Protein AF-0000000083131989 (afdb_homodimer)

Structure (mmCIF, N/CA/C/O backbone):
data_AF-0000000083131989-model_v1
#
loop_
_entity.id
_entity.type
_entity.pdbx_description
1 polymer 'Stage 0 sporulation protein KD'
#
loop_
_atom_site.group_PDB
_atom_site.id
_atom_site.type_symbol
_atom_site.label_atom_id
_atom_site.label_alt_id
_atom_site.label_comp_id
_atom_site.label_asym_id
_atom_site.label_entity_id
_atom_site.label_seq_id
_atom_site.pdbx_PDB_ins_code
_atom_site.Cartn_x
_atom_site.Cartn_y
_atom_site.Cartn_z
_atom_site.occupancy
_atom_site.B_iso_or_equiv
_atom_site.auth_seq_id
_atom_site.auth_comp_id
_atom_site.auth_asym_id
_atom_site.auth_atom_id
_atom_site.pdbx_PDB_model_num
ATOM 1 N N . MET A 1 1 ? 6.172 -24.266 -23.125 1 82.69 1 MET A N 1
ATOM 2 C CA . MET A 1 1 ? 5.613 -25.375 -22.344 1 82.69 1 MET A CA 1
ATOM 3 C C . MET A 1 1 ? 5.168 -24.875 -20.969 1 82.69 1 MET A C 1
ATOM 5 O O . MET A 1 1 ? 5.871 -24.094 -20.328 1 82.69 1 MET A O 1
ATOM 9 N N . ASN A 1 2 ? 4.016 -25.344 -20.469 1 92.31 2 ASN A N 1
ATOM 10 C CA . ASN A 1 2 ? 3.455 -24.859 -19.219 1 92.31 2 ASN A CA 1
ATOM 11 C C . ASN A 1 2 ? 4.137 -25.5 -18.016 1 92.31 2 ASN A C 1
ATOM 13 O O . ASN A 1 2 ? 4.336 -26.719 -17.984 1 92.31 2 ASN A O 1
ATOM 17 N N . LEU A 1 3 ? 4.617 -24.703 -17.203 1 96.62 3 LEU A N 1
ATOM 18 C CA . LEU A 1 3 ? 5.18 -25.156 -15.938 1 96.62 3 LEU A CA 1
ATOM 19 C C . LEU A 1 3 ? 4.078 -25.578 -14.961 1 96.62 3 LEU A C 1
ATOM 21 O O . LEU A 1 3 ? 4.203 -26.578 -14.266 1 96.62 3 LEU A O 1
ATOM 25 N N . LEU A 1 4 ? 3.029 -24.828 -14.938 1 97.25 4 LEU A N 1
ATOM 26 C CA . LEU A 1 4 ? 1.885 -25.016 -14.047 1 97.25 4 LEU A CA 1
ATOM 27 C C . LEU A 1 4 ? 0.576 -24.922 -14.828 1 97.25 4 LEU A C 1
ATOM 29 O O . LEU A 1 4 ? 0.425 -24.047 -15.695 1 97.25 4 LEU A O 1
ATOM 33 N N . THR A 1 5 ? -0.272 -25.875 -14.562 1 97.19 5 THR A N 1
ATOM 34 C CA . THR A 1 5 ? -1.612 -25.859 -15.141 1 97.19 5 THR A CA 1
ATOM 35 C C . THR A 1 5 ? -2.668 -26.062 -14.055 1 97.19 5 THR A C 1
ATOM 37 O O . THR A 1 5 ? -2.596 -27.016 -13.281 1 97.19 5 THR A O 1
ATOM 40 N N . VAL A 1 6 ? -3.574 -25.188 -13.961 1 97.06 6 VAL A N 1
ATOM 41 C CA . VAL A 1 6 ? -4.672 -25.234 -13 1 97.06 6 VAL A CA 1
ATOM 42 C C . VAL A 1 6 ? -6.004 -25.344 -13.734 1 97.06 6 VAL A C 1
ATOM 44 O O . VAL A 1 6 ? -6.316 -24.531 -14.594 1 97.06 6 VAL A O 1
ATOM 47 N N . ASN A 1 7 ? -6.73 -26.391 -13.422 1 96.44 7 ASN A N 1
ATOM 48 C CA . ASN A 1 7 ? -7.996 -26.641 -14.094 1 96.44 7 ASN A CA 1
ATOM 49 C C . ASN A 1 7 ? -9.148 -26.75 -13.102 1 96.44 7 ASN A C 1
ATOM 51 O O . ASN A 1 7 ? -9.117 -27.594 -12.195 1 96.44 7 ASN A O 1
ATOM 55 N N . ASN A 1 8 ? -10.156 -25.906 -13.312 1 95.94 8 ASN A N 1
ATOM 56 C CA . ASN A 1 8 ? -11.391 -25.922 -12.531 1 95.94 8 ASN A CA 1
ATOM 57 C C . ASN A 1 8 ? -11.109 -25.938 -11.031 1 95.94 8 ASN A C 1
ATOM 59 O O . ASN A 1 8 ? -11.664 -26.75 -10.305 1 95.94 8 ASN A O 1
ATOM 63 N N . LEU A 1 9 ? -10.242 -25.125 -10.633 1 96.69 9 LEU A N 1
ATOM 64 C CA . LEU A 1 9 ? -9.867 -25.062 -9.227 1 96.69 9 LEU A CA 1
ATOM 65 C C . LEU A 1 9 ? -10.992 -24.469 -8.383 1 96.69 9 LEU A C 1
ATOM 67 O O . LEU A 1 9 ? -11.523 -23.406 -8.711 1 96.69 9 LEU A O 1
ATOM 71 N N . GLN A 1 10 ? -11.352 -25.156 -7.391 1 96.06 10 GLN A N 1
ATOM 72 C CA . GLN A 1 10 ? -12.344 -24.719 -6.414 1 96.06 10 GLN A CA 1
ATOM 73 C C . GLN A 1 10 ? -11.781 -24.797 -4.992 1 96.06 10 GLN A C 1
ATOM 75 O O . GLN A 1 10 ? -11.102 -25.766 -4.648 1 96.06 10 GLN A O 1
ATOM 80 N N . VAL A 1 11 ? -11.906 -23.797 -4.266 1 95.44 11 VAL A N 1
ATOM 81 C CA . VAL A 1 11 ? -11.539 -23.766 -2.855 1 95.44 11 VAL A CA 1
ATOM 82 C C . VAL A 1 11 ? -12.758 -23.391 -2.012 1 95.44 11 VAL A C 1
ATOM 84 O O . VAL A 1 11 ? -13.336 -22.312 -2.178 1 95.44 11 VAL A O 1
ATOM 87 N N . ARG A 1 12 ? -13.086 -24.281 -1.136 1 94.31 12 ARG A N 1
ATOM 88 C CA . ARG A 1 12 ? -14.266 -24.094 -0.299 1 94.31 12 ARG A CA 1
ATOM 89 C C . ARG A 1 12 ? -13.906 -24.188 1.181 1 94.31 12 ARG A C 1
ATOM 91 O O . ARG A 1 12 ? -13.008 -24.938 1.565 1 94.31 12 ARG A O 1
ATOM 98 N N . PHE A 1 13 ? -14.555 -23.375 1.933 1 92.44 13 PHE A N 1
ATOM 99 C CA . PHE A 1 13 ? -14.383 -23.422 3.379 1 92.44 13 PHE A CA 1
ATOM 100 C C . PHE A 1 13 ? -15.703 -23.719 4.078 1 92.44 13 PHE A C 1
ATOM 102 O O . PHE A 1 13 ? -16.734 -23.141 3.729 1 92.44 13 PHE A O 1
ATOM 109 N N . LYS A 1 14 ? -15.695 -24.562 4.961 1 91.38 14 LYS A N 1
ATOM 110 C CA . LYS A 1 14 ? -16.859 -24.828 5.797 1 91.38 14 LYS A CA 1
ATOM 111 C C . LYS A 1 14 ? -16.953 -23.828 6.945 1 91.38 14 LYS A C 1
ATOM 113 O O . LYS A 1 14 ? -15.992 -23.641 7.691 1 91.38 14 LYS A O 1
ATOM 118 N N . THR A 1 15 ? -18.047 -23.156 7.008 1 86.31 15 THR A N 1
ATOM 119 C CA . THR A 1 15 ? -18.297 -22.234 8.102 1 86.31 15 THR A CA 1
ATOM 120 C C . THR A 1 15 ? -19.625 -22.562 8.789 1 86.31 15 THR A C 1
ATOM 122 O O . THR A 1 15 ? -20.438 -23.312 8.25 1 86.31 15 THR A O 1
ATOM 125 N N . PRO A 1 16 ? -19.781 -22.031 10.078 1 86.56 16 PRO A N 1
ATOM 126 C CA . PRO A 1 16 ? -21.062 -22.266 10.75 1 86.56 16 PRO A CA 1
ATOM 127 C C . PRO A 1 16 ? -22.25 -21.75 9.945 1 86.56 16 PRO A C 1
ATOM 129 O O . PRO A 1 16 ? -23.359 -22.266 10.07 1 86.56 16 PRO A O 1
ATOM 132 N N . GLU A 1 17 ? -22.047 -20.781 9.117 1 86.38 17 GLU A N 1
ATOM 133 C CA . GLU A 1 17 ? -23.109 -20.141 8.344 1 86.38 17 GLU A CA 1
ATOM 134 C C . GLU A 1 17 ? -23.297 -20.844 7.004 1 86.38 17 GLU A C 1
ATOM 136 O O . GLU A 1 17 ? -24.281 -20.594 6.305 1 86.38 17 GLU A O 1
ATOM 141 N N . GLY A 1 18 ? -22.312 -21.75 6.637 1 88.31 18 GLY A N 1
ATOM 142 C CA . GLY A 1 18 ? -22.406 -22.453 5.371 1 88.31 18 GLY A CA 1
ATOM 143 C C . GLY A 1 18 ? -21.062 -22.578 4.676 1 88.31 18 GLY A C 1
ATOM 144 O O . GLY A 1 18 ? -20.016 -22.453 5.309 1 88.31 18 GLY A O 1
ATOM 145 N N . ILE A 1 19 ? -21.219 -23 3.408 1 89.5 19 ILE A N 1
ATOM 146 C CA . ILE A 1 19 ? -20.016 -23.203 2.615 1 89.5 19 ILE A CA 1
ATOM 147 C C . ILE A 1 19 ? -19.656 -21.922 1.867 1 89.5 19 ILE A C 1
ATOM 149 O O . ILE A 1 19 ? -20.5 -21.344 1.179 1 89.5 19 ILE A O 1
ATOM 153 N N . VAL A 1 20 ? -18.469 -21.453 2.096 1 89.75 20 VAL A N 1
ATOM 154 C CA . VAL A 1 20 ? -17.953 -20.297 1.385 1 89.75 20 VAL A CA 1
ATOM 155 C C . VAL A 1 20 ? -17.094 -20.75 0.211 1 89.75 20 VAL A C 1
ATOM 157 O O . VAL A 1 20 ? -16.109 -21.469 0.398 1 89.75 20 VAL A O 1
ATOM 160 N N . ASN A 1 21 ? -17.469 -20.375 -0.983 1 91.56 21 ASN A N 1
ATOM 161 C CA . ASN A 1 21 ? -16.672 -20.641 -2.168 1 91.56 21 ASN A CA 1
ATOM 162 C C . ASN A 1 21 ? -15.68 -19.516 -2.447 1 91.56 21 ASN A C 1
ATOM 164 O O . ASN A 1 21 ? -16.016 -18.562 -3.158 1 91.56 21 ASN A O 1
ATOM 168 N N . ALA A 1 22 ? -14.508 -19.672 -1.969 1 92.69 22 ALA A N 1
ATOM 169 C CA . ALA A 1 22 ? -13.492 -18.625 -2.096 1 92.69 22 ALA A CA 1
ATOM 170 C C . ALA A 1 22 ? -12.914 -18.594 -3.508 1 92.69 22 ALA A C 1
ATOM 172 O O . ALA A 1 22 ? -12.531 -17.531 -4.004 1 92.69 22 ALA A O 1
ATOM 173 N N . VAL A 1 23 ? -12.773 -19.703 -4.113 1 95.69 23 VAL A N 1
ATOM 174 C CA . VAL A 1 23 ? -12.336 -19.859 -5.496 1 95.69 23 VAL A CA 1
ATOM 175 C C . VAL A 1 23 ? -13.305 -20.766 -6.246 1 95.69 23 VAL A C 1
ATOM 177 O O . VAL A 1 23 ? -13.656 -21.844 -5.762 1 95.69 23 VAL A O 1
ATOM 180 N N . ASN A 1 24 ? -13.758 -20.297 -7.391 1 94.25 24 ASN A N 1
ATOM 181 C CA . ASN A 1 24 ? -14.82 -20.984 -8.102 1 94.25 24 ASN A CA 1
ATOM 182 C C . ASN A 1 24 ? -14.438 -21.266 -9.555 1 94.25 24 ASN A C 1
ATOM 184 O O . ASN A 1 24 ? -14.719 -20.453 -10.438 1 94.25 24 ASN A O 1
ATOM 188 N N . LYS A 1 25 ? -13.898 -22.422 -9.844 1 93.5 25 LYS A N 1
ATOM 189 C CA . LYS A 1 25 ? -13.602 -22.969 -11.164 1 93.5 25 LYS A CA 1
ATOM 190 C C . LYS A 1 25 ? -12.633 -22.078 -11.922 1 93.5 25 LYS A C 1
ATOM 192 O O . LYS A 1 25 ? -12.898 -21.672 -13.055 1 93.5 25 LYS A O 1
ATOM 197 N N . VAL A 1 26 ? -11.57 -21.812 -11.297 1 95.44 26 VAL A N 1
ATOM 198 C CA . VAL A 1 26 ? -10.547 -20.953 -11.875 1 95.44 26 VAL A CA 1
ATOM 199 C C . VAL A 1 26 ? -9.594 -21.797 -12.734 1 95.44 26 VAL A C 1
ATOM 201 O O . VAL A 1 26 ? -9.203 -22.891 -12.336 1 95.44 26 VAL A O 1
ATOM 204 N N . ASN A 1 27 ? -9.344 -21.328 -13.953 1 94.94 27 ASN A N 1
ATOM 205 C CA . ASN A 1 27 ? -8.43 -21.953 -14.898 1 94.94 27 ASN A CA 1
ATOM 206 C C . ASN A 1 27 ? -7.305 -21.016 -15.305 1 94.94 27 ASN A C 1
ATOM 208 O O . ASN A 1 27 ? -7.555 -19.859 -15.648 1 94.94 27 ASN A O 1
ATOM 212 N N . PHE A 1 28 ? -6.066 -21.516 -15.195 1 95.5 28 PHE A N 1
ATOM 213 C CA . PHE A 1 28 ? -4.949 -20.75 -15.727 1 95.5 28 PHE A CA 1
ATOM 214 C C . PHE A 1 28 ? -3.699 -21.609 -15.844 1 95.5 28 PHE A C 1
ATOM 216 O O . PHE A 1 28 ? -3.676 -22.734 -15.359 1 95.5 28 PHE A O 1
ATOM 223 N N . SER A 1 29 ? -2.764 -21.109 -16.547 1 96 29 SER A N 1
ATOM 224 C CA . SER A 1 29 ? -1.461 -21.75 -16.672 1 96 29 SER A CA 1
ATOM 225 C C . SER A 1 29 ? -0.329 -20.734 -16.578 1 96 29 SER A C 1
ATOM 227 O O . SER A 1 29 ? -0.555 -19.531 -16.719 1 96 29 SER A O 1
ATOM 229 N N . VAL A 1 30 ? 0.766 -21.25 -16.203 1 96.69 30 VAL A N 1
ATOM 230 C CA . VAL A 1 30 ? 1.979 -20.438 -16.141 1 96.69 30 VAL A CA 1
ATOM 231 C C . VAL A 1 30 ? 3.064 -21.078 -17.016 1 96.69 30 VAL A C 1
ATOM 233 O O . VAL A 1 30 ? 3.422 -22.234 -16.828 1 96.69 30 VAL A O 1
ATOM 236 N N . GLU A 1 31 ? 3.492 -20.281 -17.969 1 95.56 31 GLU A N 1
ATOM 237 C CA . GLU A 1 31 ? 4.582 -20.766 -18.812 1 95.56 31 GLU A CA 1
ATOM 238 C C . GLU A 1 31 ? 5.93 -20.625 -18.125 1 95.56 31 GLU A C 1
ATOM 240 O O . GLU A 1 31 ? 6.098 -19.75 -17.25 1 95.56 31 GLU A O 1
ATOM 245 N N . LYS A 1 32 ? 6.875 -21.484 -18.578 1 95.5 32 LYS A N 1
ATOM 246 C CA . LYS A 1 32 ? 8.219 -21.406 -18.016 1 95.5 32 LYS A CA 1
ATOM 247 C C . LYS A 1 32 ? 8.859 -20.047 -18.297 1 95.5 32 LYS A C 1
ATOM 249 O O . LYS A 1 32 ? 8.812 -19.562 -19.422 1 95.5 32 LYS A O 1
ATOM 254 N N . GLY A 1 33 ? 9.305 -19.469 -17.25 1 94.5 33 GLY A N 1
ATOM 255 C CA . GLY A 1 33 ? 10.047 -18.219 -17.375 1 94.5 33 GLY A CA 1
ATOM 256 C C . GLY A 1 33 ? 9.156 -17 -17.484 1 94.5 33 GLY A C 1
ATOM 257 O O . GLY A 1 33 ? 9.641 -15.883 -17.656 1 94.5 33 GLY A O 1
ATOM 258 N N . LYS A 1 34 ? 7.84 -17.172 -17.359 1 95.5 34 LYS A N 1
ATOM 259 C CA . LYS A 1 34 ? 6.906 -16.062 -17.5 1 95.5 34 LYS A CA 1
ATOM 260 C C . LYS A 1 34 ? 6.312 -15.672 -16.141 1 95.5 34 LYS A C 1
ATOM 262 O O . LYS A 1 34 ? 6.387 -16.438 -15.18 1 95.5 34 LYS A O 1
ATOM 267 N N . THR A 1 35 ? 5.848 -14.484 -16.125 1 96 35 THR A N 1
ATOM 268 C CA . THR A 1 35 ? 5.227 -13.961 -14.914 1 96 35 THR A CA 1
ATOM 269 C C . THR A 1 35 ? 3.729 -13.766 -15.117 1 96 35 THR A C 1
ATOM 271 O O . THR A 1 35 ? 3.307 -13.07 -16.047 1 96 35 THR A O 1
ATOM 274 N N . LEU A 1 36 ? 2.963 -14.398 -14.281 1 97.19 36 LEU A N 1
ATOM 275 C CA . LEU A 1 36 ? 1.517 -14.211 -14.258 1 97.19 36 LEU A CA 1
ATOM 276 C C . LEU A 1 36 ? 1.109 -13.32 -13.086 1 97.19 36 LEU A C 1
ATOM 278 O O . LEU A 1 36 ? 1.436 -13.617 -11.93 1 97.19 36 LEU A O 1
ATOM 282 N N . GLY A 1 37 ? 0.46 -12.234 -13.414 1 96.94 37 GLY A N 1
ATOM 283 C CA . GLY A 1 37 ? -0.153 -11.414 -12.383 1 96.94 37 GLY A CA 1
ATOM 284 C C . GLY A 1 37 ? -1.592 -11.797 -12.094 1 96.94 37 GLY A C 1
ATOM 285 O O . GLY A 1 37 ? -2.377 -12.023 -13.016 1 96.94 37 GLY A O 1
ATOM 286 N N . ILE A 1 38 ? -1.9 -11.992 -10.867 1 97.19 38 ILE A N 1
ATOM 287 C CA . ILE A 1 38 ? -3.273 -12.188 -10.414 1 97.19 38 ILE A CA 1
ATOM 288 C C . ILE A 1 38 ? -3.742 -10.961 -9.633 1 97.19 38 ILE A C 1
ATOM 290 O O . ILE A 1 38 ? -3.18 -10.633 -8.586 1 97.19 38 ILE A O 1
ATOM 294 N N . VAL A 1 39 ? -4.773 -10.312 -10.164 1 95.88 39 VAL A N 1
ATOM 295 C CA . VAL A 1 39 ? -5.199 -9.047 -9.57 1 95.88 39 VAL A CA 1
ATOM 296 C C . VAL A 1 39 ? -6.691 -9.109 -9.25 1 95.88 39 VAL A C 1
ATOM 298 O O . VAL A 1 39 ? -7.418 -9.945 -9.789 1 95.88 39 VAL A O 1
ATOM 301 N N . GLY A 1 40 ? -7.102 -8.219 -8.367 1 93.44 40 GLY A N 1
ATOM 302 C CA . GLY A 1 40 ? -8.484 -8.102 -7.922 1 93.44 40 GLY A CA 1
ATOM 303 C C . GLY A 1 40 ? -8.617 -7.43 -6.57 1 93.44 40 GLY A C 1
ATOM 304 O O . GLY A 1 40 ? -7.633 -7.25 -5.855 1 93.44 40 GLY A O 1
ATOM 305 N N . GLU A 1 41 ? -9.844 -7.117 -6.246 1 90.94 41 GLU A N 1
ATOM 306 C CA . GLU A 1 41 ? -10.133 -6.508 -4.949 1 90.94 41 GLU A CA 1
ATOM 307 C C . GLU A 1 41 ? -9.859 -7.484 -3.809 1 90.94 41 GLU A C 1
ATOM 309 O O . GLU A 1 41 ? -9.688 -8.688 -4.039 1 90.94 41 GLU A O 1
ATOM 314 N N . SER A 1 42 ? -9.711 -6.91 -2.656 1 87.5 42 SER A N 1
ATOM 315 C CA . SER A 1 42 ? -9.57 -7.773 -1.491 1 87.5 42 SER A CA 1
ATOM 316 C C . SER A 1 42 ? -10.75 -8.742 -1.377 1 87.5 42 SER A C 1
ATOM 318 O O . SER A 1 42 ? -11.898 -8.352 -1.582 1 87.5 42 SER A O 1
ATOM 320 N N . GLY A 1 43 ? -10.477 -9.961 -1.144 1 87.19 43 GLY A N 1
ATOM 321 C CA . GLY A 1 43 ? -11.523 -10.961 -1.012 1 87.19 43 GLY A CA 1
ATOM 322 C C . GLY A 1 43 ? -11.891 -11.617 -2.328 1 87.19 43 GLY A C 1
ATOM 323 O O . GLY A 1 43 ? -12.844 -12.398 -2.395 1 87.19 43 GLY A O 1
ATOM 324 N N . SER A 1 44 ? -11.156 -11.32 -3.338 1 92.81 44 SER A N 1
ATOM 325 C CA . SER A 1 44 ? -11.508 -11.852 -4.648 1 92.81 44 SER A CA 1
ATOM 326 C C . SER A 1 44 ? -11.031 -13.289 -4.809 1 92.81 44 SER A C 1
ATOM 328 O O . SER A 1 44 ? -11.336 -13.945 -5.809 1 92.81 44 SER A O 1
ATOM 330 N N . GLY A 1 45 ? -10.227 -13.797 -3.896 1 92.94 45 GLY A N 1
ATOM 331 C CA . GLY A 1 45 ? -9.82 -15.188 -3.926 1 92.94 45 GLY A CA 1
ATOM 332 C C . GLY A 1 45 ? -8.367 -15.383 -4.328 1 92.94 45 GLY A C 1
ATOM 333 O O . GLY A 1 45 ? -7.891 -16.516 -4.418 1 92.94 45 GLY A O 1
ATOM 334 N N . LYS A 1 46 ? -7.625 -14.352 -4.504 1 94.19 46 LYS A N 1
ATOM 335 C CA . LYS A 1 46 ? -6.258 -14.406 -5.02 1 94.19 46 LYS A CA 1
ATOM 336 C C . LYS A 1 46 ? -5.363 -15.242 -4.105 1 94.19 46 LYS A C 1
ATOM 338 O O . LYS A 1 46 ? -4.723 -16.188 -4.559 1 94.19 46 LYS A O 1
ATOM 343 N N . SER A 1 47 ? -5.355 -14.891 -2.799 1 91.81 47 SER A N 1
ATOM 344 C CA . SER A 1 47 ? -4.484 -15.57 -1.845 1 91.81 47 SER A CA 1
ATOM 345 C C . SER A 1 47 ? -4.898 -17.031 -1.653 1 91.81 47 SER A C 1
ATOM 347 O O . SER A 1 47 ? -4.047 -17.906 -1.551 1 91.81 47 SER A O 1
ATOM 349 N N . GLN A 1 48 ? -6.176 -17.266 -1.634 1 92.62 48 GLN A N 1
ATOM 350 C CA . GLN A 1 48 ? -6.656 -18.625 -1.464 1 92.62 48 GLN A CA 1
ATOM 351 C C . GLN A 1 48 ? -6.277 -19.5 -2.658 1 92.62 48 GLN A C 1
ATOM 353 O O . GLN A 1 48 ? -6.016 -20.688 -2.504 1 92.62 48 GLN A O 1
ATOM 358 N N . THR A 1 49 ? -6.23 -18.859 -3.82 1 94.38 49 THR A N 1
ATOM 359 C CA . THR A 1 49 ? -5.809 -19.562 -5.023 1 94.38 49 THR A CA 1
ATOM 360 C C . THR A 1 49 ? -4.371 -20.062 -4.883 1 94.38 49 THR A C 1
ATOM 362 O O . THR A 1 49 ? -4.09 -21.234 -5.113 1 94.38 49 THR A O 1
ATOM 365 N N . VAL A 1 50 ? -3.514 -19.219 -4.402 1 92.31 50 VAL A N 1
ATOM 366 C CA . VAL A 1 50 ? -2.102 -19.594 -4.375 1 92.31 50 VAL A CA 1
ATOM 367 C C . VAL A 1 50 ? -1.819 -20.469 -3.162 1 92.31 50 VAL A C 1
ATOM 369 O O . VAL A 1 50 ? -0.951 -21.344 -3.213 1 92.31 50 VAL A O 1
ATOM 372 N N . LEU A 1 51 ? -2.545 -20.281 -2.084 1 91.44 51 LEU A N 1
ATOM 373 C CA . LEU A 1 51 ? -2.404 -21.172 -0.944 1 91.44 51 LEU A CA 1
ATOM 374 C C . LEU A 1 51 ? -2.811 -22.594 -1.318 1 91.44 51 LEU A C 1
ATOM 376 O O . LEU A 1 51 ? -2.207 -23.562 -0.848 1 91.44 51 LEU A O 1
ATOM 380 N N . ALA A 1 52 ? -3.82 -22.688 -2.154 1 92.75 52 ALA A N 1
ATOM 381 C CA . ALA A 1 52 ? -4.23 -24 -2.646 1 92.75 52 ALA A CA 1
ATOM 382 C C . ALA A 1 52 ? -3.121 -24.641 -3.467 1 92.75 52 ALA A C 1
ATOM 384 O O . ALA A 1 52 ? -2.879 -25.844 -3.352 1 92.75 52 ALA A O 1
ATOM 385 N N . LEU A 1 53 ? -2.436 -23.844 -4.258 1 92.19 53 LEU A N 1
ATOM 386 C CA . LEU A 1 53 ? -1.316 -24.328 -5.059 1 92.19 53 LEU A CA 1
ATOM 387 C C . LEU A 1 53 ? -0.23 -24.922 -4.168 1 92.19 53 LEU A C 1
ATOM 389 O O . LEU A 1 53 ? 0.358 -25.953 -4.504 1 92.19 53 LEU A O 1
ATOM 393 N N . MET A 1 54 ? -0.042 -24.328 -2.969 1 90.25 54 MET A N 1
ATOM 394 C CA . MET A 1 54 ? 1.053 -24.719 -2.084 1 90.25 54 MET A CA 1
ATOM 395 C C . MET A 1 54 ? 0.592 -25.75 -1.068 1 90.25 54 MET A C 1
ATOM 397 O O . MET A 1 54 ? 1.4 -26.281 -0.298 1 90.25 54 MET A O 1
ATOM 401 N N . GLY A 1 55 ? -0.687 -26.062 -1.129 1 87.38 55 GLY A N 1
ATOM 402 C CA . GLY A 1 55 ? -1.228 -27.016 -0.175 1 87.38 55 GLY A CA 1
ATOM 403 C C . GLY A 1 55 ? -1.226 -26.5 1.252 1 87.38 55 GLY A C 1
ATOM 404 O O . GLY A 1 55 ? -1.003 -27.266 2.193 1 87.38 55 GLY A O 1
ATOM 405 N N . LEU A 1 56 ? -1.415 -25.141 1.406 1 82.56 56 LEU A N 1
ATOM 406 C CA . LEU A 1 56 ? -1.297 -24.516 2.715 1 82.56 56 LEU A CA 1
ATOM 407 C C . LEU A 1 56 ? -2.65 -24 3.193 1 82.56 56 LEU A C 1
ATOM 409 O O . LEU A 1 56 ? -2.713 -23.109 4.043 1 82.56 56 LEU A O 1
ATOM 413 N N . LEU A 1 57 ? -3.711 -24.547 2.688 1 81.75 57 LEU A N 1
ATOM 414 C CA . LEU A 1 57 ? -5.039 -24.109 3.102 1 81.75 57 LEU A CA 1
ATOM 415 C C . LEU A 1 57 ? -5.301 -24.469 4.559 1 81.75 57 LEU A C 1
ATOM 417 O O . LEU A 1 57 ? -4.711 -25.422 5.082 1 81.75 57 LEU A O 1
ATOM 421 N N . ALA A 1 58 ? -6.16 -23.719 5.047 1 77.5 58 ALA A N 1
ATOM 422 C CA . ALA A 1 58 ? -6.605 -24.016 6.406 1 77.5 58 ALA A CA 1
ATOM 423 C C . ALA A 1 58 ? -7.285 -25.375 6.48 1 77.5 58 ALA A C 1
ATOM 425 O O . ALA A 1 58 ? -7.73 -25.906 5.461 1 77.5 58 ALA A O 1
ATOM 426 N N . ASN A 1 59 ? -7.379 -25.859 7.656 1 82.88 59 ASN A N 1
ATOM 427 C CA . ASN A 1 59 ? -7.895 -27.203 7.887 1 82.88 59 ASN A CA 1
ATOM 428 C C . ASN A 1 59 ? -9.344 -27.328 7.434 1 82.88 59 ASN A C 1
ATOM 430 O O . ASN A 1 59 ? -9.781 -28.406 7.031 1 82.88 59 ASN A O 1
ATOM 434 N N . ASN A 1 60 ? -10.086 -26.297 7.508 1 85.69 60 ASN A N 1
ATOM 435 C CA . ASN A 1 60 ? -11.492 -26.359 7.125 1 85.69 60 ASN A CA 1
ATOM 436 C C . ASN A 1 60 ? -11.672 -26.094 5.633 1 85.69 60 ASN A C 1
ATOM 438 O O . ASN A 1 60 ? -12.805 -25.938 5.156 1 85.69 60 ASN A O 1
ATOM 442 N N . GLY A 1 61 ? -10.594 -26.062 5.043 1 90.25 61 GLY A N 1
ATOM 443 C CA . GLY A 1 61 ? -10.641 -25.812 3.609 1 90.25 61 GLY A CA 1
ATOM 444 C C . GLY A 1 61 ? -10.578 -27.078 2.779 1 90.25 61 GLY A C 1
ATOM 445 O O . GLY A 1 61 ? -9.945 -28.062 3.176 1 90.25 61 GLY A O 1
ATOM 446 N N . GLU A 1 62 ? -11.328 -27.031 1.659 1 93.25 62 GLU A N 1
ATOM 447 C CA . GLU A 1 62 ? -11.328 -28.109 0.677 1 93.25 62 GLU A CA 1
ATOM 448 C C . GLU A 1 62 ? -10.945 -27.594 -0.708 1 93.25 62 GLU A C 1
ATOM 450 O O . GLU A 1 62 ? -11.383 -26.516 -1.121 1 93.25 62 GLU A O 1
ATOM 455 N N . VAL A 1 63 ? -10.109 -28.406 -1.328 1 94.75 63 VAL A N 1
ATOM 456 C CA . VAL A 1 63 ? -9.672 -28.047 -2.672 1 94.75 63 VAL A CA 1
ATOM 457 C C . VAL A 1 63 ? -10.188 -29.078 -3.678 1 94.75 63 VAL A C 1
ATOM 459 O O . VAL A 1 63 ? -10.094 -30.281 -3.449 1 94.75 63 VAL A O 1
ATOM 462 N N . LEU A 1 64 ? -10.812 -28.562 -4.684 1 95.06 64 LEU A N 1
ATOM 463 C CA . LEU A 1 64 ? -11.266 -29.391 -5.793 1 95.06 64 LEU A CA 1
ATOM 464 C C . LEU A 1 64 ? -10.656 -28.922 -7.109 1 95.06 64 LEU A C 1
ATOM 466 O O . LEU A 1 64 ? -10.125 -27.812 -7.195 1 95.06 64 LEU A O 1
ATOM 470 N N . GLY A 1 65 ? -10.727 -29.766 -8.133 1 96.44 65 GLY A N 1
ATOM 471 C CA . GLY A 1 65 ? -10.117 -29.469 -9.422 1 96.44 65 GLY A CA 1
ATOM 472 C C . GLY A 1 65 ? -8.766 -30.141 -9.609 1 96.44 65 GLY A C 1
ATOM 473 O O . GLY A 1 65 ? -8.57 -31.281 -9.156 1 96.44 65 GLY A O 1
ATOM 474 N N . SER A 1 66 ? -7.934 -29.422 -10.422 1 97.25 66 SER A N 1
ATOM 475 C CA . SER A 1 66 ? -6.637 -30.016 -10.727 1 97.25 66 SER A CA 1
ATOM 476 C C . SER A 1 66 ? -5.543 -28.953 -10.766 1 97.25 66 SER A C 1
ATOM 478 O O . SER A 1 66 ? -5.754 -27.859 -11.297 1 97.25 66 SER A O 1
ATOM 480 N N . ILE A 1 67 ? -4.473 -29.25 -10.109 1 96.75 67 ILE A N 1
ATOM 481 C CA . ILE A 1 67 ? -3.252 -28.453 -10.164 1 96.75 67 ILE A CA 1
ATOM 482 C C . ILE A 1 67 ? -2.078 -29.328 -10.586 1 96.75 67 ILE A C 1
ATOM 484 O O . ILE A 1 67 ? -1.677 -30.234 -9.852 1 96.75 67 ILE A O 1
ATOM 488 N N . GLN A 1 68 ? -1.582 -29.062 -11.719 1 97.12 68 GLN A N 1
ATOM 489 C CA . GLN A 1 68 ? -0.47 -29.844 -12.234 1 97.12 68 GLN A CA 1
ATOM 490 C C . GLN A 1 68 ? 0.803 -29.016 -12.336 1 97.12 68 GLN A C 1
ATOM 492 O O . GLN A 1 68 ? 0.834 -28 -13.039 1 97.12 68 GLN A O 1
ATOM 497 N N . PHE A 1 69 ? 1.841 -29.438 -11.656 1 96.88 69 PHE A N 1
ATOM 498 C CA . PHE A 1 69 ? 3.166 -28.828 -11.703 1 96.88 69 PHE A CA 1
ATOM 499 C C . PHE A 1 69 ? 4.156 -29.75 -12.414 1 96.88 69 PHE A C 1
ATOM 501 O O . PHE A 1 69 ? 4.422 -30.859 -11.953 1 96.88 69 PHE A O 1
ATOM 508 N N . LYS A 1 70 ? 4.59 -29.312 -13.531 1 95.5 70 LYS A N 1
ATOM 509 C CA . LYS A 1 70 ? 5.441 -30.125 -14.383 1 95.5 70 LYS A CA 1
ATOM 510 C C . LYS A 1 70 ? 4.777 -31.469 -14.703 1 95.5 70 LYS A C 1
ATOM 512 O O . LYS A 1 70 ? 5.43 -32.5 -14.656 1 95.5 70 LYS A O 1
ATOM 517 N N . GLY A 1 71 ? 3.504 -31.359 -14.805 1 93.88 71 GLY A N 1
ATOM 518 C CA . GLY A 1 71 ? 2.758 -32.562 -15.18 1 93.88 71 GLY A CA 1
ATOM 519 C C . GLY A 1 71 ? 2.318 -33.375 -13.992 1 93.88 71 GLY A C 1
ATOM 520 O O . GLY A 1 71 ? 1.509 -34.312 -14.141 1 93.88 71 GLY A O 1
ATOM 521 N N . GLU A 1 72 ? 2.809 -33.125 -12.875 1 95.25 72 GLU A N 1
ATOM 522 C CA . GLU A 1 72 ? 2.455 -33.875 -11.68 1 95.25 72 GLU A CA 1
ATOM 523 C C . GLU A 1 72 ? 1.3 -33.219 -10.93 1 95.25 72 GLU A C 1
ATOM 525 O O . GLU A 1 72 ? 1.359 -32.031 -10.602 1 95.25 72 GLU A O 1
ATOM 530 N N . GLU A 1 73 ? 0.306 -34.031 -10.602 1 96.56 73 GLU A N 1
ATOM 531 C CA . GLU A 1 73 ? -0.853 -33.562 -9.859 1 96.56 73 GLU A CA 1
ATOM 532 C C . GLU A 1 73 ? -0.497 -33.281 -8.398 1 96.56 73 GLU A C 1
ATOM 534 O O . GLU A 1 73 ? 0.08 -34.125 -7.719 1 96.56 73 GLU A O 1
ATOM 539 N N . LEU A 1 74 ? -0.835 -32.094 -7.934 1 95.25 74 LEU A N 1
ATOM 540 C CA . LEU A 1 74 ? -0.458 -31.703 -6.582 1 95.25 74 LEU A CA 1
ATOM 541 C C . LEU A 1 74 ? -1.574 -32 -5.59 1 95.25 74 LEU A C 1
ATOM 543 O O . LEU A 1 74 ? -1.308 -32.312 -4.422 1 95.25 74 LEU A O 1
ATOM 547 N N . ILE A 1 75 ? -2.781 -31.797 -6.027 1 93.69 75 ILE A N 1
ATOM 548 C CA . ILE A 1 75 ? -3.906 -32.031 -5.125 1 93.69 75 ILE A CA 1
ATOM 549 C C . ILE A 1 75 ? -3.928 -33.5 -4.691 1 93.69 75 ILE A C 1
ATOM 551 O O . ILE A 1 75 ? -3.883 -34.406 -5.527 1 93.69 75 ILE A O 1
ATOM 555 N N . GLY A 1 76 ? -3.961 -33.719 -3.43 1 90.25 76 GLY A N 1
ATOM 556 C CA . GLY A 1 76 ? -4.047 -35.062 -2.904 1 90.25 76 GLY A CA 1
ATOM 557 C C . GLY A 1 76 ? -2.691 -35.719 -2.705 1 90.25 76 GLY A C 1
ATOM 558 O O . GLY A 1 76 ? -2.605 -36.844 -2.205 1 90.25 76 GLY A O 1
ATOM 559 N N . LEU A 1 77 ? -1.646 -35.062 -3.098 1 92.25 77 LEU A N 1
ATOM 560 C CA . LEU A 1 77 ? -0.305 -35.594 -2.891 1 92.25 77 LEU A CA 1
ATOM 561 C C . LEU A 1 77 ? -0.005 -35.75 -1.404 1 92.25 77 LEU A C 1
ATOM 563 O O . LEU A 1 77 ? -0.386 -34.906 -0.596 1 92.25 77 LEU A O 1
ATOM 567 N N . PRO A 1 78 ? 0.712 -36.812 -1.075 1 92.19 78 PRO A N 1
ATOM 568 C CA . PRO A 1 78 ? 1.148 -36.938 0.317 1 92.19 78 PRO A CA 1
ATOM 569 C C . PRO A 1 78 ? 2.035 -35.781 0.766 1 92.19 78 PRO A C 1
ATOM 571 O O . PRO A 1 78 ? 2.807 -35.25 -0.033 1 92.19 78 PRO A O 1
ATOM 574 N N . VAL A 1 79 ? 1.946 -35.469 1.979 1 90.12 79 VAL A N 1
ATOM 575 C CA . VAL A 1 79 ? 2.646 -34.344 2.564 1 90.12 79 VAL A CA 1
ATOM 576 C C . VAL A 1 79 ? 4.148 -34.469 2.34 1 90.12 79 VAL A C 1
ATOM 578 O O . VAL A 1 79 ? 4.832 -33.5 2.02 1 90.12 79 VAL A O 1
ATOM 581 N N . ALA A 1 80 ? 4.637 -35.656 2.477 1 90.94 80 ALA A N 1
ATOM 582 C CA . ALA A 1 80 ? 6.066 -35.906 2.309 1 90.94 80 ALA A CA 1
ATOM 583 C C . ALA A 1 80 ? 6.523 -35.531 0.897 1 90.94 80 ALA A C 1
ATOM 585 O O . ALA A 1 80 ? 7.605 -34.969 0.713 1 90.94 80 ALA A O 1
ATOM 586 N N . ARG A 1 81 ? 5.734 -35.906 -0.064 1 91.81 81 ARG A N 1
ATOM 587 C CA . ARG A 1 81 ? 6.055 -35.594 -1.452 1 91.81 81 ARG A CA 1
ATOM 588 C C . ARG A 1 81 ? 5.914 -34.094 -1.722 1 91.81 81 ARG A C 1
ATOM 590 O O . ARG A 1 81 ? 6.738 -33.5 -2.424 1 91.81 81 ARG A O 1
ATOM 597 N N . LEU A 1 82 ? 4.887 -33.531 -1.176 1 91.69 82 LEU A N 1
ATOM 598 C CA . LEU A 1 82 ? 4.664 -32.094 -1.315 1 91.69 82 LEU A CA 1
ATOM 599 C C . LEU A 1 82 ? 5.836 -31.312 -0.739 1 91.69 82 LEU A C 1
ATOM 601 O O . LEU A 1 82 ? 6.238 -30.281 -1.302 1 91.69 82 LEU A O 1
ATOM 605 N N . ASN A 1 83 ? 6.352 -31.781 0.312 1 89.06 83 ASN A N 1
ATOM 606 C CA . ASN A 1 83 ? 7.461 -31.109 0.982 1 89.06 83 ASN A CA 1
ATOM 607 C C . ASN A 1 83 ? 8.727 -31.141 0.132 1 89.06 83 ASN A C 1
ATOM 609 O O . ASN A 1 83 ? 9.594 -30.266 0.271 1 89.06 83 ASN A O 1
ATOM 613 N N . LYS A 1 84 ? 8.789 -32.094 -0.722 1 89.44 84 LYS A N 1
ATOM 614 C CA . LYS A 1 84 ? 9.93 -32.188 -1.625 1 89.44 84 LYS A CA 1
ATOM 615 C C . LYS A 1 84 ? 9.805 -31.172 -2.76 1 89.44 84 LYS A C 1
ATOM 617 O O . LYS A 1 84 ? 10.805 -30.797 -3.379 1 89.44 84 LYS A O 1
ATOM 622 N N . ILE A 1 85 ? 8.594 -30.828 -2.988 1 91.75 85 ILE A N 1
ATOM 623 C CA . ILE A 1 85 ? 8.336 -29.859 -4.047 1 91.75 85 ILE A CA 1
ATOM 624 C C . ILE A 1 85 ? 8.445 -28.438 -3.488 1 91.75 85 ILE A C 1
ATOM 626 O O . ILE A 1 85 ? 9.117 -27.578 -4.074 1 91.75 85 ILE A O 1
ATOM 630 N N . ARG A 1 86 ? 7.926 -28.25 -2.305 1 88.88 86 ARG A N 1
ATOM 631 C CA . ARG A 1 86 ? 7.973 -26.969 -1.628 1 88.88 86 ARG A CA 1
ATOM 632 C C . ARG A 1 86 ? 9.391 -26.641 -1.169 1 88.88 86 ARG A C 1
ATOM 634 O O . ARG A 1 86 ? 10.094 -27.516 -0.656 1 88.88 86 ARG A O 1
ATOM 641 N N . GLY A 1 87 ? 9.719 -25.453 -1.364 1 84.31 87 GLY A N 1
ATOM 642 C CA . GLY A 1 87 ? 11.039 -25.031 -0.915 1 84.31 87 GLY A CA 1
ATOM 643 C C . GLY A 1 87 ? 12.133 -25.312 -1.934 1 84.31 87 GLY A C 1
ATOM 644 O O . GLY A 1 87 ? 13.133 -24.594 -1.984 1 84.31 87 GLY A O 1
ATOM 645 N N . HIS A 1 88 ? 11.891 -26.328 -2.771 1 89.5 88 HIS A N 1
ATOM 646 C CA . HIS A 1 88 ? 12.875 -26.688 -3.781 1 89.5 88 HIS A CA 1
ATOM 647 C C . HIS A 1 88 ? 12.43 -26.25 -5.172 1 89.5 88 HIS A C 1
ATOM 649 O O . HIS A 1 88 ? 13.078 -25.406 -5.797 1 89.5 88 HIS A O 1
ATOM 655 N N . HIS A 1 89 ? 11.32 -26.766 -5.57 1 94.06 89 HIS A N 1
ATOM 656 C CA . HIS A 1 89 ? 10.844 -26.484 -6.918 1 94.06 89 HIS A CA 1
ATOM 657 C C . HIS A 1 89 ? 9.867 -25.297 -6.918 1 94.06 89 HIS A C 1
ATOM 659 O O . HIS A 1 89 ? 9.75 -24.594 -7.918 1 94.06 89 HIS A O 1
ATOM 665 N N . MET A 1 90 ? 9.195 -25.141 -5.789 1 94.94 90 MET A N 1
ATOM 666 C CA . MET A 1 90 ? 8.258 -24.047 -5.598 1 94.94 90 MET A CA 1
ATOM 667 C C . MET A 1 90 ? 8.547 -23.297 -4.305 1 94.94 90 MET A C 1
ATOM 669 O O . MET A 1 90 ? 8.852 -23.906 -3.281 1 94.94 90 MET A O 1
ATOM 673 N N . ALA A 1 91 ? 8.523 -22.016 -4.414 1 93.5 91 ALA A N 1
ATOM 674 C CA . ALA A 1 91 ? 8.711 -21.203 -3.225 1 93.5 91 ALA A CA 1
ATOM 675 C C . ALA A 1 91 ? 7.684 -20.062 -3.176 1 93.5 91 ALA A C 1
ATOM 677 O O . ALA A 1 91 ? 7.008 -19.781 -4.172 1 93.5 91 ALA A O 1
ATOM 678 N N . MET A 1 92 ? 7.531 -19.5 -2 1 91.75 92 MET A N 1
ATOM 679 C CA . MET A 1 92 ? 6.52 -18.469 -1.829 1 91.75 92 MET A CA 1
ATOM 680 C C . MET A 1 92 ? 7.059 -17.312 -0.978 1 91.75 92 MET A C 1
ATOM 682 O O . MET A 1 92 ? 7.773 -17.547 -0.001 1 91.75 92 MET A O 1
ATOM 686 N N . ILE A 1 93 ? 6.844 -16.172 -1.482 1 90.75 93 ILE A N 1
ATOM 687 C CA . ILE A 1 93 ? 7.02 -14.953 -0.688 1 90.75 93 ILE A CA 1
ATOM 688 C C . ILE A 1 93 ? 5.672 -14.516 -0.12 1 90.75 93 ILE A C 1
ATOM 690 O O . ILE A 1 93 ? 4.734 -14.227 -0.871 1 90.75 93 ILE A O 1
ATOM 694 N N . PHE A 1 94 ? 5.621 -14.469 1.218 1 85.69 94 PHE A N 1
ATOM 695 C CA . PHE A 1 94 ? 4.371 -14.109 1.884 1 85.69 94 PHE A CA 1
ATOM 696 C C . PHE A 1 94 ? 4.254 -12.602 2.031 1 85.69 94 PHE A C 1
ATOM 698 O O . PHE A 1 94 ? 5.246 -11.875 1.916 1 85.69 94 PHE A O 1
ATOM 705 N N . GLN A 1 95 ? 3.014 -12.102 2.213 1 75.75 95 GLN A N 1
ATOM 706 C CA . GLN A 1 95 ? 2.68 -10.688 2.32 1 75.75 95 GLN A CA 1
ATOM 707 C C . GLN A 1 95 ? 3.449 -10.023 3.459 1 75.75 95 GLN A C 1
ATOM 709 O O . GLN A 1 95 ? 3.893 -8.883 3.332 1 75.75 95 GLN A O 1
ATOM 714 N N . ASP A 1 96 ? 3.689 -10.664 4.523 1 72.75 96 ASP A N 1
ATOM 715 C CA . ASP A 1 96 ? 4.375 -10.062 5.668 1 72.75 96 ASP A CA 1
ATOM 716 C C . ASP A 1 96 ? 5.762 -10.672 5.852 1 72.75 96 ASP A C 1
ATOM 718 O O . ASP A 1 96 ? 5.895 -11.852 6.188 1 72.75 96 ASP A O 1
ATOM 722 N N . PRO A 1 97 ? 6.809 -9.789 5.59 1 66.12 97 PRO A N 1
ATOM 723 C CA . PRO A 1 97 ? 8.172 -10.305 5.727 1 66.12 97 PRO A CA 1
ATOM 724 C C . PRO A 1 97 ? 8.453 -10.852 7.125 1 66.12 97 PRO A C 1
ATOM 726 O O . PRO A 1 97 ? 9.203 -11.82 7.27 1 66.12 97 PRO A O 1
ATOM 729 N N . MET A 1 98 ? 7.867 -10.195 8.062 1 62.53 98 MET A N 1
ATOM 730 C CA . MET A 1 98 ? 8.172 -10.562 9.438 1 62.53 98 MET A CA 1
ATOM 731 C C . MET A 1 98 ? 7.684 -11.977 9.742 1 62.53 98 MET A C 1
ATOM 733 O O . MET A 1 98 ? 8.172 -12.617 10.68 1 62.53 98 MET A O 1
ATOM 737 N N . THR A 1 99 ? 6.891 -12.414 9.016 1 64.56 99 THR A N 1
ATOM 738 C CA . THR A 1 99 ? 6.359 -13.742 9.281 1 64.56 99 THR A CA 1
ATOM 739 C C . THR A 1 99 ? 7.223 -14.812 8.617 1 64.56 99 THR A C 1
ATOM 741 O O . THR A 1 99 ? 7.145 -15.992 8.977 1 64.56 99 THR A O 1
ATOM 744 N N . SER A 1 100 ? 8.086 -14.344 7.785 1 74.56 100 SER A N 1
ATOM 745 C CA . SER A 1 100 ? 8.828 -15.336 7.012 1 74.56 100 SER A CA 1
ATOM 746 C C . SER A 1 100 ? 10.188 -15.633 7.648 1 74.56 100 SER A C 1
ATOM 748 O O . SER A 1 100 ? 10.742 -16.719 7.457 1 74.56 100 SER A O 1
ATOM 750 N N . LEU A 1 101 ? 10.695 -14.688 8.438 1 83.94 101 LEU A N 1
ATOM 751 C CA . LEU A 1 101 ? 12.008 -14.867 9.047 1 83.94 101 LEU A CA 1
ATOM 752 C C . LEU A 1 101 ? 11.875 -15.141 10.539 1 83.94 101 LEU A C 1
ATOM 754 O O . LEU A 1 101 ? 11.148 -14.438 11.242 1 83.94 101 LEU A O 1
ATOM 758 N N . ASN A 1 102 ? 12.508 -16.188 10.953 1 86.06 102 ASN A N 1
ATOM 759 C CA . ASN A 1 102 ? 12.547 -16.469 12.383 1 86.06 102 ASN A CA 1
ATOM 760 C C . ASN A 1 102 ? 13.422 -15.445 13.117 1 86.06 102 ASN A C 1
ATOM 762 O O . ASN A 1 102 ? 14.633 -15.391 12.906 1 86.06 102 ASN A O 1
ATOM 766 N N . PRO A 1 103 ? 12.82 -14.711 14 1 86.62 103 PRO A N 1
ATOM 767 C CA . PRO A 1 103 ? 13.555 -13.625 14.641 1 86.62 103 PRO A CA 1
ATOM 768 C C . PRO A 1 103 ? 14.617 -14.125 15.617 1 86.62 103 PRO A C 1
ATOM 770 O O . PRO A 1 103 ? 15.5 -13.359 16.031 1 86.62 103 PRO A O 1
ATOM 773 N N . TYR A 1 104 ? 14.57 -15.406 15.977 1 88.69 104 TYR A N 1
ATOM 774 C CA . TYR A 1 104 ? 15.461 -15.93 17.016 1 88.69 104 TYR A CA 1
ATOM 775 C C . TYR A 1 104 ? 16.672 -16.609 16.391 1 88.69 104 TYR A C 1
ATOM 777 O O . TYR A 1 104 ? 17.562 -17.062 17.094 1 88.69 104 TYR A O 1
ATOM 785 N N . LEU A 1 105 ? 16.734 -16.703 15.102 1 92.38 105 LEU A N 1
ATOM 786 C CA . LEU A 1 105 ? 17.859 -17.297 14.398 1 92.38 105 LEU A CA 1
ATOM 787 C C . LEU A 1 105 ? 18.562 -16.281 13.516 1 92.38 105 LEU A C 1
ATOM 789 O O . LEU A 1 105 ? 17.938 -15.328 13.039 1 92.38 105 LEU A O 1
ATOM 793 N N . THR A 1 106 ? 19.797 -16.516 13.422 1 93.62 106 THR A N 1
ATOM 794 C CA . THR A 1 106 ? 20.547 -15.656 12.492 1 93.62 106 THR A CA 1
ATOM 795 C C . THR A 1 106 ? 20.125 -15.938 11.055 1 93.62 106 THR A C 1
ATOM 797 O O . THR A 1 106 ? 19.578 -17 10.758 1 93.62 106 THR A O 1
ATOM 800 N N . VAL A 1 107 ? 20.328 -14.969 10.211 1 93.38 107 VAL A N 1
ATOM 801 C CA . VAL A 1 107 ? 20.016 -15.117 8.789 1 93.38 107 VAL A CA 1
ATOM 802 C C . VAL A 1 107 ? 20.797 -16.297 8.211 1 93.38 107 VAL A C 1
ATOM 804 O O . VAL A 1 107 ? 20.234 -17.125 7.484 1 93.38 107 VAL A O 1
ATOM 807 N N . ALA A 1 108 ? 22.016 -16.438 8.617 1 94 108 ALA A N 1
ATOM 808 C CA . ALA A 1 108 ? 22.859 -17.531 8.141 1 94 108 ALA A CA 1
ATOM 809 C C . ALA A 1 108 ? 22.25 -18.891 8.5 1 94 108 ALA A C 1
ATOM 811 O O . ALA A 1 108 ? 22.125 -19.766 7.645 1 94 108 ALA A O 1
ATOM 812 N N . LYS A 1 109 ? 21.938 -19.047 9.703 1 94.5 109 LYS A N 1
ATOM 813 C CA . LYS A 1 109 ? 21.406 -20.328 10.18 1 94.5 109 LYS A CA 1
ATOM 814 C C . LYS A 1 109 ? 20.156 -20.734 9.398 1 94.5 109 LYS A C 1
ATOM 816 O O . LYS A 1 109 ? 20.016 -21.891 9.016 1 94.5 109 LYS A O 1
ATOM 821 N N . GLN A 1 110 ? 19.328 -19.781 9.188 1 93.62 110 GLN A N 1
ATOM 822 C CA . GLN A 1 110 ? 18.078 -20.062 8.492 1 93.62 110 GLN A CA 1
ATOM 823 C C . GLN A 1 110 ? 18.328 -20.438 7.035 1 93.62 110 GLN A C 1
ATOM 825 O O . GLN A 1 110 ? 17.703 -21.359 6.504 1 93.62 110 GLN A O 1
ATOM 830 N N . MET A 1 111 ? 19.234 -19.781 6.453 1 94.19 111 MET A N 1
ATOM 831 C CA . MET A 1 111 ? 19.531 -20.031 5.047 1 94.19 111 MET A CA 1
ATOM 832 C C . MET A 1 111 ? 20.266 -21.359 4.879 1 94.19 111 MET A C 1
ATOM 834 O O . MET A 1 111 ? 19.938 -22.156 3.988 1 94.19 111 MET A O 1
ATOM 838 N N . ILE A 1 112 ? 21.219 -21.609 5.719 1 94.94 112 ILE A N 1
ATOM 839 C CA . ILE A 1 112 ? 22.031 -22.812 5.641 1 94.94 112 ILE A CA 1
ATOM 840 C C . ILE A 1 112 ? 21.156 -24.047 5.855 1 94.94 112 ILE A C 1
ATOM 842 O O . ILE A 1 112 ? 21.281 -25.047 5.133 1 94.94 112 ILE A O 1
ATOM 846 N N . GLU A 1 113 ? 20.266 -23.906 6.777 1 92.94 113 GLU A N 1
ATOM 847 C CA . GLU A 1 113 ? 19.359 -25.031 7.07 1 92.94 113 GLU A CA 1
ATOM 848 C C . GLU A 1 113 ? 18.547 -25.406 5.836 1 92.94 113 GLU A C 1
ATOM 850 O O . GLU A 1 113 ? 18.391 -26.594 5.539 1 92.94 113 GLU A O 1
ATOM 855 N N . VAL A 1 114 ? 18.094 -24.469 5.184 1 90 114 VAL A N 1
ATOM 856 C CA . VAL A 1 114 ? 17.266 -24.703 3.998 1 90 114 VAL A CA 1
ATOM 857 C C . VAL A 1 114 ? 18.094 -25.422 2.928 1 90 114 VAL A C 1
ATOM 859 O O . VAL A 1 114 ? 17.641 -26.391 2.32 1 90 114 VAL A O 1
ATOM 862 N N . LEU A 1 115 ? 19.297 -25 2.75 1 93.81 115 LEU A N 1
ATOM 863 C CA . LEU A 1 115 ? 20.172 -25.547 1.71 1 93.81 115 LEU A CA 1
ATOM 864 C C . LEU A 1 115 ? 20.625 -26.953 2.068 1 93.81 115 LEU A C 1
ATOM 866 O O . LEU A 1 115 ? 20.672 -27.828 1.202 1 93.81 115 LEU A O 1
ATOM 870 N N . VAL A 1 116 ? 20.875 -27.125 3.301 1 93.56 116 VAL A N 1
ATOM 871 C CA . VAL A 1 116 ? 21.312 -28.453 3.746 1 93.56 116 VAL A CA 1
ATOM 872 C C . VAL A 1 116 ? 20.156 -29.438 3.617 1 93.56 116 VAL A C 1
ATOM 874 O O . VAL A 1 116 ? 20.328 -30.531 3.074 1 93.56 116 VAL A O 1
ATOM 877 N N . LEU A 1 117 ? 19.047 -29.031 3.98 1 88.88 117 LEU A N 1
ATOM 878 C CA . LEU A 1 117 ? 17.891 -29.906 4.031 1 88.88 117 LEU A CA 1
ATOM 879 C C . LEU A 1 117 ? 17.359 -30.203 2.629 1 88.88 117 LEU A C 1
ATOM 881 O O . LEU A 1 117 ? 17.016 -31.344 2.314 1 88.88 117 LEU A O 1
ATOM 885 N N . HIS A 1 118 ? 17.359 -29.25 1.74 1 88.62 118 HIS A N 1
ATOM 886 C CA . HIS A 1 118 ? 16.641 -29.391 0.48 1 88.62 118 HIS A CA 1
ATOM 887 C C . HIS A 1 118 ? 17.594 -29.641 -0.679 1 88.62 118 HIS A C 1
ATOM 889 O O . HIS A 1 118 ? 17.203 -30.188 -1.711 1 88.62 118 HIS A O 1
ATOM 895 N N . LYS A 1 119 ? 18.828 -29.234 -0.529 1 91.38 119 LYS A N 1
ATOM 896 C CA . LYS A 1 119 ? 19.781 -29.422 -1.624 1 91.38 119 LYS A CA 1
ATOM 897 C C . LYS A 1 119 ? 20.875 -30.422 -1.242 1 91.38 119 LYS A C 1
ATOM 899 O O . LYS A 1 119 ? 21.719 -30.766 -2.068 1 91.38 119 LYS A O 1
ATOM 904 N N . GLY A 1 120 ? 20.938 -30.797 0.025 1 91.88 120 GLY A N 1
ATOM 905 C CA . GLY A 1 120 ? 21.938 -31.75 0.48 1 91.88 120 GLY A CA 1
ATOM 906 C C . GLY A 1 120 ? 23.344 -31.188 0.495 1 91.88 120 GLY A C 1
ATOM 907 O O . GLY A 1 120 ? 24.312 -31.938 0.353 1 91.88 120 GLY A O 1
ATOM 908 N N . MET A 1 121 ? 23.422 -29.953 0.681 1 94.31 121 MET A N 1
ATOM 909 C CA . MET A 1 121 ? 24.719 -29.312 0.707 1 94.31 121 MET A CA 1
ATOM 910 C C . MET A 1 121 ? 25.406 -29.5 2.061 1 94.31 121 MET A C 1
ATOM 912 O O . MET A 1 121 ? 24.734 -29.672 3.076 1 94.31 121 MET A O 1
ATOM 916 N N . THR A 1 122 ? 26.719 -29.453 1.992 1 96.56 122 THR A N 1
ATOM 917 C CA . THR A 1 122 ? 27.438 -29.344 3.254 1 96.56 122 THR A CA 1
ATOM 918 C C . THR A 1 122 ? 27.266 -27.953 3.859 1 96.56 122 THR A C 1
ATOM 920 O O . THR A 1 122 ? 26.891 -27.016 3.164 1 96.56 122 THR A O 1
ATOM 923 N N . LYS A 1 123 ? 27.562 -27.875 5.117 1 95.62 123 LYS A N 1
ATOM 924 C CA . LYS A 1 123 ? 27.438 -26.594 5.801 1 95.62 123 LYS A CA 1
ATOM 925 C C . LYS A 1 123 ? 28.312 -25.531 5.141 1 95.62 123 LYS A C 1
ATOM 927 O O . LYS A 1 123 ? 27.891 -24.391 4.988 1 95.62 123 LYS A O 1
ATOM 932 N N . ALA A 1 124 ? 29.453 -25.922 4.781 1 95.75 124 ALA A N 1
ATOM 933 C CA . ALA A 1 124 ? 30.391 -25 4.152 1 95.75 124 ALA A CA 1
ATOM 934 C C . ALA A 1 124 ? 29.875 -24.531 2.793 1 95.75 124 ALA A C 1
ATOM 936 O O . ALA A 1 124 ? 29.922 -23.344 2.475 1 95.75 124 ALA A O 1
ATOM 937 N N . GLN A 1 125 ? 29.406 -25.453 2.01 1 96.19 125 GLN A N 1
ATOM 938 C CA . GLN A 1 125 ? 28.828 -25.125 0.711 1 96.19 125 GLN A CA 1
ATOM 939 C C . GLN A 1 125 ? 27.594 -24.234 0.868 1 96.19 125 GLN A C 1
ATOM 941 O O . GLN A 1 125 ? 27.406 -23.281 0.112 1 96.19 125 GLN A O 1
ATOM 946 N N . ALA A 1 126 ? 26.797 -24.609 1.828 1 96.12 126 ALA A N 1
ATOM 947 C CA . ALA A 1 126 ? 25.562 -23.875 2.092 1 96.12 126 ALA A CA 1
ATOM 948 C C . ALA A 1 126 ? 25.859 -22.422 2.494 1 96.12 126 ALA A C 1
ATOM 950 O O . ALA A 1 126 ? 25.156 -21.5 2.088 1 96.12 126 ALA A O 1
ATOM 951 N N . GLN A 1 127 ? 26.859 -22.266 3.266 1 95.75 127 GLN A N 1
ATOM 952 C CA . GLN A 1 127 ? 27.25 -20.922 3.691 1 95.75 127 GLN A CA 1
ATOM 953 C C . GLN A 1 127 ? 27.688 -20.078 2.502 1 95.75 127 GLN A C 1
ATOM 955 O O . GLN A 1 127 ? 27.312 -18.906 2.406 1 95.75 127 GLN A O 1
ATOM 960 N N . GLN A 1 128 ? 28.422 -20.641 1.684 1 96 128 GLN A N 1
ATOM 961 C CA . GLN A 1 128 ? 28.875 -19.922 0.495 1 96 128 GLN A CA 1
ATOM 962 C C . GLN A 1 128 ? 27.688 -19.578 -0.405 1 96 128 GLN A C 1
ATOM 964 O O . GLN A 1 128 ? 27.625 -18.453 -0.934 1 96 128 GLN A O 1
ATOM 969 N N . GLU A 1 129 ? 26.828 -20.531 -0.529 1 95.12 129 GLU A N 1
ATOM 970 C CA . GLU A 1 129 ? 25.656 -20.281 -1.353 1 95.12 129 GLU A CA 1
ATOM 971 C C . GLU A 1 129 ? 24.766 -19.203 -0.74 1 95.12 129 GLU A C 1
ATOM 973 O O . GLU A 1 129 ? 24.203 -18.375 -1.459 1 95.12 129 GLU A O 1
ATOM 978 N N . ALA A 1 130 ? 24.656 -19.25 0.517 1 95.25 130 ALA A N 1
ATOM 979 C CA . ALA A 1 130 ? 23.891 -18.234 1.224 1 95.25 130 ALA A CA 1
ATOM 980 C C . ALA A 1 130 ? 24.5 -16.844 0.989 1 95.25 130 ALA A C 1
ATOM 982 O O . ALA A 1 130 ? 23.781 -15.883 0.721 1 95.25 130 ALA A O 1
ATOM 983 N N . LEU A 1 131 ? 25.75 -16.781 1.053 1 95.25 131 LEU A N 1
ATOM 984 C CA . LEU A 1 131 ? 26.453 -15.531 0.814 1 95.25 131 LEU A CA 1
ATOM 985 C C . LEU A 1 131 ? 26.219 -15.039 -0.611 1 95.25 131 LEU A C 1
ATOM 987 O O . LEU A 1 131 ? 25.969 -13.852 -0.829 1 95.25 131 LEU A O 1
ATOM 991 N N . ASN A 1 132 ? 26.312 -15.953 -1.53 1 94.75 132 ASN A N 1
ATOM 992 C CA . ASN A 1 132 ? 26.078 -15.609 -2.93 1 94.75 132 ASN A CA 1
ATOM 993 C C . ASN A 1 132 ? 24.672 -15.055 -3.139 1 94.75 132 ASN A C 1
ATOM 995 O O . ASN A 1 132 ? 24.484 -14.086 -3.887 1 94.75 132 ASN A O 1
ATOM 999 N N . MET A 1 133 ? 23.781 -15.68 -2.492 1 93.88 133 MET A N 1
ATOM 1000 C CA . MET A 1 133 ? 22.391 -15.258 -2.639 1 93.88 133 MET A CA 1
ATOM 1001 C C . MET A 1 133 ? 22.172 -13.875 -2.021 1 93.88 133 MET A C 1
ATOM 1003 O O . MET A 1 133 ? 21.453 -13.047 -2.588 1 93.88 133 MET A O 1
ATOM 1007 N N . LEU A 1 134 ? 22.766 -13.617 -0.901 1 94.56 134 LEU A N 1
ATOM 1008 C CA . LEU A 1 134 ? 22.656 -12.305 -0.273 1 94.56 134 LEU A CA 1
ATOM 1009 C C . LEU A 1 134 ? 23.266 -11.227 -1.16 1 94.56 134 LEU A C 1
ATOM 1011 O O . LEU A 1 134 ? 22.75 -10.117 -1.249 1 94.56 134 LEU A O 1
ATOM 1015 N N . ASP A 1 135 ? 24.281 -11.578 -1.807 1 93.5 135 ASP A N 1
ATOM 1016 C CA . ASP A 1 135 ? 24.891 -10.672 -2.764 1 93.5 135 ASP A CA 1
ATOM 1017 C C . ASP A 1 135 ? 23.969 -10.414 -3.955 1 93.5 135 ASP A C 1
ATOM 1019 O O . ASP A 1 135 ? 23.859 -9.281 -4.426 1 93.5 135 ASP A O 1
ATOM 1023 N N . ALA A 1 136 ? 23.422 -11.438 -4.367 1 90.56 136 ALA A N 1
ATOM 1024 C CA . ALA A 1 136 ? 22.516 -11.344 -5.516 1 90.56 136 ALA A CA 1
ATOM 1025 C C . ALA A 1 136 ? 21.344 -10.406 -5.227 1 90.56 136 ALA A C 1
ATOM 1027 O O . ALA A 1 136 ? 20.875 -9.695 -6.121 1 90.56 136 ALA A O 1
ATOM 1028 N N . VAL A 1 137 ? 20.906 -10.398 -3.967 1 90.75 137 VAL A N 1
ATOM 1029 C CA . VAL A 1 137 ? 19.797 -9.523 -3.623 1 90.75 137 VAL A CA 1
ATOM 1030 C C . VAL A 1 137 ? 20.328 -8.18 -3.139 1 90.75 137 VAL A C 1
ATOM 1032 O O . VAL A 1 137 ? 19.578 -7.391 -2.547 1 90.75 137 VAL A O 1
ATOM 1035 N N . LYS A 1 138 ? 21.594 -7.902 -3.271 1 90.38 138 LYS A N 1
ATOM 1036 C CA . LYS A 1 138 ? 22.25 -6.609 -3.094 1 90.38 138 LYS A CA 1
ATOM 1037 C C . LYS A 1 138 ? 22.266 -6.203 -1.622 1 90.38 138 LYS A C 1
ATOM 1039 O O . LYS A 1 138 ? 22.016 -5.039 -1.291 1 90.38 138 LYS A O 1
ATOM 1044 N N . ILE A 1 139 ? 22.453 -7.145 -0.776 1 91.12 139 ILE A N 1
ATOM 1045 C CA . ILE A 1 139 ? 22.719 -6.84 0.626 1 91.12 139 ILE A CA 1
ATOM 1046 C C . ILE A 1 139 ? 24.141 -6.328 0.783 1 91.12 139 ILE A C 1
ATOM 1048 O O . ILE A 1 139 ? 25.109 -7.02 0.43 1 91.12 139 ILE A O 1
ATOM 1052 N N . PRO A 1 140 ? 24.234 -5.129 1.305 1 88.06 140 PRO A N 1
ATOM 1053 C CA . PRO A 1 140 ? 25.594 -4.629 1.496 1 88.06 140 PRO A CA 1
ATOM 1054 C C . PRO A 1 140 ? 26.359 -5.402 2.562 1 88.06 140 PRO A C 1
ATOM 1056 O O . PRO A 1 140 ? 25.781 -5.797 3.58 1 88.06 140 PRO A O 1
ATOM 1059 N N . GLU A 1 141 ? 27.594 -5.641 2.312 1 91 141 GLU A N 1
ATOM 1060 C CA . GLU A 1 141 ? 28.453 -6.34 3.258 1 91 141 GLU A CA 1
ATOM 1061 C C . GLU A 1 141 ? 27.844 -7.668 3.691 1 91 141 GLU A C 1
ATOM 1063 O O . GLU A 1 141 ? 27.75 -7.953 4.887 1 91 141 GLU A O 1
ATOM 1068 N N . ALA A 1 142 ? 27.453 -8.438 2.777 1 91.5 142 ALA A N 1
ATOM 1069 C CA . ALA A 1 142 ? 26.734 -9.68 3.004 1 91.5 142 ALA A CA 1
ATOM 1070 C C . ALA A 1 142 ? 27.5 -10.602 3.947 1 91.5 142 ALA A C 1
ATOM 1072 O O . ALA A 1 142 ? 26.922 -11.234 4.824 1 91.5 142 ALA A O 1
ATOM 1073 N N . SER A 1 143 ? 28.797 -10.672 3.824 1 92.56 143 SER A N 1
ATOM 1074 C CA . SER A 1 143 ? 29.625 -11.555 4.641 1 92.56 143 SER A CA 1
ATOM 1075 C C . SER A 1 143 ? 29.5 -11.211 6.121 1 92.56 143 SER A C 1
ATOM 1077 O O . SER A 1 143 ? 29.422 -12.102 6.969 1 92.56 143 SER A O 1
ATOM 1079 N N . LYS A 1 144 ? 29.438 -9.969 6.367 1 90.81 144 LYS A N 1
ATOM 1080 C CA . LYS A 1 144 ? 29.328 -9.508 7.746 1 90.81 144 LYS A CA 1
ATOM 1081 C C . LYS A 1 144 ? 27.906 -9.695 8.273 1 90.81 144 LYS A C 1
ATOM 1083 O O . LYS A 1 144 ? 27.719 -10.016 9.445 1 90.81 144 LYS A O 1
ATOM 1088 N N . ARG A 1 145 ? 26.953 -9.578 7.453 1 90.75 145 ARG A N 1
ATOM 1089 C CA . ARG A 1 145 ? 25.562 -9.5 7.895 1 90.75 145 ARG A CA 1
ATOM 1090 C C . ARG A 1 145 ? 24.953 -10.891 7.973 1 90.75 145 ARG A C 1
ATOM 1092 O O . ARG A 1 145 ? 23.891 -11.07 8.57 1 90.75 145 ARG A O 1
ATOM 1099 N N . LEU A 1 146 ? 25.641 -11.844 7.465 1 90.94 146 LEU A N 1
ATOM 1100 C CA . LEU A 1 146 ? 25.172 -13.219 7.477 1 90.94 146 LEU A CA 1
ATOM 1101 C C . LEU A 1 146 ? 24.891 -13.695 8.898 1 90.94 146 LEU A C 1
ATOM 1103 O O . LEU A 1 146 ? 23.969 -14.461 9.141 1 90.94 146 LEU A O 1
ATOM 1107 N N . ASN A 1 147 ? 25.672 -13.227 9.797 1 91.44 147 ASN A N 1
ATOM 1108 C CA . ASN A 1 147 ? 25.578 -13.711 11.172 1 91.44 147 ASN A CA 1
ATOM 1109 C C . ASN A 1 147 ? 24.672 -12.812 12.016 1 91.44 147 ASN A C 1
ATOM 1111 O O . ASN A 1 147 ? 24.578 -13 13.234 1 91.44 147 ASN A O 1
ATOM 1115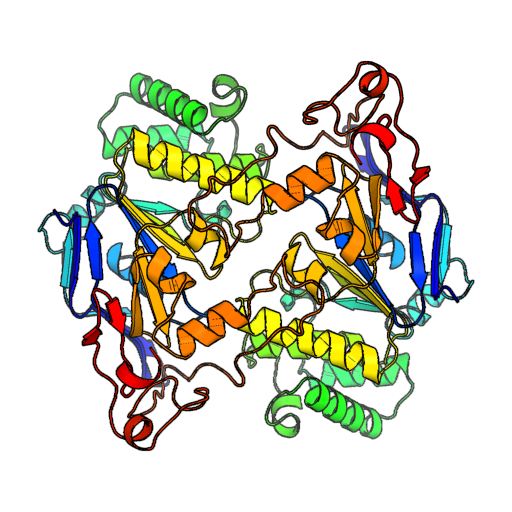 N N . MET A 1 148 ? 24.016 -11.984 11.383 1 93 148 MET A N 1
ATOM 1116 C CA . MET A 1 148 ? 23.125 -11.062 12.078 1 93 148 MET A CA 1
ATOM 1117 C C . MET A 1 148 ? 21.703 -11.617 12.164 1 93 148 MET A C 1
ATOM 1119 O O . MET A 1 148 ? 21.359 -12.547 11.43 1 93 148 MET A O 1
ATOM 1123 N N . TYR A 1 149 ? 21.016 -11.078 13.125 1 92.06 149 TYR A N 1
ATOM 1124 C CA . TYR A 1 149 ? 19.594 -11.43 13.289 1 92.06 149 TYR A CA 1
ATOM 1125 C C . TYR A 1 149 ? 18.719 -10.531 12.438 1 92.06 149 TYR A C 1
ATOM 1127 O O . TYR A 1 149 ? 19.078 -9.391 12.133 1 92.06 149 TYR A O 1
ATOM 1135 N N . PRO A 1 150 ? 17.484 -10.977 12.055 1 88.94 150 PRO A N 1
ATOM 1136 C CA . PRO A 1 150 ? 16.578 -10.211 11.188 1 88.94 150 PRO A CA 1
ATOM 1137 C C . PRO A 1 150 ? 16.312 -8.805 11.711 1 88.94 150 PRO A C 1
ATOM 1139 O O . PRO A 1 150 ? 16.266 -7.852 10.93 1 88.94 150 PRO A O 1
ATOM 1142 N N . HIS A 1 151 ? 16.25 -8.633 12.992 1 84.62 151 HIS A N 1
ATOM 1143 C CA . HIS A 1 151 ? 15.898 -7.336 13.562 1 84.62 151 HIS A CA 1
ATOM 1144 C C . HIS A 1 151 ? 17.016 -6.324 13.383 1 84.62 151 HIS A C 1
ATOM 1146 O O . HIS A 1 151 ? 16.828 -5.125 13.57 1 84.62 151 HIS A O 1
ATOM 1152 N N . GLU A 1 152 ? 18.172 -6.777 13 1 87.69 152 GLU A N 1
ATOM 1153 C CA . GLU A 1 152 ? 19.328 -5.918 12.805 1 87.69 152 GLU A CA 1
ATOM 1154 C C . GLU A 1 152 ? 19.375 -5.355 11.391 1 87.69 152 GLU A C 1
ATOM 1156 O O . GLU A 1 152 ? 20.234 -4.539 11.062 1 87.69 152 GLU A O 1
ATOM 1161 N N . PHE A 1 153 ? 18.484 -5.781 10.562 1 86.75 153 PHE A N 1
ATOM 1162 C CA . PHE A 1 153 ? 18.391 -5.316 9.188 1 86.75 153 PHE A CA 1
ATOM 1163 C C . PHE A 1 153 ? 17.375 -4.188 9.062 1 86.75 153 PHE A C 1
ATOM 1165 O O . PHE A 1 153 ? 16.422 -4.121 9.828 1 86.75 153 PHE A O 1
ATOM 1172 N N . SER A 1 154 ? 17.672 -3.277 8.094 1 79.56 154 SER A N 1
ATOM 1173 C CA . SER A 1 154 ? 16.641 -2.301 7.758 1 79.56 154 SER A CA 1
ATOM 1174 C C . SER A 1 154 ? 15.414 -2.979 7.168 1 79.56 154 SER A C 1
ATOM 1176 O O . SER A 1 154 ? 15.469 -4.148 6.777 1 79.56 154 SER A O 1
ATOM 1178 N N . GLY A 1 155 ? 14.266 -2.291 7.137 1 77.81 155 GLY A N 1
ATOM 1179 C CA . GLY A 1 155 ? 13.055 -2.838 6.543 1 77.81 155 GLY A CA 1
ATOM 1180 C C . GLY A 1 155 ? 13.258 -3.33 5.121 1 77.81 155 GLY A C 1
ATOM 1181 O O . GLY A 1 155 ? 12.875 -4.453 4.789 1 77.81 155 GLY A O 1
ATOM 1182 N N . GLY A 1 156 ? 13.898 -2.492 4.344 1 79.75 156 GLY A N 1
ATOM 1183 C CA . GLY A 1 156 ? 14.18 -2.869 2.969 1 79.75 156 GLY A CA 1
ATOM 1184 C C . GLY A 1 156 ? 15.109 -4.062 2.857 1 79.75 156 GLY A C 1
ATOM 1185 O O . GLY A 1 156 ? 14.922 -4.926 1.997 1 79.75 156 GLY A O 1
ATOM 1186 N N . MET A 1 157 ? 16.094 -4.078 3.719 1 86.06 157 MET A N 1
ATOM 1187 C CA . MET A 1 157 ? 17.031 -5.199 3.715 1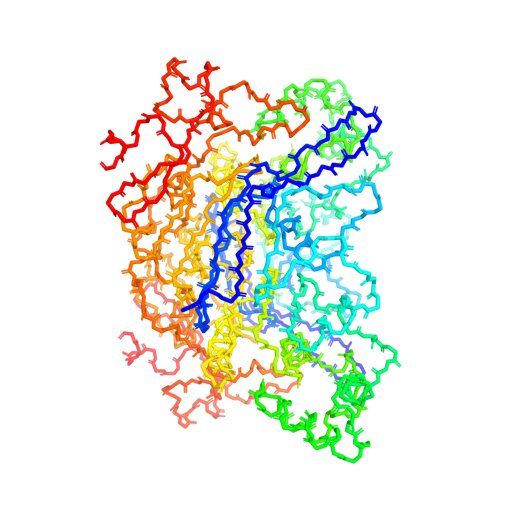 86.06 157 MET A CA 1
ATOM 1188 C C . MET A 1 157 ? 16.328 -6.492 4.125 1 86.06 157 MET A C 1
ATOM 1190 O O . MET A 1 157 ? 16.594 -7.555 3.564 1 86.06 157 MET A O 1
ATOM 1194 N N . ARG A 1 158 ? 15.484 -6.363 5.094 1 88 158 ARG A N 1
ATOM 1195 C CA . ARG A 1 158 ? 14.727 -7.535 5.535 1 88 158 ARG A CA 1
ATOM 1196 C C . ARG A 1 158 ? 13.922 -8.133 4.391 1 88 158 ARG A C 1
ATOM 1198 O O . ARG A 1 158 ? 13.844 -9.352 4.25 1 88 158 ARG A O 1
ATOM 1205 N N . HIS A 1 159 ? 13.344 -7.266 3.621 1 89.12 159 HIS A N 1
ATOM 1206 C CA . HIS A 1 159 ? 12.578 -7.723 2.469 1 89.12 159 HIS A CA 1
ATOM 1207 C C . HIS A 1 159 ? 13.461 -8.453 1.47 1 89.12 159 HIS A C 1
ATOM 1209 O O . HIS A 1 159 ? 13.078 -9.5 0.943 1 89.12 159 HIS A O 1
ATOM 1215 N N . ARG A 1 160 ? 14.609 -7.93 1.257 1 89.62 160 ARG A N 1
ATOM 1216 C CA . ARG A 1 160 ? 15.562 -8.555 0.341 1 89.62 160 ARG A CA 1
ATOM 1217 C C . ARG A 1 160 ? 15.984 -9.93 0.847 1 89.62 160 ARG A C 1
ATOM 1219 O O . ARG A 1 160 ? 16.125 -10.867 0.062 1 89.62 160 ARG A O 1
ATOM 1226 N N . VAL A 1 161 ? 16.219 -10.039 2.148 1 91.5 161 VAL A N 1
ATOM 1227 C CA . VAL A 1 161 ? 16.578 -11.328 2.738 1 91.5 161 VAL A CA 1
ATOM 1228 C C . VAL A 1 161 ? 15.445 -12.328 2.547 1 91.5 161 VAL A C 1
ATOM 1230 O O . VAL A 1 161 ? 15.688 -13.5 2.26 1 91.5 161 VAL A O 1
ATOM 1233 N N . MET A 1 162 ? 14.266 -11.883 2.688 1 91.12 162 MET A N 1
ATOM 1234 C CA . MET A 1 162 ? 13.102 -12.742 2.48 1 91.12 162 MET A CA 1
ATOM 1235 C C . MET A 1 162 ? 13.07 -13.273 1.049 1 91.12 162 MET A C 1
ATOM 1237 O O . MET A 1 162 ? 12.797 -14.453 0.825 1 91.12 162 MET A O 1
ATOM 1241 N N . ILE A 1 163 ? 13.297 -12.383 0.141 1 90.94 163 ILE A N 1
ATOM 1242 C CA . ILE A 1 163 ? 13.352 -12.781 -1.262 1 90.94 163 ILE A CA 1
ATOM 1243 C C . ILE A 1 163 ? 14.477 -13.789 -1.47 1 90.94 163 ILE A C 1
ATOM 1245 O O . ILE A 1 163 ? 14.297 -14.797 -2.152 1 90.94 163 ILE A O 1
ATOM 1249 N N . ALA A 1 164 ? 15.625 -13.508 -0.841 1 92.12 164 ALA A N 1
ATOM 1250 C CA . ALA A 1 164 ? 16.766 -14.422 -0.924 1 92.12 164 ALA A CA 1
ATOM 1251 C C . ALA A 1 164 ? 16.391 -15.805 -0.412 1 92.12 164 ALA A C 1
ATOM 1253 O O . ALA A 1 164 ? 16.703 -16.812 -1.045 1 92.12 164 ALA A O 1
ATOM 1254 N N . MET A 1 165 ? 15.719 -15.828 0.671 1 92 165 MET A N 1
ATOM 1255 C CA . MET A 1 165 ? 15.297 -17.078 1.28 1 92 165 MET A CA 1
ATOM 1256 C C . MET A 1 165 ? 14.398 -17.875 0.334 1 92 165 MET A C 1
ATOM 1258 O O . MET A 1 165 ? 14.539 -19.094 0.204 1 92 165 MET A O 1
ATOM 1262 N N . ALA A 1 166 ? 13.531 -17.172 -0.287 1 90.75 166 ALA A N 1
ATOM 1263 C CA . ALA A 1 166 ? 12.578 -17.812 -1.178 1 90.75 166 ALA A CA 1
ATOM 1264 C C . ALA A 1 166 ? 13.266 -18.375 -2.418 1 90.75 166 ALA A C 1
ATOM 1266 O O . ALA A 1 166 ? 12.844 -19.391 -2.971 1 90.75 166 ALA A O 1
ATOM 1267 N N . LEU A 1 167 ? 14.367 -17.75 -2.814 1 92.38 167 LEU A N 1
ATOM 1268 C CA . LEU A 1 167 ? 15.008 -18.109 -4.074 1 92.38 167 LEU A CA 1
ATOM 1269 C C . LEU A 1 167 ? 16.25 -18.953 -3.822 1 92.38 167 LEU A C 1
ATOM 1271 O O . LEU A 1 167 ? 16.969 -19.297 -4.762 1 92.38 167 LEU A O 1
ATOM 1275 N N . LEU A 1 168 ? 16.453 -19.219 -2.643 1 92.25 168 LEU A N 1
ATOM 1276 C CA . LEU A 1 168 ? 17.688 -19.875 -2.209 1 92.25 168 LEU A CA 1
ATOM 1277 C C . LEU A 1 168 ? 17.922 -21.172 -2.982 1 92.25 168 LEU A C 1
ATOM 1279 O O . LEU A 1 168 ? 19.047 -21.453 -3.391 1 92.25 168 LEU A O 1
ATOM 1283 N N . CYS A 1 169 ? 16.922 -21.922 -3.197 1 92.62 169 CYS A N 1
ATOM 1284 C CA . CYS A 1 169 ? 17.031 -23.219 -3.863 1 92.62 169 CYS A CA 1
ATOM 1285 C C . CYS A 1 169 ? 16.734 -23.094 -5.355 1 92.62 169 CYS A C 1
ATOM 1287 O O . CYS A 1 169 ? 16.609 -24.094 -6.055 1 92.62 169 CYS A O 1
ATOM 1289 N N . ARG A 1 170 ? 16.594 -21.859 -5.781 1 92.5 170 ARG A N 1
ATOM 1290 C CA . ARG A 1 170 ? 16.344 -21.562 -7.191 1 92.5 170 ARG A CA 1
ATOM 1291 C C . ARG A 1 170 ? 15.102 -22.281 -7.695 1 92.5 170 ARG A C 1
ATOM 1293 O O . ARG A 1 170 ? 15.172 -23.062 -8.648 1 92.5 170 ARG A O 1
ATOM 1300 N N . PRO A 1 171 ? 14.016 -22.016 -7.113 1 95.44 171 PRO A N 1
ATOM 1301 C CA . PRO A 1 171 ? 12.773 -22.688 -7.504 1 95.44 171 PRO A CA 1
ATOM 1302 C C . PRO A 1 171 ? 12.375 -22.391 -8.945 1 95.44 171 PRO A C 1
ATOM 1304 O O . PRO A 1 171 ? 12.742 -21.344 -9.492 1 95.44 171 PRO A O 1
ATOM 1307 N N . GLU A 1 172 ? 11.672 -23.328 -9.523 1 96.69 172 GLU A N 1
ATOM 1308 C CA . GLU A 1 172 ? 11.156 -23.125 -10.883 1 96.69 172 GLU A CA 1
ATOM 1309 C C . GLU A 1 172 ? 9.93 -22.219 -10.883 1 96.69 172 GLU A C 1
ATOM 1311 O O . GLU A 1 172 ? 9.633 -21.562 -11.891 1 96.69 172 GLU A O 1
ATOM 1316 N N . LEU A 1 173 ? 9.227 -22.203 -9.742 1 97.38 173 LEU A N 1
ATOM 1317 C CA . LEU A 1 173 ? 8.047 -21.344 -9.594 1 97.38 173 LEU A CA 1
ATOM 1318 C C . LEU A 1 173 ? 8.102 -20.562 -8.281 1 97.38 173 LEU A C 1
ATOM 1320 O O . LEU A 1 173 ? 8.25 -21.156 -7.211 1 97.38 173 LEU A O 1
ATOM 1324 N N . LEU A 1 174 ? 8.039 -19.281 -8.43 1 96.62 174 LEU A N 1
ATOM 1325 C CA . LEU A 1 174 ? 7.973 -18.391 -7.27 1 96.62 174 LEU A CA 1
ATOM 1326 C C . LEU A 1 174 ? 6.605 -17.734 -7.176 1 96.62 174 LEU A C 1
ATOM 1328 O O . LEU A 1 174 ? 6.145 -17.109 -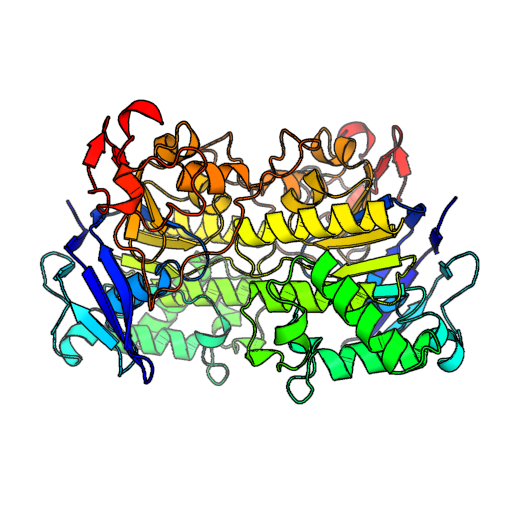8.133 1 96.62 174 LEU A O 1
ATOM 1332 N N . ILE A 1 175 ? 5.945 -17.922 -6.07 1 96.25 175 ILE A N 1
ATOM 1333 C CA . ILE A 1 175 ? 4.68 -17.25 -5.797 1 96.25 175 ILE A CA 1
ATOM 1334 C C . ILE A 1 175 ? 4.922 -16.062 -4.863 1 96.25 175 ILE A C 1
ATOM 1336 O O . ILE A 1 175 ? 5.422 -16.234 -3.748 1 96.25 175 ILE A O 1
ATOM 1340 N N . ALA A 1 176 ? 4.641 -14.938 -5.391 1 94.56 176 ALA A N 1
ATOM 1341 C CA . ALA A 1 176 ? 4.805 -13.727 -4.594 1 94.56 176 ALA A CA 1
ATOM 1342 C C . ALA A 1 176 ? 3.449 -13.117 -4.238 1 94.56 176 ALA A C 1
ATOM 1344 O O . ALA A 1 176 ? 2.775 -12.539 -5.094 1 94.56 176 ALA A O 1
ATOM 1345 N N . ASP A 1 177 ? 3.096 -13.25 -3 1 92.75 177 ASP A N 1
ATOM 1346 C CA . ASP A 1 177 ? 1.816 -12.734 -2.527 1 92.75 177 ASP A CA 1
ATOM 1347 C C . ASP A 1 177 ? 1.982 -11.344 -1.915 1 92.75 177 ASP A C 1
ATOM 1349 O O . ASP A 1 177 ? 2.326 -11.211 -0.738 1 92.75 177 ASP A O 1
ATOM 1353 N N . GLU A 1 178 ? 1.658 -10.328 -2.742 1 90.31 178 GLU A N 1
ATOM 1354 C CA . GLU A 1 178 ? 1.776 -8.922 -2.357 1 90.31 178 GLU A CA 1
ATOM 1355 C C . GLU A 1 178 ? 3.174 -8.617 -1.829 1 90.31 178 GLU A C 1
ATOM 1357 O O . GLU A 1 178 ? 3.324 -8.109 -0.715 1 90.31 178 GLU A O 1
ATOM 1362 N N . PRO A 1 179 ? 4.188 -8.781 -2.648 1 89 179 PRO A N 1
ATOM 1363 C CA . PRO A 1 179 ? 5.574 -8.711 -2.186 1 89 179 PRO A CA 1
ATOM 1364 C C . PRO A 1 179 ? 6.023 -7.285 -1.884 1 89 179 PRO A C 1
ATOM 1366 O O . PRO A 1 179 ? 7.086 -7.078 -1.297 1 89 179 PRO A O 1
ATOM 1369 N N . THR A 1 180 ? 5.227 -6.305 -2.25 1 86.38 180 THR A N 1
ATOM 1370 C CA . THR A 1 180 ? 5.699 -4.938 -2.064 1 86.38 180 THR A CA 1
ATOM 1371 C C . THR A 1 180 ? 4.711 -4.133 -1.22 1 86.38 180 THR A C 1
ATOM 1373 O O . THR A 1 180 ? 4.766 -2.902 -1.196 1 86.38 180 THR A O 1
ATOM 1376 N N . THR A 1 181 ? 3.854 -4.832 -0.603 1 80.19 181 THR A N 1
ATOM 1377 C CA . THR A 1 181 ? 2.893 -4.148 0.255 1 80.19 181 THR A CA 1
ATOM 1378 C C . THR A 1 181 ? 3.605 -3.396 1.375 1 80.19 181 THR A C 1
ATOM 1380 O O . THR A 1 181 ? 4.621 -3.863 1.894 1 80.19 181 THR A O 1
ATOM 1383 N N . ALA A 1 182 ? 3.119 -2.168 1.734 1 76.12 182 ALA A N 1
ATOM 1384 C CA . ALA A 1 182 ? 3.576 -1.347 2.852 1 76.12 182 ALA A CA 1
ATOM 1385 C C . ALA A 1 182 ? 4.953 -0.753 2.568 1 76.12 182 ALA A C 1
ATOM 1387 O O . ALA A 1 182 ? 5.578 -0.168 3.455 1 76.12 182 ALA A O 1
ATOM 1388 N N . LEU A 1 183 ? 5.516 -1.044 1.367 1 82.88 183 LEU A N 1
ATOM 1389 C CA . LEU A 1 183 ? 6.789 -0.441 0.988 1 82.88 183 LEU A CA 1
ATOM 1390 C C . LEU A 1 183 ? 6.57 0.892 0.28 1 82.88 183 LEU A C 1
ATOM 1392 O O . LEU A 1 183 ? 5.551 1.085 -0.387 1 82.88 183 LEU A O 1
ATOM 1396 N N . ASP A 1 184 ? 7.512 1.751 0.514 1 86 184 ASP A N 1
ATOM 1397 C CA . ASP A 1 184 ? 7.43 2.998 -0.242 1 86 184 ASP A CA 1
ATOM 1398 C C . ASP A 1 184 ? 7.762 2.768 -1.716 1 86 184 ASP A C 1
ATOM 1400 O O . ASP A 1 184 ? 8.266 1.706 -2.086 1 86 184 ASP A O 1
ATOM 1404 N N . VAL A 1 185 ? 7.547 3.744 -2.52 1 83.88 185 VAL A N 1
ATOM 1405 C CA . VAL A 1 185 ? 7.574 3.615 -3.973 1 83.88 185 VAL A CA 1
ATOM 1406 C C . VAL A 1 185 ? 8.992 3.295 -4.438 1 83.88 185 VAL A C 1
ATOM 1408 O O . VAL A 1 185 ? 9.18 2.537 -5.391 1 83.88 185 VAL A O 1
ATOM 1411 N N . THR A 1 186 ? 9.984 3.854 -3.816 1 86.44 186 THR A N 1
ATOM 1412 C CA . THR A 1 186 ? 11.359 3.633 -4.258 1 86.44 186 THR A CA 1
ATOM 1413 C C . THR A 1 186 ? 11.797 2.201 -3.961 1 86.44 186 THR A C 1
ATOM 1415 O O . THR A 1 186 ? 12.359 1.527 -4.828 1 86.44 186 THR A O 1
ATOM 1418 N N . VAL A 1 187 ? 11.5 1.788 -2.803 1 86.5 187 VAL A N 1
ATOM 1419 C CA . VAL A 1 187 ? 11.883 0.433 -2.416 1 86.5 187 VAL A CA 1
ATOM 1420 C C . VAL A 1 187 ? 11.078 -0.58 -3.23 1 86.5 187 VAL A C 1
ATOM 1422 O O . VAL A 1 187 ? 11.617 -1.608 -3.654 1 86.5 187 VAL A O 1
ATOM 1425 N N . GLN A 1 188 ? 9.812 -0.25 -3.391 1 87.5 188 GLN A N 1
ATOM 1426 C CA . GLN A 1 188 ? 8.984 -1.113 -4.223 1 87.5 188 GLN A CA 1
ATOM 1427 C C . GLN A 1 188 ? 9.609 -1.315 -5.602 1 87.5 188 GLN A C 1
ATOM 1429 O O . GLN A 1 188 ? 9.734 -2.447 -6.074 1 87.5 188 GLN A O 1
ATOM 1434 N N . ALA A 1 189 ? 10 -0.235 -6.223 1 86.75 189 ALA A N 1
ATOM 1435 C CA . ALA A 1 189 ? 10.609 -0.308 -7.547 1 86.75 189 ALA A CA 1
ATOM 1436 C C . ALA A 1 189 ? 11.883 -1.146 -7.523 1 86.75 189 ALA A C 1
ATOM 1438 O O . ALA A 1 189 ? 12.133 -1.934 -8.438 1 86.75 189 ALA A O 1
ATOM 1439 N N . GLN A 1 190 ? 12.609 -0.985 -6.484 1 87.38 190 GLN A N 1
ATOM 1440 C CA . GLN A 1 190 ? 13.859 -1.737 -6.355 1 87.38 190 GLN A CA 1
ATOM 1441 C C . GLN A 1 190 ? 13.586 -3.234 -6.234 1 87.38 190 GLN A C 1
ATOM 1443 O O . GLN A 1 190 ? 14.266 -4.047 -6.863 1 87.38 190 GLN A O 1
ATOM 1448 N N . ILE A 1 191 ? 12.664 -3.527 -5.441 1 88.25 191 ILE A N 1
ATOM 1449 C CA . ILE A 1 191 ? 12.32 -4.926 -5.203 1 88.25 191 ILE A CA 1
ATOM 1450 C C . ILE A 1 191 ? 11.781 -5.551 -6.488 1 88.25 191 ILE A C 1
ATOM 1452 O O . ILE A 1 191 ? 12.148 -6.676 -6.836 1 88.25 191 ILE A O 1
ATOM 1456 N N . LEU A 1 192 ? 10.914 -4.863 -7.164 1 90.25 192 LEU A N 1
ATOM 1457 C CA . LEU A 1 192 ? 10.359 -5.375 -8.414 1 90.25 192 LEU A CA 1
ATOM 1458 C C . LEU A 1 192 ? 11.453 -5.574 -9.453 1 90.25 192 LEU A C 1
ATOM 1460 O O . LEU A 1 192 ? 11.453 -6.574 -10.172 1 90.25 192 LEU A O 1
ATOM 1464 N N . ALA A 1 193 ? 12.336 -4.625 -9.508 1 88.75 193 ALA A N 1
ATOM 1465 C CA . ALA A 1 193 ? 13.469 -4.754 -10.422 1 88.75 193 ALA A CA 1
ATOM 1466 C C . ALA A 1 193 ? 14.328 -5.969 -10.07 1 88.75 193 ALA A C 1
ATOM 1468 O O . ALA A 1 193 ? 14.758 -6.707 -10.953 1 88.75 193 ALA A O 1
ATOM 1469 N N . LEU A 1 194 ? 14.531 -6.113 -8.828 1 89.06 194 LEU A N 1
ATOM 1470 C CA . LEU A 1 194 ? 15.305 -7.25 -8.336 1 89.06 194 LEU A CA 1
ATOM 1471 C C . LEU A 1 194 ? 14.641 -8.57 -8.719 1 89.06 194 LEU A C 1
ATOM 1473 O O . LEU A 1 194 ? 15.305 -9.477 -9.227 1 89.06 194 LEU A O 1
ATOM 1477 N N . LEU A 1 195 ? 13.391 -8.68 -8.516 1 91.06 195 LEU A N 1
ATOM 1478 C CA . LEU A 1 195 ? 12.656 -9.898 -8.844 1 91.06 195 LEU A CA 1
ATOM 1479 C C . LEU A 1 195 ? 12.75 -10.203 -10.328 1 91.06 195 LEU A C 1
ATOM 1481 O O . LEU A 1 195 ? 12.922 -11.359 -10.719 1 91.06 195 LEU A O 1
ATOM 1485 N N . ARG A 1 196 ? 12.617 -9.227 -11.109 1 90.25 196 ARG A N 1
ATOM 1486 C CA . ARG A 1 196 ? 12.719 -9.398 -12.555 1 90.25 196 ARG A CA 1
ATOM 1487 C C . ARG A 1 196 ? 14.102 -9.906 -12.953 1 90.25 196 ARG A C 1
ATOM 1489 O O . ARG A 1 196 ? 14.227 -10.82 -13.766 1 90.25 196 ARG A O 1
ATOM 1496 N N . GLU A 1 197 ? 15.062 -9.258 -12.383 1 90.19 197 GLU A N 1
ATOM 1497 C CA . GLU A 1 197 ? 16.438 -9.664 -12.648 1 90.19 197 GLU A CA 1
ATOM 1498 C C . GLU A 1 197 ? 16.672 -11.125 -12.258 1 90.19 197 GLU A C 1
ATOM 1500 O O . GLU A 1 197 ? 17.234 -11.898 -13.031 1 90.19 197 GLU A O 1
ATOM 1505 N N . LEU A 1 198 ? 16.234 -11.477 -11.133 1 89.5 198 LEU A N 1
ATOM 1506 C CA . LEU A 1 198 ? 16.438 -12.828 -10.641 1 89.5 198 LEU A CA 1
ATOM 1507 C C . LEU A 1 198 ? 15.617 -13.836 -11.438 1 89.5 198 LEU A C 1
ATOM 1509 O O . LEU A 1 198 ? 16.062 -14.961 -11.664 1 89.5 198 LEU A O 1
ATOM 1513 N N . GLN A 1 199 ? 14.414 -13.438 -11.805 1 90.81 199 GLN A N 1
ATOM 1514 C CA . GLN A 1 199 ? 13.602 -14.273 -12.68 1 90.81 199 GLN A CA 1
ATOM 1515 C C . GLN A 1 199 ? 14.352 -14.617 -13.969 1 90.81 199 GLN A C 1
ATOM 1517 O O . GLN A 1 199 ? 14.344 -15.766 -14.406 1 90.81 199 GLN A O 1
ATOM 1522 N N . GLN A 1 200 ? 14.992 -13.664 -14.547 1 90.81 200 GLN A N 1
ATOM 1523 C CA . GLN A 1 200 ? 15.742 -13.859 -15.789 1 90.81 200 GLN A CA 1
ATOM 1524 C C . GLN A 1 200 ? 16.984 -14.711 -15.555 1 90.81 200 GLN A C 1
ATOM 1526 O O . GLN A 1 200 ? 17.266 -15.633 -16.312 1 90.81 200 GLN A O 1
ATOM 1531 N N . ASP A 1 201 ? 17.656 -14.43 -14.508 1 91.56 201 ASP A N 1
ATOM 1532 C CA . ASP A 1 201 ? 18.922 -15.109 -14.211 1 91.56 201 ASP A CA 1
ATOM 1533 C C . ASP A 1 201 ? 18.688 -16.578 -13.898 1 91.56 201 ASP A C 1
ATOM 1535 O O . ASP A 1 201 ? 19.484 -17.438 -14.273 1 91.56 201 ASP A O 1
ATOM 1539 N N . PHE A 1 202 ? 17.609 -16.859 -13.219 1 91.19 202 PHE A N 1
ATOM 1540 C CA . PHE A 1 202 ? 17.391 -18.219 -12.734 1 91.19 202 PHE A CA 1
ATOM 1541 C C . PHE A 1 202 ? 16.328 -18.922 -13.57 1 91.19 202 PHE A C 1
ATOM 1543 O O . PHE A 1 202 ? 16.047 -20.109 -13.367 1 91.19 202 PHE A O 1
ATOM 1550 N N . ASN A 1 203 ? 15.727 -18.266 -14.547 1 93.31 203 ASN A N 1
ATOM 1551 C CA . ASN A 1 203 ? 14.648 -18.781 -15.375 1 93.31 203 ASN A CA 1
ATOM 1552 C C . ASN A 1 203 ? 13.477 -19.266 -14.516 1 93.31 203 ASN A C 1
ATOM 1554 O O . ASN A 1 203 ? 12.93 -20.344 -14.758 1 93.31 203 ASN A O 1
ATOM 1558 N N . THR A 1 204 ? 13.242 -18.547 -13.477 1 95.25 204 THR A N 1
ATOM 1559 C CA . THR A 1 204 ? 12.148 -18.828 -12.562 1 95.25 204 THR A CA 1
ATOM 1560 C C . THR A 1 204 ? 10.844 -18.219 -13.078 1 95.25 204 THR A C 1
ATOM 1562 O O . THR A 1 204 ? 10.828 -17.109 -13.602 1 95.25 204 THR A O 1
ATOM 1565 N N . SER A 1 205 ? 9.766 -19 -13.047 1 97.44 205 SER A N 1
ATOM 1566 C CA . SER A 1 205 ? 8.438 -18.453 -13.312 1 97.44 205 SER A CA 1
ATOM 1567 C C . SER A 1 205 ? 7.852 -17.812 -12.055 1 97.44 205 SER A C 1
ATOM 1569 O O . SER A 1 205 ? 8.141 -18.234 -10.938 1 97.44 205 SER A O 1
ATOM 1571 N N . ILE A 1 206 ? 7.035 -16.766 -12.32 1 96.81 206 ILE A N 1
ATOM 1572 C CA . ILE A 1 206 ? 6.555 -16.047 -11.148 1 96.81 206 ILE A CA 1
ATOM 1573 C C . ILE A 1 206 ? 5.039 -15.875 -11.227 1 96.81 206 ILE A C 1
ATOM 1575 O O . ILE A 1 206 ? 4.496 -15.57 -12.289 1 96.81 206 ILE A O 1
ATOM 1579 N N . ILE A 1 207 ? 4.352 -16.156 -10.164 1 97.38 207 ILE A N 1
ATOM 1580 C CA . ILE A 1 207 ? 2.979 -15.719 -9.938 1 97.38 207 ILE A CA 1
ATOM 1581 C C . ILE A 1 207 ? 2.969 -14.555 -8.945 1 97.38 207 ILE A C 1
ATOM 1583 O O . ILE A 1 207 ? 3.389 -14.703 -7.801 1 97.38 207 ILE A O 1
ATOM 1587 N N . MET A 1 208 ? 2.537 -13.469 -9.445 1 96.12 208 MET A N 1
ATOM 1588 C CA . MET A 1 208 ? 2.492 -12.273 -8.617 1 96.12 208 MET A CA 1
ATOM 1589 C C . MET A 1 208 ? 1.054 -11.898 -8.273 1 96.12 208 MET A C 1
ATOM 1591 O O . MET A 1 208 ? 0.254 -11.609 -9.172 1 96.12 208 MET A O 1
ATOM 1595 N N . ILE A 1 209 ? 0.769 -11.969 -7.004 1 95.38 209 ILE A N 1
ATOM 1596 C CA . ILE A 1 209 ? -0.533 -11.523 -6.52 1 95.38 209 ILE A CA 1
ATOM 1597 C C . ILE A 1 209 ? -0.419 -10.102 -5.973 1 95.38 209 ILE A C 1
ATOM 1599 O O . ILE A 1 209 ? 0.458 -9.812 -5.156 1 95.38 209 ILE A O 1
ATOM 1603 N N . THR A 1 210 ? -1.244 -9.266 -6.473 1 90.88 210 THR A N 1
ATOM 1604 C CA . THR A 1 210 ? -1.232 -7.891 -5.984 1 90.88 210 THR A CA 1
ATOM 1605 C C . THR A 1 210 ? -2.561 -7.199 -6.281 1 90.88 210 THR A C 1
ATOM 1607 O O . THR A 1 210 ? -3.307 -7.629 -7.164 1 90.88 210 THR A O 1
ATOM 1610 N N . HIS A 1 211 ? -2.824 -6.234 -5.527 1 86.81 211 HIS A N 1
ATOM 1611 C CA . HIS A 1 211 ? -3.963 -5.375 -5.84 1 86.81 211 HIS A CA 1
ATOM 1612 C C . HIS A 1 211 ? -3.516 -4.105 -6.551 1 86.81 211 HIS A C 1
ATOM 1614 O O . HIS A 1 211 ? -4.348 -3.312 -6.996 1 86.81 211 HIS A O 1
ATOM 1620 N N . ASP A 1 212 ? -2.248 -3.955 -6.754 1 83.94 212 ASP A N 1
ATOM 1621 C CA . ASP A 1 212 ? -1.672 -2.779 -7.398 1 83.94 212 ASP A CA 1
ATOM 1622 C C . ASP A 1 212 ? -1.461 -3.021 -8.891 1 83.94 212 ASP A C 1
ATOM 1624 O O . ASP A 1 212 ? -0.497 -3.678 -9.289 1 83.94 212 ASP A O 1
ATOM 1628 N N . LEU A 1 213 ? -2.287 -2.365 -9.648 1 87.12 213 LEU A N 1
ATOM 1629 C CA . LEU A 1 213 ? -2.225 -2.568 -11.094 1 87.12 213 LEU A CA 1
ATOM 1630 C C . LEU A 1 213 ? -0.974 -1.923 -11.68 1 87.12 213 LEU A C 1
ATOM 1632 O O . L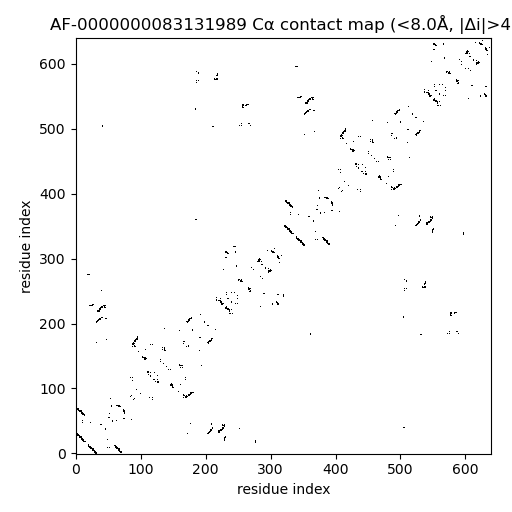EU A 1 213 ? -0.519 -2.309 -12.758 1 87.12 213 LEU A O 1
ATOM 1636 N N . GLY A 1 214 ? -0.465 -0.926 -11.047 1 82.94 214 GLY A N 1
ATOM 1637 C CA . GLY A 1 214 ? 0.785 -0.345 -11.516 1 82.94 214 GLY A CA 1
ATOM 1638 C C . GLY A 1 214 ? 1.946 -1.321 -11.477 1 82.94 214 GLY A C 1
ATOM 1639 O O . GLY A 1 214 ? 2.781 -1.334 -12.383 1 82.94 214 GLY A O 1
ATOM 1640 N N . VAL A 1 215 ? 1.972 -2.086 -10.445 1 85.62 215 VAL A N 1
ATOM 1641 C CA . VAL A 1 215 ? 3.006 -3.102 -10.281 1 85.62 215 VAL A CA 1
ATOM 1642 C C . VAL A 1 215 ? 2.887 -4.137 -11.398 1 85.62 215 VAL A C 1
ATOM 1644 O O . VAL A 1 215 ? 3.895 -4.57 -11.961 1 85.62 215 VAL A O 1
ATOM 1647 N N . VAL A 1 216 ? 1.706 -4.484 -11.789 1 89.69 216 VAL A N 1
ATOM 1648 C CA . VAL A 1 216 ? 1.442 -5.496 -12.805 1 89.69 216 VAL A CA 1
ATOM 1649 C C . VAL A 1 216 ? 1.885 -4.977 -14.172 1 89.69 216 VAL A C 1
ATOM 1651 O O . VAL A 1 216 ? 2.463 -5.723 -14.969 1 89.69 216 VAL A O 1
ATOM 1654 N N . ALA A 1 217 ? 1.599 -3.77 -14.461 1 85.81 217 ALA A N 1
ATOM 1655 C CA . ALA A 1 217 ? 1.884 -3.156 -15.758 1 85.81 217 ALA A CA 1
ATOM 1656 C C . ALA A 1 217 ? 3.369 -3.254 -16.094 1 85.81 217 ALA A C 1
ATOM 1658 O O . ALA A 1 217 ? 3.734 -3.494 -17.25 1 85.81 217 ALA A O 1
ATOM 1659 N N . GLY A 1 218 ? 4.215 -3.24 -15.148 1 80.5 218 GLY A N 1
ATOM 1660 C CA . GLY A 1 218 ? 5.645 -3.199 -15.422 1 80.5 218 GLY A CA 1
ATOM 1661 C C . GLY A 1 218 ? 6.348 -4.504 -15.102 1 80.5 218 GLY A C 1
ATOM 1662 O O . GLY A 1 218 ? 7.543 -4.652 -15.367 1 80.5 218 GLY A O 1
ATOM 1663 N N . SER A 1 219 ? 5.586 -5.52 -14.703 1 89 219 SER A N 1
ATOM 1664 C CA . SER A 1 219 ? 6.32 -6.648 -14.141 1 89 219 SER A CA 1
ATOM 1665 C C . SER A 1 219 ? 5.758 -7.977 -14.641 1 89 219 SER A C 1
ATOM 1667 O O . SER A 1 219 ? 6.355 -9.031 -14.422 1 89 219 SER A O 1
ATOM 1669 N N . CYS A 1 220 ? 4.621 -7.945 -15.266 1 93.19 220 CYS A N 1
ATOM 1670 C CA . CYS A 1 220 ? 3.965 -9.203 -15.594 1 93.19 220 CYS A CA 1
ATOM 1671 C C . CYS A 1 220 ? 3.834 -9.375 -17.109 1 93.19 220 CYS A C 1
ATOM 1673 O O . CYS A 1 220 ? 3.82 -8.391 -17.844 1 93.19 220 CYS A O 1
ATOM 1675 N N . ASP A 1 221 ? 3.773 -10.609 -17.531 1 94 221 ASP A N 1
ATOM 1676 C CA . ASP A 1 221 ? 3.52 -10.945 -18.938 1 94 221 ASP A CA 1
ATOM 1677 C C . ASP A 1 221 ? 2.023 -11.109 -19.203 1 94 221 ASP A C 1
ATOM 1679 O O . ASP A 1 221 ? 1.501 -10.594 -20.188 1 94 221 ASP A O 1
ATOM 1683 N N . ASP A 1 222 ? 1.418 -11.82 -18.312 1 95.56 222 ASP A N 1
ATOM 1684 C CA . ASP A 1 222 ? -0.02 -12.062 -18.359 1 95.56 222 ASP A CA 1
ATOM 1685 C C . ASP A 1 222 ? -0.696 -11.609 -17.078 1 95.56 222 ASP A C 1
ATOM 1687 O O . ASP A 1 222 ? -0.045 -11.492 -16.031 1 95.56 222 ASP A O 1
ATOM 1691 N N . VAL A 1 223 ? -1.978 -11.336 -17.234 1 96.31 223 VAL A N 1
ATOM 1692 C CA . VAL A 1 223 ? -2.738 -10.883 -16.078 1 96.31 223 VAL A CA 1
ATOM 1693 C C . VAL A 1 223 ? -4.07 -11.625 -16.016 1 96.31 223 VAL A C 1
ATOM 1695 O O . VAL A 1 223 ? -4.773 -11.742 -17.016 1 96.31 223 VAL A O 1
ATOM 1698 N N . MET A 1 224 ? -4.34 -12.148 -14.922 1 97.38 224 MET A N 1
ATOM 1699 C CA . MET A 1 224 ? -5.648 -12.711 -14.609 1 97.38 224 MET A CA 1
ATOM 1700 C C . MET A 1 224 ? -6.383 -11.852 -13.586 1 97.38 224 MET A C 1
ATOM 1702 O O . MET A 1 224 ? -5.887 -11.641 -12.484 1 97.38 224 MET A O 1
ATOM 1706 N N . VAL A 1 225 ? -7.527 -11.367 -13.969 1 97.12 225 VAL A N 1
ATOM 1707 C CA . VAL A 1 225 ? -8.352 -10.531 -13.102 1 97.12 225 VAL A CA 1
ATOM 1708 C C . VAL A 1 225 ? -9.422 -11.383 -12.43 1 97.12 225 VAL A C 1
ATOM 1710 O O . VAL A 1 225 ? -10.227 -12.031 -13.102 1 97.12 225 VAL A O 1
ATOM 1713 N N . MET A 1 226 ? -9.383 -11.344 -11.133 1 97.06 226 MET A N 1
ATOM 1714 C CA . MET A 1 226 ? -10.312 -12.172 -10.367 1 97.06 226 MET A CA 1
ATOM 1715 C C . MET A 1 226 ? -11.32 -11.305 -9.625 1 97.06 226 MET A C 1
ATOM 1717 O O . MET A 1 226 ? -10.984 -10.219 -9.148 1 97.06 226 MET A O 1
ATOM 1721 N N . TYR A 1 227 ? -12.539 -11.805 -9.555 1 95.5 227 TYR A N 1
ATOM 1722 C CA . TYR A 1 227 ? -13.633 -11.195 -8.805 1 95.5 227 TYR A CA 1
ATOM 1723 C C . TYR A 1 227 ? -14.555 -12.258 -8.219 1 95.5 227 TYR A C 1
ATOM 1725 O O . TYR A 1 227 ? -14.992 -13.164 -8.922 1 95.5 227 TYR A O 1
ATOM 1733 N N . ALA A 1 228 ? -14.781 -12.141 -6.949 1 94.38 228 ALA A N 1
ATOM 1734 C CA . ALA A 1 228 ? -15.688 -13.039 -6.238 1 94.38 228 ALA A CA 1
ATOM 1735 C C . ALA A 1 228 ? -15.32 -14.5 -6.492 1 94.38 228 ALA A C 1
ATOM 1737 O O . ALA A 1 228 ? -16.188 -15.32 -6.805 1 94.38 228 ALA A O 1
ATOM 1738 N N . GLY A 1 229 ? -14.055 -14.75 -6.52 1 94.62 229 GLY A N 1
ATOM 1739 C CA . GLY A 1 229 ? -13.57 -16.109 -6.617 1 94.62 229 GLY A CA 1
ATOM 1740 C C . GLY A 1 229 ? -13.5 -16.625 -8.047 1 94.62 229 GLY A C 1
ATOM 1741 O O . GLY A 1 229 ? -13.203 -17.797 -8.273 1 94.62 229 GLY A O 1
ATOM 1742 N N . GLN A 1 230 ? -13.766 -15.773 -9.008 1 95.31 230 GLN A N 1
ATOM 1743 C CA . GLN A 1 230 ? -13.82 -16.188 -10.398 1 95.31 230 GLN A CA 1
ATOM 1744 C C . GLN A 1 230 ? -12.914 -15.32 -11.266 1 95.31 230 GLN A C 1
ATOM 1746 O O . GLN A 1 230 ? -12.578 -14.195 -10.898 1 95.31 230 GLN A O 1
ATOM 1751 N N . THR A 1 231 ? -12.555 -15.906 -12.398 1 96.31 231 THR A N 1
ATOM 1752 C CA . THR A 1 231 ? -11.812 -15.133 -13.383 1 96.31 231 THR A CA 1
ATOM 1753 C C . THR A 1 231 ? -12.75 -14.258 -14.211 1 96.31 231 THR A C 1
ATOM 1755 O O . THR A 1 231 ? -13.711 -14.758 -14.812 1 96.31 231 THR A O 1
ATOM 1758 N N . MET A 1 232 ? -12.453 -12.984 -14.227 1 96.31 232 MET A N 1
ATOM 1759 C CA . MET A 1 232 ? -13.258 -12.055 -15.023 1 96.31 232 MET A CA 1
ATOM 1760 C C . MET A 1 232 ? -12.617 -11.805 -16.375 1 96.31 232 MET A C 1
ATOM 1762 O O . MET A 1 232 ? -13.312 -11.625 -17.375 1 96.31 232 MET A O 1
ATOM 1766 N N . GLU A 1 233 ? -11.336 -11.797 -16.344 1 96.31 233 GLU A N 1
ATOM 1767 C CA . GLU A 1 233 ? -10.57 -11.5 -17.547 1 96.31 233 GLU A CA 1
ATOM 1768 C C . GLU A 1 233 ? -9.148 -12.031 -17.438 1 96.31 233 GLU A C 1
ATOM 1770 O O . GLU A 1 233 ? -8.57 -12.07 -16.344 1 96.31 233 GLU A O 1
ATOM 1775 N N . HIS A 1 234 ? -8.656 -12.555 -18.484 1 96.44 234 HIS A N 1
ATOM 1776 C CA . HIS A 1 234 ? -7.289 -13.047 -18.594 1 96.44 234 HIS A CA 1
ATOM 1777 C C . HIS A 1 234 ? -6.688 -12.719 -19.953 1 96.44 234 HIS A C 1
ATOM 1779 O O . HIS A 1 234 ? -7.242 -13.094 -20.984 1 96.44 234 HIS A O 1
ATOM 1785 N N . ALA A 1 235 ? -5.586 -12.031 -19.984 1 95.81 235 ALA A N 1
ATOM 1786 C CA . ALA A 1 235 ? -4.934 -11.625 -21.219 1 95.81 235 ALA A CA 1
ATOM 1787 C C . ALA A 1 235 ? -3.504 -11.156 -20.969 1 95.81 235 ALA A C 1
ATOM 1789 O O . ALA A 1 235 ? -3.043 -11.148 -19.828 1 95.81 235 ALA A O 1
ATOM 1790 N N . GLY A 1 236 ? -2.811 -10.938 -22.062 1 94.5 236 GLY A N 1
ATOM 1791 C CA . GLY A 1 236 ? -1.523 -10.273 -21.922 1 94.5 236 GLY A CA 1
ATOM 1792 C C . GLY A 1 236 ? -1.622 -8.914 -21.266 1 94.5 236 GLY A C 1
ATOM 1793 O O . GLY A 1 236 ? -2.645 -8.234 -21.391 1 94.5 236 GLY A O 1
ATOM 1794 N N . VAL A 1 237 ? -0.567 -8.539 -20.578 1 93.69 237 VAL A N 1
ATOM 1795 C CA . VAL A 1 237 ? -0.564 -7.312 -19.797 1 93.69 237 VAL A CA 1
ATOM 1796 C C . VAL A 1 237 ? -0.896 -6.121 -20.688 1 93.69 237 VAL A C 1
ATOM 1798 O O . VAL A 1 237 ? -1.696 -5.262 -20.312 1 93.69 237 VAL A O 1
ATOM 1801 N N . ASN A 1 238 ? -0.387 -6.062 -21.844 1 91.19 238 ASN A N 1
ATOM 1802 C CA . ASN A 1 238 ? -0.639 -4.949 -22.75 1 91.19 238 ASN A CA 1
ATOM 1803 C C . ASN A 1 238 ? -2.113 -4.863 -23.141 1 91.19 238 ASN A C 1
ATOM 1805 O O . ASN A 1 238 ? -2.684 -3.773 -23.188 1 91.19 238 ASN A O 1
ATOM 1809 N N . ALA A 1 239 ? -2.646 -5.973 -23.406 1 91.94 239 ALA A N 1
ATOM 1810 C CA . ALA A 1 239 ? -4.051 -6.02 -23.812 1 91.94 239 ALA A CA 1
ATOM 1811 C C . ALA A 1 239 ? -4.957 -5.551 -22.672 1 91.94 239 ALA A C 1
ATOM 1813 O O . ALA A 1 239 ? -5.914 -4.805 -22.891 1 91.94 239 ALA A O 1
ATOM 1814 N N . ILE A 1 240 ? -4.648 -5.961 -21.453 1 92.69 240 ILE A N 1
ATOM 1815 C CA . ILE A 1 240 ? -5.441 -5.621 -20.281 1 92.69 240 ILE A CA 1
ATOM 1816 C C . ILE A 1 240 ? -5.434 -4.105 -20.078 1 92.69 240 ILE A C 1
ATOM 1818 O O . ILE A 1 240 ? -6.477 -3.502 -19.812 1 92.69 240 ILE A O 1
ATOM 1822 N N . PHE A 1 241 ? -4.305 -3.471 -20.234 1 89.69 241 PHE A N 1
ATOM 1823 C CA . PHE A 1 241 ? -4.156 -2.059 -19.891 1 89.69 241 PHE A CA 1
ATOM 1824 C C . PHE A 1 241 ? -4.57 -1.176 -21.062 1 89.69 241 PHE A C 1
ATOM 1826 O O . PHE A 1 241 ? -4.988 -0.033 -20.875 1 89.69 241 PHE A O 1
ATOM 1833 N N . ALA A 1 242 ? -4.492 -1.685 -22.25 1 88.5 242 ALA A N 1
ATOM 1834 C CA . ALA A 1 242 ? -4.863 -0.9 -23.422 1 88.5 242 ALA A CA 1
ATOM 1835 C C . ALA A 1 242 ? -6.371 -0.921 -23.641 1 88.5 242 ALA A C 1
ATOM 1837 O O . ALA A 1 242 ? -6.992 0.128 -23.828 1 88.5 242 ALA A O 1
ATOM 1838 N N . LYS A 1 243 ? -6.887 -2.135 -23.625 1 89.38 243 LYS A N 1
ATOM 1839 C CA . LYS A 1 243 ? -8.305 -2.297 -23.922 1 89.38 243 LYS A CA 1
ATOM 1840 C C . LYS A 1 243 ? -8.93 -3.395 -23.062 1 89.38 243 LYS A C 1
ATOM 1842 O O . LYS A 1 243 ? -9.297 -4.457 -23.562 1 89.38 243 LYS A O 1
ATOM 1847 N N . PRO A 1 244 ? -9.172 -3.059 -21.797 1 91.69 244 PRO A N 1
ATOM 1848 C CA . PRO A 1 244 ? -9.805 -4.074 -20.953 1 91.69 244 PRO A CA 1
ATOM 1849 C C . PRO A 1 244 ? -11.164 -4.52 -21.484 1 91.69 244 PRO A C 1
ATOM 1851 O O . PRO A 1 244 ? -11.922 -3.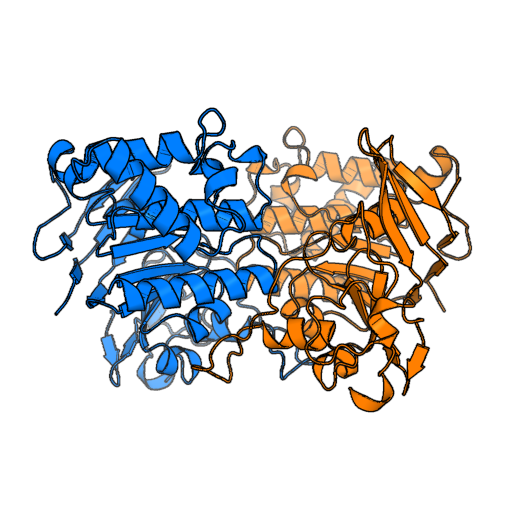703 -22 1 91.69 244 PRO A O 1
ATOM 1854 N N . LEU A 1 245 ? -11.43 -5.77 -21.344 1 91.94 245 LEU A N 1
ATOM 1855 C CA . LEU A 1 245 ? -12.633 -6.371 -21.906 1 91.94 245 LEU A CA 1
ATOM 1856 C C . LEU A 1 245 ? -13.781 -6.32 -20.906 1 91.94 245 LEU A C 1
ATOM 1858 O O . LEU A 1 245 ? -14.906 -5.949 -21.25 1 91.94 245 LEU A O 1
ATOM 1862 N N . HIS A 1 246 ? -13.523 -6.668 -19.688 1 94.75 246 HIS A N 1
ATOM 1863 C CA . HIS A 1 246 ? -14.586 -6.773 -18.703 1 94.75 246 HIS A CA 1
ATOM 1864 C C . HIS A 1 246 ? -14.812 -5.441 -17.984 1 94.75 246 HIS A C 1
ATOM 1866 O O . HIS A 1 246 ? -13.852 -4.754 -17.625 1 94.75 246 HIS A O 1
ATOM 1872 N N . PRO A 1 247 ? -16.062 -5.082 -17.703 1 94.75 247 PRO A N 1
ATOM 1873 C CA . PRO A 1 247 ? -16.375 -3.832 -17.016 1 94.75 247 PRO A CA 1
ATOM 1874 C C . PRO A 1 247 ? -15.68 -3.727 -15.656 1 94.75 247 PRO A C 1
ATOM 1876 O O . PRO A 1 247 ? -15.289 -2.633 -15.242 1 94.75 247 PRO A O 1
ATOM 1879 N N . TYR A 1 248 ? -15.594 -4.848 -15.055 1 94.88 248 TYR A N 1
ATOM 1880 C CA . TYR A 1 248 ? -14.883 -4.844 -13.789 1 94.88 248 TYR A CA 1
ATOM 1881 C C . TYR A 1 248 ? -13.438 -4.406 -13.969 1 94.88 248 TYR A C 1
ATOM 1883 O O . TYR A 1 248 ? -12.93 -3.578 -13.211 1 94.88 248 TYR A O 1
ATOM 1891 N N . THR A 1 249 ? -12.781 -4.973 -14.914 1 95.19 249 THR A N 1
ATOM 1892 C CA . THR A 1 249 ? -11.398 -4.613 -15.219 1 95.19 249 THR A CA 1
ATOM 1893 C C . THR A 1 249 ? -11.289 -3.131 -15.57 1 95.19 249 THR A C 1
ATOM 1895 O O . THR A 1 249 ? -10.383 -2.441 -15.102 1 95.19 249 THR A O 1
ATOM 1898 N N . GLN A 1 250 ? -12.203 -2.68 -16.312 1 92.62 250 GLN A N 1
ATOM 1899 C CA . GLN A 1 250 ? -12.258 -1.26 -16.641 1 92.62 250 GLN A CA 1
ATOM 1900 C C . GLN A 1 250 ? -12.383 -0.404 -15.383 1 92.62 250 GLN A C 1
ATOM 1902 O O . GLN A 1 250 ? -11.695 0.611 -15.25 1 92.62 250 GLN A O 1
ATOM 1907 N N . GLY A 1 251 ? -13.289 -0.812 -14.578 1 91.94 251 GLY A N 1
ATOM 1908 C CA . GLY A 1 251 ? -13.477 -0.098 -13.328 1 91.94 251 GLY A CA 1
ATOM 1909 C C . GLY A 1 251 ? -12.219 -0.041 -12.484 1 91.94 251 GLY A C 1
ATOM 1910 O O . GLY A 1 251 ? -11.898 0.999 -11.898 1 91.94 251 GLY A O 1
ATOM 1911 N N . LEU A 1 252 ? -11.469 -1.183 -12.383 1 92.06 252 LEU A N 1
ATOM 1912 C CA . LEU A 1 252 ? -10.227 -1.235 -11.625 1 92.06 252 LEU A CA 1
ATOM 1913 C C . LEU A 1 252 ? -9.219 -0.225 -12.172 1 92.06 252 LEU A C 1
ATOM 1915 O O . LEU A 1 252 ? -8.602 0.518 -11.398 1 92.06 252 LEU A O 1
ATOM 1919 N N . LEU A 1 253 ? -9.078 -0.162 -13.477 1 90 253 LEU A N 1
ATOM 1920 C CA . LEU A 1 253 ? -8.117 0.711 -14.125 1 90 253 LEU A CA 1
ATOM 1921 C C . LEU A 1 253 ? -8.508 2.176 -13.969 1 90 253 LEU A C 1
ATOM 1923 O O . LEU A 1 253 ? -7.648 3.033 -13.75 1 90 253 LEU A O 1
ATOM 1927 N N . ASN A 1 254 ? -9.773 2.414 -13.984 1 88 254 ASN A N 1
ATOM 1928 C CA . ASN A 1 254 ? -10.266 3.781 -13.867 1 88 254 ASN A CA 1
ATOM 1929 C C . ASN A 1 254 ? -10.148 4.297 -12.438 1 88 254 ASN A C 1
ATOM 1931 O O . ASN A 1 254 ? -10.203 5.504 -12.195 1 88 254 ASN A O 1
ATOM 1935 N N . ALA A 1 255 ? -10.031 3.398 -11.57 1 86 255 ALA A N 1
ATOM 1936 C CA . ALA A 1 255 ? -9.93 3.771 -10.164 1 86 255 ALA A CA 1
ATOM 1937 C C . ALA A 1 255 ? -8.508 4.191 -9.812 1 86 255 ALA A C 1
ATOM 1939 O O . ALA A 1 255 ? -8.258 4.738 -8.734 1 86 255 ALA A O 1
ATOM 1940 N N . LEU A 1 256 ? -7.582 4 -10.664 1 82.12 256 LEU A N 1
ATOM 1941 C CA . LEU A 1 256 ? -6.191 4.367 -10.43 1 82.12 256 LEU A CA 1
ATOM 1942 C C . LEU A 1 256 ? -5.969 5.855 -10.68 1 82.12 256 LEU A C 1
ATOM 1944 O O . LEU A 1 256 ? -6.402 6.387 -11.703 1 82.12 256 LEU A O 1
ATOM 1948 N N . PRO A 1 257 ? -5.363 6.48 -9.719 1 75.19 257 PRO A N 1
ATOM 1949 C CA . PRO A 1 257 ? -4.961 7.855 -10.031 1 75.19 257 PRO A CA 1
ATOM 1950 C C . PRO A 1 257 ? -3.967 7.93 -11.188 1 75.19 257 PRO A C 1
ATOM 1952 O O . PRO A 1 257 ? -3.092 7.07 -11.312 1 75.19 257 PRO A O 1
ATOM 1955 N N . ARG A 1 258 ? -4.273 8.758 -12.172 1 74.31 258 ARG A N 1
ATOM 1956 C CA . ARG A 1 258 ? -3.389 8.891 -13.32 1 74.31 258 ARG A CA 1
ATOM 1957 C C . ARG A 1 258 ? -2.488 10.117 -13.18 1 74.31 258 ARG A C 1
ATOM 1959 O O . ARG A 1 258 ? -2.963 11.211 -12.859 1 74.31 258 ARG A O 1
ATOM 1966 N N . LEU A 1 259 ? -1.186 9.797 -13.289 1 71.38 259 LEU A N 1
ATOM 1967 C CA . LEU A 1 259 ? -0.198 10.867 -13.156 1 71.38 259 LEU A CA 1
ATOM 1968 C C . LEU A 1 259 ? -0.348 11.883 -14.281 1 71.38 259 LEU A C 1
ATOM 1970 O O . LEU A 1 259 ? 0.041 13.047 -14.133 1 71.38 259 LEU A O 1
ATOM 1974 N N . ASP A 1 260 ? -0.893 11.422 -15.383 1 71.12 260 ASP A N 1
ATOM 1975 C CA . ASP A 1 260 ? -1.012 12.289 -16.547 1 71.12 260 ASP A CA 1
ATOM 1976 C C . ASP A 1 260 ? -2.318 13.086 -16.516 1 71.12 260 ASP A C 1
ATOM 1978 O O . ASP A 1 260 ? -2.547 13.953 -17.359 1 71.12 260 ASP A O 1
ATOM 1982 N N . GLN A 1 261 ? -3.164 12.836 -15.531 1 69.88 261 GLN A N 1
ATOM 1983 C CA . GLN A 1 261 ? -4.445 13.523 -15.391 1 69.88 261 GLN A CA 1
ATOM 1984 C C . GLN A 1 261 ? -4.645 14.023 -13.961 1 69.88 261 GLN A C 1
ATOM 1986 O O . GLN A 1 261 ? -5.598 13.625 -13.289 1 69.88 261 GLN A O 1
ATOM 1991 N N . VAL A 1 262 ? -3.852 14.969 -13.383 1 66 262 VAL A N 1
ATOM 1992 C CA . VAL A 1 262 ? -3.752 15.43 -12 1 66 262 VAL A CA 1
ATOM 1993 C C . VAL A 1 262 ? -5.051 16.125 -11.594 1 66 262 VAL A C 1
ATOM 1995 O O . VAL A 1 262 ? -5.449 16.078 -10.43 1 66 262 VAL A O 1
ATOM 1998 N N . ASP A 1 263 ? -6.012 16.297 -12.508 1 66.44 263 ASP A N 1
ATOM 1999 C CA . ASP A 1 263 ? -7.207 17.078 -12.18 1 66.44 263 ASP A CA 1
ATOM 2000 C C . ASP A 1 263 ? -8.477 16.281 -12.5 1 66.44 263 ASP A C 1
ATOM 2002 O O . ASP A 1 263 ? -9.578 16.828 -12.492 1 66.44 263 ASP A O 1
ATOM 2006 N N . GLU A 1 264 ? -8.203 15.125 -12.695 1 70.19 264 GLU A N 1
ATOM 2007 C CA . GLU A 1 264 ? -9.398 14.352 -12.992 1 70.19 264 GLU A CA 1
ATOM 2008 C C . GLU A 1 264 ? -9.914 13.625 -11.758 1 70.19 264 GLU A C 1
ATOM 2010 O O . GLU A 1 264 ? -9.125 13.156 -10.938 1 70.19 264 GLU A O 1
ATOM 2015 N N . GLU A 1 265 ? -11.156 13.766 -11.672 1 70.69 265 GLU A N 1
ATOM 2016 C CA . GLU A 1 265 ? -11.789 13.086 -10.547 1 70.69 265 GLU A CA 1
ATOM 2017 C C . GLU A 1 265 ? -11.578 11.57 -10.625 1 70.69 265 GLU A C 1
ATOM 2019 O O . GLU A 1 265 ? -11.625 10.992 -11.711 1 70.69 265 GLU A O 1
ATOM 2024 N N . LEU A 1 266 ? -11.234 11.07 -9.461 1 73.94 266 LEU A N 1
ATOM 2025 C CA . LEU A 1 266 ? -11.102 9.617 -9.398 1 73.94 266 LEU A CA 1
ATOM 2026 C C . LEU A 1 266 ? -12.445 8.938 -9.617 1 73.94 266 LEU A C 1
ATOM 2028 O O . LEU A 1 266 ? -13.469 9.383 -9.094 1 73.94 266 LEU A O 1
ATOM 2032 N N . VAL A 1 267 ? -12.438 7.945 -10.516 1 79.19 267 VAL A N 1
ATOM 2033 C CA . VAL A 1 267 ? -13.648 7.16 -10.75 1 79.19 267 VAL A CA 1
ATOM 2034 C C . VAL A 1 267 ? -13.664 5.949 -9.82 1 79.19 267 VAL A C 1
ATOM 2036 O O . VAL A 1 267 ? -12.648 5.262 -9.672 1 79.19 267 VAL A O 1
ATOM 2039 N N . THR A 1 268 ? -14.758 5.754 -9.148 1 82.38 268 THR A N 1
ATOM 2040 C CA . THR A 1 268 ? -14.875 4.648 -8.211 1 82.38 268 THR A CA 1
ATOM 2041 C C . THR A 1 268 ? -15.844 3.59 -8.734 1 82.38 268 THR A C 1
ATOM 2043 O O . THR A 1 268 ? -16.688 3.885 -9.578 1 82.38 268 THR A O 1
ATOM 2046 N N . ILE A 1 269 ? -15.578 2.379 -8.469 1 86.62 269 ILE A N 1
ATOM 2047 C CA . ILE A 1 269 ? -16.594 1.336 -8.633 1 86.62 269 ILE A CA 1
ATOM 2048 C C . ILE A 1 269 ? -17.578 1.388 -7.473 1 86.62 269 ILE A C 1
ATOM 2050 O O . ILE A 1 269 ? -17.203 1.146 -6.32 1 86.62 269 ILE A O 1
ATOM 2054 N N . PRO A 1 270 ? -18.75 1.723 -7.816 1 83.25 270 PRO A N 1
ATOM 2055 C CA . PRO A 1 270 ? -19.719 1.878 -6.719 1 83.25 270 PRO A CA 1
ATOM 2056 C C . PRO A 1 270 ? -20.047 0.554 -6.035 1 83.25 270 PRO A C 1
ATOM 2058 O O . PRO A 1 270 ? -19.859 -0.514 -6.629 1 83.25 270 PRO A O 1
ATOM 2061 N N . GLY A 1 271 ? -20.5 0.682 -4.797 1 80.69 271 GLY A N 1
ATOM 2062 C CA . GLY A 1 271 ? -20.984 -0.48 -4.07 1 80.69 271 GLY A CA 1
ATOM 2063 C C . GLY A 1 271 ? -19.875 -1.303 -3.447 1 80.69 271 GLY A C 1
ATOM 2064 O O . GLY A 1 271 ? -18.75 -0.821 -3.293 1 80.69 271 GLY A O 1
ATOM 2065 N N . ASN A 1 272 ? -20.266 -2.529 -2.969 1 79.5 272 ASN A N 1
ATOM 2066 C CA . ASN A 1 272 ? -19.344 -3.459 -2.314 1 79.5 272 ASN A CA 1
ATOM 2067 C C . ASN A 1 272 ? -19.312 -4.812 -3.021 1 79.5 272 ASN A C 1
ATOM 2069 O O . ASN A 1 272 ? -20.281 -5.184 -3.695 1 79.5 272 ASN A O 1
ATOM 2073 N N . PRO A 1 273 ? -18.125 -5.43 -2.875 1 81.25 273 PRO A N 1
ATOM 2074 C CA . PRO A 1 273 ? -18.094 -6.793 -3.414 1 81.25 273 PRO A CA 1
ATOM 2075 C C . PRO A 1 273 ? -19.172 -7.691 -2.799 1 81.25 273 PRO A C 1
ATOM 2077 O O . PRO A 1 273 ? -19.625 -7.434 -1.686 1 81.25 273 PRO A O 1
ATOM 2080 N N . PRO A 1 274 ? -19.547 -8.695 -3.561 1 80.75 274 PRO A N 1
ATOM 2081 C CA . PRO A 1 274 ? -20.609 -9.578 -3.053 1 80.75 274 PRO A CA 1
ATOM 2082 C C . PRO A 1 274 ? -20.125 -10.469 -1.909 1 80.75 274 PRO A C 1
ATOM 2084 O O . PRO A 1 274 ? -18.922 -10.695 -1.756 1 80.75 274 PRO A O 1
ATOM 2087 N N . ASN A 1 275 ? -21.109 -10.891 -1.166 1 78.19 275 ASN A N 1
ATOM 2088 C CA . ASN A 1 275 ? -20.859 -11.898 -0.139 1 78.19 275 ASN A CA 1
ATOM 2089 C C . ASN A 1 275 ? -20.594 -13.273 -0.749 1 78.19 275 ASN A C 1
ATOM 2091 O O . ASN A 1 275 ? -21.438 -13.82 -1.448 1 78.19 275 ASN A O 1
ATOM 2095 N N . LEU A 1 276 ? -19.531 -13.828 -0.425 1 84.19 276 LEU A N 1
ATOM 2096 C CA . LEU A 1 276 ? -19.109 -15.086 -1.039 1 84.19 276 LEU A CA 1
ATOM 2097 C C . LEU A 1 276 ? -19.969 -16.25 -0.537 1 84.19 276 LEU A C 1
ATOM 2099 O O . LEU A 1 276 ? -19.969 -17.328 -1.137 1 84.19 276 LEU A O 1
ATOM 2103 N N . LEU A 1 277 ? -20.656 -16.031 0.555 1 80.88 277 LEU A N 1
ATOM 2104 C CA . LEU A 1 277 ? -21.594 -17.016 1.071 1 80.88 277 LEU A CA 1
ATOM 2105 C C . LEU A 1 277 ? -22.859 -17.062 0.22 1 80.88 277 LEU A C 1
ATOM 2107 O O . LEU A 1 277 ? -23.531 -18.094 0.146 1 80.88 277 LEU A O 1
ATOM 2111 N N . HIS A 1 278 ? -23.141 -15.914 -0.355 1 82.38 278 HIS A N 1
ATOM 2112 C CA . HIS A 1 278 ? -24.375 -15.781 -1.12 1 82.38 278 HIS A CA 1
ATOM 2113 C C . HIS A 1 278 ? -24.125 -15.102 -2.461 1 82.38 278 HIS A C 1
ATOM 2115 O O . HIS A 1 278 ? -24.641 -14.008 -2.711 1 82.38 278 HIS A O 1
ATOM 2121 N N . LEU A 1 279 ? -23.5 -15.852 -3.27 1 86.31 279 LEU A N 1
ATOM 2122 C CA . LEU A 1 279 ? -23.25 -15.312 -4.602 1 86.31 279 LEU A CA 1
ATOM 2123 C C . LEU A 1 279 ? -24.531 -15.25 -5.414 1 86.31 279 LEU A C 1
ATOM 2125 O O . LEU A 1 279 ? -25.406 -16.109 -5.273 1 86.31 279 LEU A O 1
ATOM 2129 N N . PRO A 1 280 ? -24.594 -14.266 -6.199 1 88.56 280 PRO A N 1
ATOM 2130 C CA . PRO A 1 280 ? -25.766 -14.219 -7.074 1 88.56 280 PRO A CA 1
ATOM 2131 C C . PRO A 1 280 ? -25.797 -15.352 -8.094 1 88.56 280 PRO A C 1
ATOM 2133 O O . PRO A 1 280 ? -24.766 -15.961 -8.367 1 88.56 280 PRO A O 1
ATOM 2136 N N . ALA A 1 281 ? -26.953 -15.602 -8.648 1 89.31 281 ALA A N 1
ATOM 2137 C CA . ALA A 1 281 ? -27.125 -16.672 -9.617 1 89.31 281 ALA A CA 1
ATOM 2138 C C . ALA A 1 281 ? -26.391 -16.359 -10.922 1 89.31 281 ALA A C 1
ATOM 2140 O O . ALA A 1 281 ? -25.906 -17.266 -11.594 1 89.31 281 ALA A O 1
ATOM 2141 N N . GLY A 1 282 ? -26.328 -15.102 -11.219 1 93.62 282 GLY A N 1
ATOM 2142 C CA . GLY A 1 282 ? -25.688 -14.688 -12.469 1 93.62 282 GLY A CA 1
ATOM 2143 C C . GLY A 1 282 ? -24.281 -14.156 -12.281 1 93.62 282 GLY A C 1
ATOM 2144 O O . GLY A 1 282 ? -23.5 -14.727 -11.516 1 93.62 282 GLY A O 1
ATOM 2145 N N . CYS A 1 283 ? -24.031 -13.195 -13.047 1 94.88 283 CYS A N 1
ATOM 2146 C CA . CYS A 1 283 ? -22.719 -12.555 -12.969 1 94.88 283 CYS A CA 1
ATOM 2147 C C . CYS A 1 283 ? -22.484 -11.977 -11.578 1 94.88 283 CYS A C 1
ATOM 2149 O O . CYS A 1 283 ? -23.297 -11.203 -11.07 1 94.88 283 CYS A O 1
ATOM 2151 N N . PRO A 1 284 ? -21.375 -12.336 -11 1 94.5 284 PRO A N 1
ATOM 2152 C CA . PRO A 1 284 ? -21.125 -11.812 -9.648 1 94.5 284 PRO A CA 1
ATOM 2153 C C . PRO A 1 284 ? -20.984 -10.297 -9.617 1 94.5 284 PRO A C 1
ATOM 2155 O O . PRO A 1 284 ? -21.172 -9.672 -8.57 1 94.5 284 PRO A O 1
ATOM 2158 N N . PHE A 1 285 ? -20.656 -9.703 -10.742 1 95.5 285 PHE A N 1
ATOM 2159 C CA . PHE A 1 285 ? -20.406 -8.266 -10.789 1 95.5 285 PHE A CA 1
ATOM 2160 C C . PHE A 1 285 ? -21.656 -7.5 -11.188 1 95.5 285 PHE A C 1
ATOM 2162 O O . PHE A 1 285 ? -21.625 -6.277 -11.32 1 95.5 285 PHE A O 1
ATOM 2169 N N . GLN A 1 286 ? -22.781 -8.094 -11.281 1 95.19 286 GLN A N 1
ATOM 2170 C CA . GLN A 1 286 ? -24 -7.543 -11.867 1 95.19 286 GLN A CA 1
ATOM 2171 C C . GLN A 1 286 ? -24.469 -6.32 -11.086 1 95.19 286 GLN A C 1
ATOM 2173 O O . GLN A 1 286 ? -25 -5.367 -11.672 1 95.19 286 GLN A O 1
ATOM 2178 N N . GLN A 1 287 ? -24.297 -6.277 -9.852 1 93.06 287 GLN A N 1
ATOM 2179 C CA . GLN A 1 287 ? -24.859 -5.211 -9.023 1 93.06 287 GLN A CA 1
ATOM 2180 C C . GLN A 1 287 ? -24.031 -3.93 -9.148 1 93.06 287 GLN A C 1
ATOM 2182 O O . GLN A 1 287 ? -24.516 -2.846 -8.805 1 93.06 287 GLN A O 1
ATOM 2187 N N . ARG A 1 288 ? -22.875 -4.09 -9.633 1 93.75 288 ARG A N 1
ATOM 2188 C CA . ARG A 1 288 ? -21.953 -2.953 -9.688 1 93.75 288 ARG A CA 1
ATOM 2189 C C . ARG A 1 288 ? -21.625 -2.588 -11.125 1 93.75 288 ARG A C 1
ATOM 2191 O O . ARG A 1 288 ? -20.922 -1.598 -11.375 1 93.75 288 ARG A O 1
ATOM 2198 N N . CYS A 1 289 ? -22.109 -3.322 -12.078 1 95.12 289 CYS A N 1
ATOM 2199 C CA . CYS A 1 289 ? -21.75 -3.188 -13.484 1 95.12 289 CYS A CA 1
ATOM 2200 C C . CYS A 1 289 ? -22.531 -2.061 -14.141 1 95.12 289 CYS A C 1
ATOM 2202 O O . CYS A 1 289 ? -23.75 -2.053 -14.109 1 95.12 289 CYS A O 1
ATOM 2204 N N . PRO A 1 290 ? -21.812 -1.161 -14.789 1 93.25 290 PRO A N 1
ATOM 2205 C CA . PRO A 1 290 ? -22.5 -0.043 -15.445 1 93.25 290 PRO A CA 1
ATOM 2206 C C . PRO A 1 290 ? -23.25 -0.469 -16.703 1 93.25 290 PRO A C 1
ATOM 2208 O O . PRO A 1 290 ? -24.109 0.27 -17.188 1 93.25 290 PRO A O 1
ATOM 2211 N N . VAL A 1 291 ? -22.969 -1.627 -17.219 1 93.88 291 VAL A N 1
ATOM 2212 C CA . VAL A 1 291 ? -23.609 -2.055 -18.469 1 93.88 291 VAL A CA 1
ATOM 2213 C C . VAL A 1 291 ? -24.359 -3.359 -18.234 1 93.88 291 VAL A C 1
ATOM 2215 O O . VAL A 1 291 ? -24.422 -4.215 -19.125 1 93.88 291 VAL A O 1
ATOM 2218 N N . VAL A 1 292 ? -24.812 -3.543 -17.031 1 95.06 292 VAL A N 1
ATOM 2219 C CA . VAL A 1 292 ? -25.516 -4.754 -16.641 1 95.06 292 VAL A CA 1
ATOM 2220 C C . VAL A 1 292 ? -26.719 -4.969 -17.547 1 95.06 292 VAL A C 1
ATOM 2222 O O . VAL A 1 292 ? -27.344 -4.008 -18 1 95.06 292 VAL A O 1
ATOM 2225 N N . SER A 1 293 ? -27.047 -6.156 -17.906 1 94.12 293 SER A N 1
ATOM 2226 C CA . SER A 1 293 ? -28.203 -6.559 -18.703 1 94.12 293 SER A CA 1
ATOM 2227 C C . SER A 1 293 ? -29 -7.672 -18.016 1 94.12 293 SER A C 1
ATOM 2229 O O . SER A 1 293 ? -28.5 -8.289 -17.062 1 94.12 293 SER A O 1
ATOM 2231 N N . PRO A 1 294 ? -30.172 -7.945 -18.359 1 94.81 294 PRO A N 1
ATOM 2232 C CA . PRO A 1 294 ? -31 -8.961 -17.703 1 94.81 294 PRO A CA 1
ATOM 2233 C C . PRO A 1 294 ? -30.359 -10.336 -17.688 1 94.81 294 PRO A C 1
ATOM 2235 O O . PRO A 1 294 ? -30.484 -11.078 -16.703 1 94.81 294 PRO A O 1
ATOM 2238 N N . VAL A 1 295 ? -29.641 -10.633 -18.672 1 94.94 295 VAL A N 1
ATOM 2239 C CA . VAL A 1 295 ? -29.016 -11.945 -18.766 1 94.94 295 VAL A CA 1
ATOM 2240 C C . VAL A 1 295 ? -27.984 -12.102 -17.641 1 94.94 295 VAL A C 1
ATOM 2242 O O . VAL A 1 295 ? -27.75 -13.219 -17.172 1 94.94 295 VAL A O 1
ATOM 2245 N N . CYS A 1 296 ? -27.422 -11.062 -17.188 1 95.5 296 CYS A N 1
ATOM 2246 C CA . CYS A 1 296 ? -26.406 -11.078 -16.141 1 95.5 296 CYS A CA 1
ATOM 2247 C C . CYS A 1 296 ? -26.984 -11.562 -14.812 1 95.5 296 CYS A C 1
ATOM 2249 O O . CYS A 1 296 ? -26.25 -12.055 -13.961 1 95.5 296 CYS A O 1
ATOM 2251 N N . ALA A 1 297 ? -28.266 -11.383 -14.656 1 93.88 297 ALA A N 1
ATOM 2252 C CA . ALA A 1 297 ? -28.922 -11.812 -13.43 1 93.88 297 ALA A CA 1
ATOM 2253 C C . ALA A 1 297 ? -29.297 -13.289 -13.492 1 93.88 297 ALA A C 1
ATOM 2255 O O . ALA A 1 297 ? -29.422 -13.953 -12.461 1 93.88 297 ALA A O 1
ATOM 2256 N N . GLU A 1 298 ? -29.406 -13.836 -14.641 1 93.19 298 GLU A N 1
ATOM 2257 C CA . GLU A 1 298 ? -29.984 -15.156 -14.844 1 93.19 298 GLU A CA 1
ATOM 2258 C C . GLU A 1 298 ? -28.906 -16.234 -14.828 1 93.19 298 GLU A C 1
ATOM 2260 O O . GLU A 1 298 ? -29.078 -17.297 -14.219 1 93.19 298 GLU A O 1
ATOM 2265 N N . LYS A 1 299 ? -27.844 -16 -15.562 1 92.94 299 LYS A N 1
ATOM 2266 C CA . LYS A 1 299 ? -26.812 -17.031 -15.695 1 92.94 299 LYS A CA 1
ATOM 2267 C C . LYS A 1 299 ? -25.422 -16.422 -15.562 1 92.94 299 LYS A C 1
ATOM 2269 O O . LYS A 1 299 ? -25.172 -15.305 -16.031 1 92.94 299 LYS A O 1
ATOM 2274 N N . PRO A 1 300 ? -24.578 -17.203 -14.984 1 91.88 300 PRO A N 1
ATOM 2275 C CA . PRO A 1 300 ? -23.188 -16.734 -14.93 1 91.88 300 PRO A CA 1
ATOM 2276 C C . PRO A 1 300 ? -22.531 -16.703 -16.312 1 91.88 300 PRO A C 1
ATOM 2278 O O . PRO A 1 300 ? -22.766 -17.594 -17.125 1 91.88 300 PRO A O 1
ATOM 2281 N N . PRO A 1 301 ? -21.844 -15.633 -16.578 1 92.75 301 PRO A N 1
ATOM 2282 C CA . PRO A 1 301 ? -21.125 -15.625 -17.844 1 92.75 301 PRO A CA 1
ATOM 2283 C C . PRO A 1 301 ? -20.016 -16.672 -17.906 1 92.75 301 PRO A C 1
ATOM 2285 O O . PRO A 1 301 ? -19.344 -16.922 -16.891 1 92.75 301 PRO A O 1
ATOM 2288 N N . LEU A 1 302 ? -19.781 -17.266 -19.016 1 89.44 302 LEU A N 1
ATOM 2289 C CA . LEU A 1 302 ? -18.703 -18.219 -19.219 1 89.44 302 LEU A CA 1
ATOM 2290 C C . LEU A 1 302 ? -17.438 -17.516 -19.688 1 89.44 302 LEU A C 1
ATOM 2292 O O . LEU A 1 302 ? -17.5 -16.453 -20.312 1 89.44 302 LEU A O 1
ATOM 2296 N N . LEU A 1 303 ? -16.406 -18.109 -19.234 1 90.75 303 LEU A N 1
ATOM 2297 C CA . LEU A 1 303 ? -15.117 -17.625 -19.734 1 90.75 303 LEU A CA 1
ATOM 2298 C C . LEU A 1 303 ? -14.961 -17.938 -21.219 1 90.75 303 LEU A C 1
ATOM 2300 O O . LEU A 1 303 ? -14.977 -19.109 -21.609 1 90.75 303 LEU A O 1
ATOM 2304 N N . ARG A 1 304 ? -14.891 -16.891 -22.031 1 90.25 304 ARG A N 1
ATOM 2305 C CA . ARG A 1 304 ? -14.812 -17.078 -23.484 1 90.25 304 ARG A CA 1
ATOM 2306 C C . ARG A 1 304 ? -13.57 -16.391 -24.047 1 90.25 304 ARG A C 1
ATOM 2308 O O . ARG A 1 304 ? -13.109 -15.383 -23.5 1 90.25 304 ARG A O 1
ATOM 2315 N N . GLN A 1 305 ? -13.125 -17.016 -25.016 1 89.62 305 GLN A N 1
ATOM 2316 C CA . GLN A 1 305 ? -12.008 -16.406 -25.75 1 89.62 305 GLN A CA 1
ATOM 2317 C C . GLN A 1 305 ? -12.5 -15.328 -26.703 1 89.62 305 GLN A C 1
ATOM 2319 O O . GLN A 1 305 ? -13.531 -15.492 -27.359 1 89.62 305 GLN A O 1
ATOM 2324 N N . PHE A 1 306 ? -11.836 -14.234 -26.75 1 86.12 306 PHE A N 1
ATOM 2325 C CA . PHE A 1 306 ? -12.125 -13.125 -27.641 1 86.12 306 PHE A CA 1
ATOM 2326 C C . PHE A 1 306 ? -10.844 -12.383 -28.031 1 86.12 306 PHE A C 1
ATOM 2328 O O . PHE A 1 306 ? -10.273 -11.664 -27.203 1 86.12 306 PHE A O 1
ATOM 2335 N N . ASN A 1 307 ? -10.383 -12.406 -29.281 1 82.06 307 ASN A N 1
ATOM 2336 C CA . ASN A 1 307 ? -9.203 -11.711 -29.797 1 82.06 307 ASN A CA 1
ATOM 2337 C C . ASN A 1 307 ? -7.973 -11.984 -28.938 1 82.06 307 ASN A C 1
ATOM 2339 O O . ASN A 1 307 ? -7.305 -11.055 -28.484 1 82.06 307 ASN A O 1
ATOM 2343 N N . GLN A 1 308 ? -7.652 -13.188 -28.641 1 83.56 308 GLN A N 1
ATOM 2344 C CA . GLN A 1 308 ? -6.484 -13.648 -27.891 1 83.56 308 GLN A CA 1
ATOM 2345 C C . GLN A 1 308 ? -6.582 -13.266 -26.422 1 83.56 308 GLN A C 1
ATOM 2347 O O . GLN A 1 308 ? -5.562 -13.078 -25.75 1 83.56 308 GLN A O 1
ATOM 2352 N N . ARG A 1 309 ? -7.77 -12.914 -26.047 1 90.31 309 ARG A N 1
ATOM 2353 C CA . ARG A 1 309 ? -8.078 -12.625 -24.641 1 90.31 309 ARG A CA 1
ATOM 2354 C C . ARG A 1 309 ? -9.227 -13.5 -24.141 1 90.31 309 ARG A C 1
ATOM 2356 O O . ARG A 1 309 ? -9.938 -14.109 -24.938 1 90.31 309 ARG A O 1
ATOM 2363 N N . THR A 1 310 ? -9.266 -13.648 -22.906 1 93 310 THR A N 1
ATOM 2364 C CA . THR A 1 310 ? -10.352 -14.406 -22.281 1 93 310 THR A CA 1
ATOM 2365 C C . THR A 1 310 ? -11.148 -13.531 -21.328 1 93 310 THR A C 1
ATOM 2367 O O . THR A 1 310 ? -10.57 -12.734 -20.578 1 93 310 THR A O 1
ATOM 2370 N N . GLY A 1 311 ? -12.477 -13.539 -21.406 1 93.25 311 GLY A N 1
ATOM 2371 C CA . GLY A 1 311 ? -13.344 -12.758 -20.547 1 93.25 311 GLY A CA 1
ATOM 2372 C C . GLY A 1 311 ? -14.641 -13.453 -20.203 1 93.25 311 GLY A C 1
ATOM 2373 O O . GLY A 1 311 ? -15.18 -14.211 -21.016 1 93.25 311 GLY A O 1
ATOM 2374 N N . ALA A 1 312 ? -15.055 -13.242 -19.016 1 94.25 312 ALA A N 1
ATOM 2375 C CA . ALA A 1 312 ? -16.328 -13.773 -18.547 1 94.25 312 ALA A CA 1
ATOM 2376 C C . ALA A 1 312 ? -17.406 -12.688 -18.516 1 94.25 312 ALA A C 1
ATOM 2378 O O . ALA A 1 312 ? -17.797 -12.227 -17.438 1 94.25 312 ALA A O 1
ATOM 2379 N N . CYS A 1 313 ? -17.859 -12.359 -19.641 1 94.94 313 CYS A N 1
ATOM 2380 C CA . CYS A 1 313 ? -18.891 -11.336 -19.781 1 94.94 313 CYS A CA 1
ATOM 2381 C C . CYS A 1 313 ? -19.875 -11.703 -20.875 1 94.94 313 CYS A C 1
ATOM 2383 O O . CYS A 1 313 ? -19.484 -12.141 -21.969 1 94.94 313 CYS A O 1
ATOM 2385 N N . HIS A 1 314 ? -21.109 -11.5 -20.594 1 93.12 314 HIS A N 1
ATOM 2386 C CA . HIS A 1 314 ? -22.141 -11.773 -21.578 1 93.12 314 HIS A CA 1
ATOM 2387 C C . HIS A 1 314 ? -22.031 -10.805 -22.75 1 93.12 314 HIS A C 1
ATOM 2389 O O . HIS A 1 314 ? -22.438 -11.141 -23.875 1 93.12 314 HIS A O 1
ATOM 2395 N N . ARG A 1 315 ? -21.469 -9.656 -22.516 1 89.62 315 ARG A N 1
ATOM 2396 C CA . ARG A 1 315 ? -21.422 -8.602 -23.516 1 89.62 315 ARG A CA 1
ATOM 2397 C C . ARG A 1 315 ? -19.984 -8.352 -23.969 1 89.62 315 ARG A C 1
ATOM 2399 O O . ARG A 1 315 ? -19.594 -7.203 -24.188 1 89.62 315 ARG A O 1
ATOM 2406 N N . ILE A 1 316 ? -19.312 -9.344 -24.031 1 85.44 316 ILE A N 1
ATOM 2407 C CA . ILE A 1 316 ? -17.875 -9.25 -24.297 1 85.44 316 ILE A CA 1
ATOM 2408 C C . ILE A 1 316 ? -17.641 -8.539 -25.625 1 85.44 316 ILE A C 1
ATOM 2410 O O . ILE A 1 316 ? -16.703 -7.766 -25.766 1 85.44 316 ILE A O 1
ATOM 2414 N N . GLU A 1 317 ? -18.5 -8.742 -26.656 1 81.94 317 GLU A N 1
ATOM 2415 C CA . GLU A 1 317 ? -18.344 -8.141 -27.969 1 81.94 317 GLU A CA 1
ATOM 2416 C C . GLU A 1 317 ? -18.703 -6.656 -27.938 1 81.94 317 GLU A C 1
ATOM 2418 O O . GLU A 1 317 ? -18.156 -5.867 -28.719 1 81.94 317 GLU A O 1
ATOM 2423 N N . GLU A 1 318 ? -19.562 -6.27 -27.016 1 80.94 318 GLU A N 1
ATOM 2424 C CA . GLU A 1 318 ? -20.031 -4.891 -26.922 1 80.94 318 GLU A CA 1
ATOM 2425 C C . GLU A 1 318 ? -19.078 -4.039 -26.078 1 80.94 318 GLU A C 1
ATOM 2427 O O . GLU A 1 318 ? -18.938 -2.842 -26.328 1 80.94 318 GLU A O 1
ATOM 2432 N N . VAL A 1 319 ? -18.547 -4.641 -25.141 1 71.94 319 VAL A N 1
ATOM 2433 C CA . VAL A 1 319 ? -17.766 -3.885 -24.172 1 71.94 319 VAL A CA 1
ATOM 2434 C C . VAL A 1 319 ? -16.328 -3.756 -24.672 1 71.94 319 VAL A C 1
ATOM 2436 O O . VAL A 1 319 ? -15.562 -2.928 -24.156 1 71.94 319 VAL A O 1
ATOM 2439 N N . ALA A 1 320 ? -15.992 -4.52 -25.656 1 69.81 320 ALA A N 1
ATOM 2440 C CA . ALA A 1 320 ? -14.633 -4.508 -26.203 1 69.81 320 ALA A CA 1
ATOM 2441 C C . ALA A 1 320 ? -14.375 -3.24 -27.016 1 69.81 320 ALA A C 1
ATOM 2443 O O . ALA A 1 320 ? -15.289 -2.717 -27.656 1 69.81 320 ALA A O 1
ATOM 2444 N N . MET B 1 1 ? -6.203 32.938 3.762 1 82.69 1 MET B N 1
ATOM 2445 C CA . MET B 1 1 ? -5.633 33.062 5.102 1 82.69 1 MET B CA 1
ATOM 2446 C C . MET B 1 1 ? -5.168 31.688 5.602 1 82.69 1 MET B C 1
ATOM 2448 O O . MET B 1 1 ? -5.859 30.688 5.414 1 82.69 1 MET B O 1
ATOM 2452 N N . ASN B 1 2 ? -4.008 31.609 6.254 1 92.38 2 ASN B N 1
ATOM 2453 C CA . ASN B 1 2 ? -3.428 30.344 6.676 1 92.38 2 ASN B CA 1
ATOM 2454 C C . ASN B 1 2 ? -4.082 29.828 7.953 1 92.38 2 ASN B C 1
ATOM 2456 O O . ASN B 1 2 ? -4.258 30.578 8.914 1 92.38 2 ASN B O 1
ATOM 2460 N N . LEU B 1 3 ? -4.547 28.688 7.883 1 96.62 3 LEU B N 1
ATOM 2461 C CA . LEU B 1 3 ? -5.086 28 9.055 1 96.62 3 LEU B CA 1
ATOM 2462 C C . LEU B 1 3 ? -3.965 27.531 9.977 1 96.62 3 LEU B C 1
ATOM 2464 O O . LEU B 1 3 ? -4.07 27.641 11.195 1 96.62 3 LEU B O 1
ATOM 2468 N N . LEU B 1 4 ? -2.92 27.047 9.398 1 97.31 4 LEU B N 1
ATOM 2469 C CA . LEU B 1 4 ? -1.759 26.484 10.086 1 97.31 4 LEU B CA 1
ATOM 2470 C C . LEU B 1 4 ? -0.464 27.031 9.492 1 97.31 4 LEU B C 1
ATOM 2472 O O . LEU B 1 4 ? -0.334 27.141 8.273 1 97.31 4 LEU B O 1
ATOM 2476 N N . THR B 1 5 ? 0.397 27.453 10.383 1 97.25 5 THR B N 1
ATOM 2477 C CA . THR B 1 5 ? 1.727 27.906 9.977 1 97.25 5 THR B CA 1
ATOM 2478 C C . THR B 1 5 ? 2.805 27.219 10.805 1 97.25 5 THR B C 1
ATOM 2480 O O . THR B 1 5 ? 2.756 27.234 12.039 1 97.25 5 THR B O 1
ATOM 2483 N N . VAL B 1 6 ? 3.707 26.578 10.172 1 97.12 6 VAL B N 1
ATOM 2484 C CA . VAL B 1 6 ? 4.82 25.875 10.805 1 97.12 6 VAL B CA 1
ATOM 2485 C C . VAL B 1 6 ? 6.141 26.531 10.398 1 97.12 6 VAL B C 1
ATOM 2487 O O . VAL B 1 6 ? 6.43 26.672 9.211 1 97.12 6 VAL B O 1
ATOM 2490 N N . ASN B 1 7 ? 6.875 26.953 11.391 1 96.5 7 ASN B N 1
ATOM 2491 C CA . ASN B 1 7 ? 8.133 27.656 11.133 1 96.5 7 ASN B CA 1
ATOM 2492 C C . ASN B 1 7 ? 9.305 26.969 11.828 1 96.5 7 ASN B C 1
ATOM 2494 O O . ASN B 1 7 ? 9.297 26.812 13.055 1 96.5 7 ASN B O 1
ATOM 2498 N N . ASN B 1 8 ? 10.305 26.594 11.023 1 96 8 ASN B N 1
ATOM 2499 C CA . ASN B 1 8 ? 11.555 26.016 11.508 1 96 8 ASN B CA 1
ATOM 2500 C C . ASN B 1 8 ? 11.297 24.875 12.484 1 96 8 ASN B C 1
ATOM 2502 O O . ASN B 1 8 ? 11.875 24.844 13.578 1 96 8 ASN B O 1
ATOM 2506 N N . LEU B 1 9 ? 10.43 24.031 12.133 1 96.75 9 LEU B N 1
ATOM 2507 C CA . LEU B 1 9 ? 10.078 22.906 12.992 1 96.75 9 LEU B CA 1
ATOM 2508 C C . LEU B 1 9 ? 11.219 21.906 13.062 1 96.75 9 LEU B C 1
ATOM 2510 O O . LEU B 1 9 ? 11.734 21.469 12.023 1 96.75 9 LEU B O 1
ATOM 2514 N N . GLN B 1 10 ? 11.602 21.578 14.219 1 96.12 10 GLN B N 1
ATOM 2515 C CA . GLN B 1 10 ? 12.602 20.547 14.484 1 96.12 10 GLN B CA 1
ATOM 2516 C C . GLN B 1 10 ? 12.078 19.516 15.469 1 96.12 10 GLN B C 1
ATOM 2518 O O . GLN B 1 10 ? 11.398 19.859 16.438 1 96.12 10 GLN B O 1
ATOM 2523 N N . VAL B 1 11 ? 12.203 18.312 15.156 1 95.56 11 VAL B N 1
ATOM 2524 C CA . VAL B 1 11 ? 11.867 17.203 16.047 1 95.56 11 VAL B CA 1
ATOM 2525 C C . VAL B 1 11 ? 13.102 16.328 16.281 1 95.56 11 VAL B C 1
ATOM 2527 O O . VAL B 1 11 ? 13.664 15.773 15.328 1 95.56 11 VAL B O 1
ATOM 2530 N N . ARG B 1 12 ? 13.453 16.234 17.5 1 94.31 12 ARG B N 1
ATOM 2531 C CA . ARG B 1 12 ? 14.648 15.484 17.875 1 94.31 12 ARG B CA 1
ATOM 2532 C C . ARG B 1 12 ? 14.32 14.398 18.906 1 94.31 12 ARG B C 1
ATOM 2534 O O . ARG B 1 12 ? 13.438 14.578 19.75 1 94.31 12 ARG B O 1
ATOM 2541 N N . PHE B 1 13 ? 14.977 13.312 18.75 1 92.44 13 PHE B N 1
ATOM 2542 C CA . PHE B 1 13 ? 14.828 12.227 19.719 1 92.44 13 PHE B CA 1
ATOM 2543 C C . PHE B 1 13 ? 16.172 11.891 20.359 1 92.44 13 PHE B C 1
ATOM 2545 O O . PHE B 1 13 ? 17.188 11.812 19.688 1 92.44 13 PHE B O 1
ATOM 2552 N N . LYS B 1 14 ? 16.172 11.758 21.578 1 91.19 14 LYS B N 1
ATOM 2553 C CA . LYS B 1 14 ? 17.359 11.297 22.297 1 91.19 14 LYS B CA 1
ATOM 2554 C C . LYS B 1 14 ? 17.469 9.781 22.266 1 91.19 14 LYS B C 1
ATOM 2556 O O . LYS B 1 14 ? 16.516 9.07 22.594 1 91.19 14 LYS B O 1
ATOM 2561 N N . THR B 1 15 ? 18.562 9.297 21.781 1 86.25 15 THR B N 1
ATOM 2562 C CA . THR B 1 15 ? 18.844 7.867 21.766 1 86.25 15 THR B CA 1
ATOM 2563 C C . THR B 1 15 ? 20.172 7.566 22.438 1 86.25 15 THR B C 1
ATOM 2565 O O . THR B 1 15 ? 20.984 8.477 22.656 1 86.25 15 THR B O 1
ATOM 2568 N N . PRO B 1 16 ? 20.344 6.242 22.844 1 86.62 16 PRO B N 1
ATOM 2569 C CA . PRO B 1 16 ? 21.641 5.891 23.422 1 86.62 16 PRO B CA 1
ATOM 2570 C C . PRO B 1 16 ? 22.812 6.195 22.5 1 86.62 16 PRO B C 1
ATOM 2572 O O . PRO B 1 16 ? 23.922 6.449 22.969 1 86.62 16 PRO B O 1
ATOM 2575 N N . GLU B 1 17 ? 22.578 6.199 21.234 1 86.31 17 GLU B N 1
ATOM 2576 C CA . GLU B 1 17 ? 23.625 6.398 20.234 1 86.31 17 GLU B CA 1
ATOM 2577 C C . GLU B 1 17 ? 23.797 7.879 19.906 1 86.31 17 GLU B C 1
ATOM 2579 O O . GLU B 1 17 ? 24.781 8.266 19.266 1 86.31 17 GLU B O 1
ATOM 2584 N N . GLY B 1 18 ? 22.812 8.719 20.375 1 88.12 18 GLY B N 1
ATOM 2585 C CA . GLY B 1 18 ? 22.875 10.148 20.109 1 88.12 18 GLY B CA 1
ATOM 2586 C C . GLY B 1 18 ? 21.516 10.75 19.781 1 88.12 18 GLY B C 1
ATOM 2587 O O . GLY B 1 18 ? 20.484 10.164 20.094 1 88.12 18 GLY B O 1
ATOM 2588 N N . ILE B 1 19 ? 21.656 11.984 19.281 1 89.31 19 ILE B N 1
ATOM 2589 C CA . ILE B 1 19 ? 20.438 12.719 18.969 1 89.31 19 ILE B CA 1
ATOM 2590 C C . ILE B 1 19 ? 20.047 12.477 17.5 1 89.31 19 ILE B C 1
ATOM 2592 O O . ILE B 1 19 ? 20.875 12.641 16.609 1 89.31 19 ILE B O 1
ATOM 2596 N N . VAL B 1 20 ? 18.875 11.977 17.312 1 89.69 20 VAL B N 1
ATOM 2597 C CA . VAL B 1 20 ? 18.328 11.773 15.977 1 89.69 20 VAL B CA 1
ATOM 2598 C C . VAL B 1 20 ? 17.438 12.961 15.586 1 89.69 20 VAL B C 1
ATOM 2600 O O . VAL B 1 20 ? 16.469 13.266 16.281 1 89.69 20 VAL B O 1
ATOM 2603 N N . ASN B 1 21 ? 17.812 13.648 14.531 1 91.44 21 ASN B N 1
ATOM 2604 C CA . ASN B 1 21 ? 16.984 14.719 14 1 91.44 21 ASN B CA 1
ATOM 2605 C C . ASN B 1 21 ? 15.984 14.203 12.969 1 91.44 21 ASN B C 1
ATOM 2607 O O . ASN B 1 21 ? 16.297 14.133 11.773 1 91.44 21 ASN B O 1
ATOM 2611 N N . ALA B 1 22 ? 14.812 13.93 13.414 1 92.62 22 ALA B N 1
ATOM 2612 C CA . ALA B 1 22 ? 13.789 13.352 12.555 1 92.62 22 ALA B CA 1
ATOM 2613 C C . ALA B 1 22 ? 13.188 14.406 11.633 1 92.62 22 ALA B C 1
ATOM 2615 O O . ALA B 1 22 ? 12.781 14.109 10.508 1 92.62 22 ALA B O 1
ATOM 2616 N N . VAL B 1 23 ? 13.039 15.578 12.094 1 95.69 23 VAL B N 1
ATOM 2617 C CA . VAL B 1 23 ? 12.578 16.734 11.336 1 95.69 23 VAL B CA 1
ATOM 2618 C C . VAL B 1 23 ? 13.539 17.906 11.539 1 95.69 23 VAL B C 1
ATOM 2620 O O . VAL B 1 23 ? 13.914 18.234 12.672 1 95.69 23 VAL B O 1
ATOM 2623 N N . ASN B 1 24 ? 13.961 18.5 10.438 1 94.25 24 ASN B N 1
ATOM 2624 C CA . ASN B 1 24 ? 15.023 19.5 10.492 1 94.25 24 ASN B CA 1
ATOM 2625 C C . ASN B 1 24 ? 14.609 20.781 9.781 1 94.25 24 ASN B C 1
ATOM 2627 O O . ASN B 1 24 ? 14.875 20.953 8.594 1 94.25 24 ASN B O 1
ATOM 2631 N N . LYS B 1 25 ? 14.078 21.734 10.508 1 93.5 25 LYS B N 1
ATOM 2632 C CA . LYS B 1 25 ? 13.758 23.094 10.086 1 93.5 25 LYS B CA 1
ATOM 2633 C C . LYS B 1 25 ? 12.766 23.094 8.922 1 93.5 25 LYS B C 1
ATOM 2635 O O . LYS B 1 25 ? 13.016 23.703 7.887 1 93.5 25 LYS B O 1
ATOM 2640 N N . VAL B 1 26 ? 11.711 22.453 9.148 1 95.5 26 VAL B N 1
ATOM 2641 C CA . VAL B 1 26 ? 10.664 22.344 8.133 1 95.5 26 VAL B CA 1
ATOM 2642 C C . VAL B 1 26 ? 9.711 23.516 8.242 1 95.5 26 VAL B C 1
ATOM 2644 O O . VAL B 1 26 ? 9.336 23.922 9.352 1 95.5 26 VAL B O 1
ATOM 2647 N N . ASN B 1 27 ? 9.43 24.156 7.113 1 94.94 27 ASN B N 1
ATOM 2648 C CA . ASN B 1 27 ? 8.5 25.281 7.012 1 94.94 27 ASN B CA 1
ATOM 2649 C C . ASN B 1 27 ? 7.363 24.984 6.043 1 94.94 27 ASN B C 1
ATOM 2651 O O . ASN B 1 27 ? 7.594 24.516 4.93 1 94.94 27 ASN B O 1
ATOM 2655 N N . PHE B 1 28 ? 6.133 25.203 6.516 1 95.56 28 PHE B N 1
ATOM 2656 C CA . PHE B 1 28 ? 5 25.109 5.602 1 95.56 28 PHE B CA 1
ATOM 2657 C C . PHE B 1 28 ? 3.756 25.734 6.215 1 95.56 28 PHE B C 1
ATOM 2659 O O . PHE B 1 28 ? 3.752 26.094 7.395 1 95.56 28 PHE B O 1
ATOM 2666 N N . SER B 1 29 ? 2.807 25.953 5.406 1 96 29 SER B N 1
ATOM 2667 C CA . SER B 1 29 ? 1.505 26.453 5.84 1 96 29 SER B CA 1
ATOM 2668 C C . SER B 1 29 ? 0.369 25.703 5.148 1 96 29 SER B C 1
ATOM 2670 O O . SER B 1 29 ? 0.583 25.047 4.133 1 96 29 SER B O 1
ATOM 2672 N N . VAL B 1 30 ? -0.714 25.734 5.793 1 96.75 30 VAL B N 1
ATOM 2673 C CA . VAL B 1 30 ? -1.933 25.156 5.23 1 96.75 30 VAL B CA 1
ATOM 2674 C C . VAL B 1 30 ? -3.029 26.219 5.18 1 96.75 30 VAL B C 1
ATOM 2676 O O . VAL B 1 30 ? -3.371 26.828 6.199 1 96.75 30 VAL B O 1
ATOM 2679 N N . GLU B 1 31 ? -3.484 26.453 3.982 1 95.62 31 GLU B N 1
ATOM 2680 C CA . GLU B 1 31 ? -4.586 27.391 3.816 1 95.62 31 GLU B CA 1
ATOM 2681 C C . GLU B 1 31 ? -5.922 26.75 4.184 1 95.62 31 GLU B C 1
ATOM 2683 O O . GLU B 1 31 ? -6.082 25.531 4.078 1 95.62 31 GLU B O 1
ATOM 2688 N N . LYS B 1 32 ? -6.859 27.656 4.57 1 95.56 32 LYS B N 1
ATOM 2689 C CA . LYS B 1 32 ? -8.195 27.172 4.895 1 95.56 32 LYS B CA 1
ATOM 2690 C C . LYS B 1 32 ? -8.852 26.516 3.688 1 95.56 32 LYS B C 1
ATOM 2692 O O . LYS B 1 32 ? -8.828 27.062 2.584 1 95.56 32 LYS B O 1
ATOM 2697 N N . GLY B 1 33 ? -9.281 25.328 3.918 1 94.62 33 GLY B N 1
ATOM 2698 C CA . GLY B 1 33 ? -10.039 24.609 2.896 1 94.62 33 GLY B CA 1
ATOM 2699 C C . GLY B 1 33 ? -9.156 23.938 1.87 1 94.62 33 GLY B C 1
ATOM 2700 O O . GLY B 1 33 ? -9.656 23.328 0.916 1 94.62 33 GLY B O 1
ATOM 2701 N N . LYS B 1 34 ? -7.844 23.953 2.057 1 95.62 34 LYS B N 1
ATOM 2702 C CA . LYS B 1 34 ? -6.926 23.359 1.096 1 95.62 34 LYS B CA 1
ATOM 2703 C C . LYS B 1 34 ? -6.309 22.078 1.651 1 95.62 34 LYS B C 1
ATOM 2705 O O . LYS B 1 34 ? -6.359 21.828 2.857 1 95.62 34 LYS B O 1
ATOM 2710 N N . THR B 1 35 ? -5.852 21.297 0.746 1 96.12 35 THR B N 1
ATOM 2711 C CA . THR B 1 35 ? -5.211 20.031 1.109 1 96.12 35 THR B CA 1
ATOM 2712 C C . THR B 1 35 ? -3.715 20.078 0.803 1 96.12 35 THR B C 1
ATOM 2714 O O . THR B 1 35 ? -3.316 20.359 -0.33 1 96.12 35 THR B O 1
ATOM 2717 N N . LEU B 1 36 ? -2.93 19.859 1.816 1 97.25 36 LEU B N 1
ATOM 2718 C CA . LEU B 1 36 ? -1.485 19.734 1.663 1 97.25 36 LEU B CA 1
ATOM 2719 C C . LEU B 1 36 ? -1.062 18.266 1.722 1 97.25 36 LEU B C 1
ATOM 2721 O O . LEU B 1 36 ? -1.36 17.578 2.693 1 97.25 36 LEU B O 1
ATOM 2725 N N . GLY B 1 37 ? -0.431 17.828 0.657 1 96.94 37 GLY B N 1
ATOM 2726 C CA . GLY B 1 37 ? 0.197 16.516 0.679 1 96.94 37 GLY B CA 1
ATOM 2727 C C . GLY B 1 37 ? 1.644 16.562 1.133 1 96.94 37 GLY B C 1
ATOM 2728 O O . GLY B 1 37 ? 2.412 17.422 0.7 1 96.94 37 GLY B O 1
ATOM 2729 N N . ILE B 1 38 ? 1.972 15.742 2.055 1 97.25 38 ILE B N 1
ATOM 2730 C CA . ILE B 1 38 ? 3.354 15.539 2.471 1 97.25 38 ILE B CA 1
ATOM 2731 C C . ILE B 1 38 ? 3.83 14.156 2.023 1 97.25 38 ILE B C 1
ATOM 2733 O O . ILE B 1 38 ? 3.287 13.133 2.455 1 97.25 38 ILE B O 1
ATOM 2737 N N . VAL B 1 39 ? 4.844 14.156 1.163 1 95.88 39 VAL B N 1
ATOM 2738 C CA . VAL B 1 39 ? 5.273 12.891 0.567 1 95.88 39 VAL B CA 1
ATOM 2739 C C . VAL B 1 39 ? 6.773 12.703 0.79 1 95.88 39 VAL B C 1
ATOM 2741 O O . VAL B 1 39 ? 7.492 13.656 1.071 1 95.88 39 VAL B O 1
ATOM 2744 N N . GLY B 1 40 ? 7.184 11.453 0.665 1 93.38 40 GLY B N 1
ATOM 2745 C CA . GLY B 1 40 ? 8.57 11.055 0.838 1 93.38 40 GLY B CA 1
ATOM 2746 C C . GLY B 1 40 ? 8.734 9.586 1.189 1 93.38 40 GLY B C 1
ATOM 2747 O O . GLY B 1 40 ? 7.754 8.914 1.53 1 93.38 40 GLY B O 1
ATOM 2748 N N . GLU B 1 41 ? 9.953 9.141 1.138 1 90.75 41 GLU B N 1
ATOM 2749 C CA . GLU B 1 41 ? 10.258 7.762 1.496 1 90.75 41 GLU B CA 1
ATOM 2750 C C . GLU B 1 41 ? 10.016 7.508 2.982 1 90.75 41 GLU B C 1
ATOM 2752 O O . GLU B 1 41 ? 9.859 8.453 3.758 1 90.75 41 GLU B O 1
ATOM 2757 N N . SER B 1 42 ? 9.883 6.25 3.273 1 87.31 42 SER B N 1
ATOM 2758 C CA . SER B 1 42 ? 9.773 5.906 4.688 1 87.31 42 SER B CA 1
ATOM 2759 C C . SER B 1 42 ? 10.961 6.445 5.48 1 87.31 42 SER B C 1
ATOM 2761 O O . SER B 1 42 ? 12.102 6.367 5.027 1 87.31 42 SER B O 1
ATOM 2763 N N . GLY B 1 43 ? 10.711 7.043 6.57 1 87.12 43 GLY B N 1
ATOM 2764 C CA . GLY B 1 43 ? 11.766 7.59 7.398 1 87.12 43 GLY B CA 1
ATOM 2765 C C . GLY B 1 43 ? 12.117 9.023 7.055 1 87.12 43 GLY B C 1
ATOM 2766 O O . GLY B 1 43 ? 13.07 9.586 7.598 1 87.12 43 GLY B O 1
ATOM 2767 N N . SER B 1 44 ? 11.367 9.602 6.191 1 92.75 44 SER B N 1
ATOM 2768 C CA . SER B 1 44 ? 11.695 10.961 5.754 1 92.75 44 SER B CA 1
ATOM 2769 C C . SER B 1 44 ? 11.234 12 6.77 1 92.75 44 SER B C 1
ATOM 2771 O O . SER B 1 44 ? 11.531 13.188 6.633 1 92.75 44 SER B O 1
ATOM 2773 N N . GLY B 1 45 ? 10.438 11.609 7.754 1 93 45 GLY B N 1
ATOM 2774 C CA . GLY B 1 45 ? 10.047 12.523 8.82 1 93 45 GLY B CA 1
ATOM 2775 C C . GLY B 1 45 ? 8.594 12.945 8.734 1 93 45 GLY B C 1
ATOM 2776 O O . GLY B 1 45 ? 8.117 13.727 9.562 1 93 45 GLY B O 1
ATOM 2777 N N . LYS B 1 46 ? 7.836 12.406 7.832 1 94.25 46 LYS B N 1
ATOM 2778 C CA . LYS B 1 46 ? 6.465 12.836 7.574 1 94.25 46 LYS B CA 1
ATOM 2779 C C . LYS B 1 46 ? 5.594 12.656 8.812 1 94.25 46 LYS B C 1
ATOM 2781 O O . LYS B 1 46 ? 4.953 13.609 9.266 1 94.25 46 LYS B O 1
ATOM 2786 N N . SER B 1 47 ? 5.609 11.43 9.375 1 92 47 SER B N 1
ATOM 2787 C CA . SER B 1 47 ? 4.758 11.125 10.523 1 92 47 SER B CA 1
ATOM 2788 C C . SER B 1 47 ? 5.191 11.906 11.758 1 92 47 SER B C 1
ATOM 2790 O O . SER B 1 47 ? 4.352 12.391 12.523 1 92 47 SER B O 1
ATOM 2792 N N . GLN B 1 48 ? 6.469 12.055 11.93 1 92.69 48 GLN B N 1
ATOM 2793 C CA . GLN B 1 48 ? 6.969 12.805 13.078 1 92.69 48 GLN B CA 1
ATOM 2794 C C . GLN B 1 48 ? 6.574 14.273 12.992 1 92.69 48 GLN B C 1
ATOM 2796 O O . GLN B 1 48 ? 6.328 14.914 14.016 1 92.69 48 GLN B O 1
ATOM 2801 N N . THR B 1 49 ? 6.5 14.758 11.758 1 94.5 49 THR B N 1
ATOM 2802 C CA . THR B 1 49 ? 6.062 16.125 11.547 1 94.5 49 THR B CA 1
ATOM 2803 C C . THR B 1 49 ? 4.633 16.328 12.039 1 94.5 49 THR B C 1
ATOM 2805 O O . THR B 1 49 ? 4.359 17.25 12.805 1 94.5 49 THR B O 1
ATOM 2808 N N . VAL B 1 50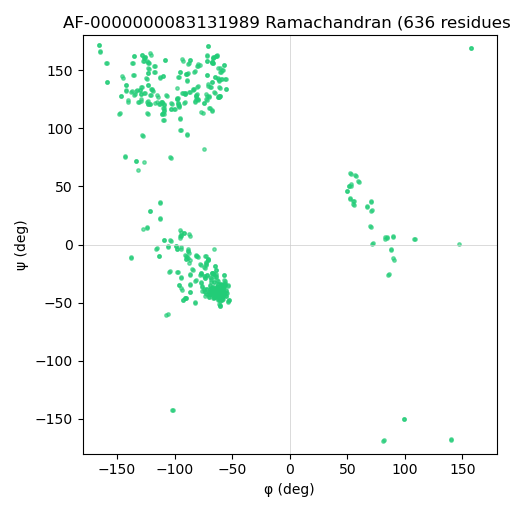 ? 3.781 15.414 11.727 1 92.5 50 VAL B N 1
ATOM 2809 C CA . VAL B 1 50 ? 2.373 15.617 12.047 1 92.5 50 VAL B CA 1
ATOM 2810 C C . VAL B 1 50 ? 2.117 15.25 13.508 1 92.5 50 VAL B C 1
ATOM 2812 O O . VAL B 1 50 ? 1.256 15.844 14.164 1 92.5 50 VAL B O 1
ATOM 2815 N N . LEU B 1 51 ? 2.857 14.312 14.031 1 91.69 51 LEU B N 1
ATOM 2816 C CA . LEU B 1 51 ? 2.746 14.008 15.453 1 91.69 51 LEU B CA 1
ATOM 2817 C C . LEU B 1 51 ? 3.158 15.203 16.297 1 91.69 51 LEU B C 1
ATOM 2819 O O . LEU B 1 51 ? 2.572 15.453 17.359 1 91.69 51 LEU B O 1
ATOM 2823 N N . ALA B 1 52 ? 4.152 15.898 15.805 1 92.88 52 ALA B N 1
ATOM 2824 C CA . ALA B 1 52 ? 4.566 17.125 16.5 1 92.88 52 ALA B CA 1
ATOM 2825 C C . ALA B 1 52 ? 3.447 18.156 16.484 1 92.88 52 ALA B C 1
ATOM 2827 O O . ALA B 1 52 ? 3.217 18.844 17.5 1 92.88 52 ALA B O 1
ATOM 2828 N N . LEU B 1 53 ? 2.744 18.25 15.375 1 92.38 53 LEU B N 1
ATOM 2829 C CA . LEU B 1 53 ? 1.615 19.172 15.258 1 92.38 53 LEU B CA 1
ATOM 2830 C C . LEU B 1 53 ? 0.549 18.859 16.297 1 92.38 53 LEU B C 1
ATOM 2832 O O . LEU B 1 53 ? -0.037 19.766 16.891 1 92.38 53 LEU B O 1
ATOM 2836 N N . MET B 1 54 ? 0.377 17.562 16.609 1 90.5 54 MET B N 1
ATOM 2837 C CA . MET B 1 54 ? -0.701 17.109 17.484 1 90.5 54 MET B CA 1
ATOM 2838 C C . MET B 1 54 ? -0.216 17 18.938 1 90.5 54 MET B C 1
ATOM 2840 O O . MET B 1 54 ? -1.008 16.734 19.844 1 90.5 54 MET B O 1
ATOM 2844 N N . GLY B 1 55 ? 1.066 17.25 19.109 1 87.88 55 GLY B N 1
ATOM 2845 C CA . GLY B 1 55 ? 1.63 17.125 20.438 1 87.88 55 GLY B CA 1
ATOM 2846 C C . GLY B 1 55 ? 1.644 15.695 20.953 1 87.88 55 GLY B C 1
ATOM 2847 O O . GLY B 1 55 ? 1.441 15.461 22.141 1 87.88 55 GLY B O 1
ATOM 2848 N N . LEU B 1 56 ? 1.832 14.719 20.016 1 82.94 56 LEU B N 1
ATOM 2849 C CA . LEU B 1 56 ? 1.731 13.312 20.359 1 82.94 56 LEU B CA 1
ATOM 2850 C C . LEU B 1 56 ? 3.088 12.625 20.25 1 82.94 56 LEU B C 1
ATOM 2852 O O . LEU B 1 56 ? 3.16 11.398 20.109 1 82.94 56 LEU B O 1
ATOM 2856 N N . LEU B 1 57 ? 4.145 13.375 20.312 1 82.06 57 LEU B N 1
ATOM 2857 C CA . LEU B 1 57 ? 5.477 12.789 20.219 1 82.06 57 LEU B CA 1
ATOM 2858 C C . LEU B 1 57 ? 5.77 11.914 21.422 1 82.06 57 LEU B C 1
ATOM 2860 O O . LEU B 1 57 ? 5.191 12.109 22.5 1 82.06 57 LEU B O 1
ATOM 2864 N N . ALA B 1 58 ? 6.641 11.055 21.156 1 77.44 58 ALA B N 1
ATOM 2865 C CA . ALA B 1 58 ? 7.113 10.203 22.25 1 77.44 58 ALA B CA 1
ATOM 2866 C C . ALA B 1 58 ? 7.805 11.031 23.328 1 77.44 58 ALA B C 1
ATOM 2868 O O . ALA B 1 58 ? 8.227 12.164 23.078 1 77.44 58 ALA B O 1
ATOM 2869 N N . ASN B 1 59 ? 7.922 10.422 24.438 1 83.12 59 ASN B N 1
ATOM 2870 C CA . ASN B 1 59 ? 8.453 11.109 25.609 1 83.12 59 ASN B CA 1
ATOM 2871 C C . ASN B 1 59 ? 9.898 11.555 25.406 1 83.12 59 ASN B C 1
ATOM 2873 O O . ASN B 1 59 ? 10.336 12.555 25.969 1 83.12 59 ASN B O 1
ATOM 2877 N N . ASN B 1 60 ? 10.625 10.844 24.641 1 86 60 ASN B N 1
ATOM 2878 C CA . ASN B 1 60 ? 12.023 11.195 24.406 1 86 60 ASN B CA 1
ATOM 2879 C C . ASN B 1 60 ? 12.18 12.18 23.266 1 86 60 ASN B C 1
ATOM 2881 O O . ASN B 1 60 ? 13.297 12.461 22.812 1 86 60 ASN B O 1
ATOM 2885 N N . GLY B 1 61 ? 11.094 12.594 22.875 1 90.12 61 GLY B N 1
ATOM 2886 C CA . GLY B 1 61 ? 11.109 13.539 21.766 1 90.12 61 GLY B CA 1
ATOM 2887 C C . GLY B 1 61 ? 11.047 14.984 22.203 1 90.12 61 GLY B C 1
ATOM 2888 O O . GLY B 1 61 ? 10.43 15.305 23.219 1 90.12 61 GLY B O 1
ATOM 2889 N N . GLU B 1 62 ? 11.766 15.828 21.438 1 93.25 62 GLU B N 1
ATOM 2890 C CA . GLU B 1 62 ? 11.758 17.281 21.641 1 93.25 62 GLU B CA 1
ATOM 2891 C C . GLU B 1 62 ? 11.344 18 20.375 1 93.25 62 GLU B C 1
ATOM 2893 O O . GLU B 1 62 ? 11.766 17.641 19.266 1 93.25 62 GLU B O 1
ATOM 2898 N N . VAL B 1 63 ? 10.508 18.984 20.609 1 94.75 63 VAL B N 1
ATOM 2899 C CA . VAL B 1 63 ? 10.031 19.781 19.484 1 94.75 63 VAL B CA 1
ATOM 2900 C C . VAL B 1 63 ? 10.539 21.219 19.609 1 94.75 63 VAL B C 1
ATOM 2902 O O . VAL B 1 63 ? 10.461 21.812 20.688 1 94.75 63 VAL B O 1
ATOM 2905 N N . LEU B 1 64 ? 11.148 21.672 18.578 1 95.12 64 LEU B N 1
ATOM 2906 C CA . LEU B 1 64 ? 11.594 23.062 18.484 1 95.12 64 LEU B CA 1
ATOM 2907 C C . LEU B 1 64 ? 10.953 23.766 17.297 1 95.12 64 LEU B C 1
ATOM 2909 O O . LEU B 1 64 ? 10.414 23.125 16.406 1 95.12 64 LEU B O 1
ATOM 2913 N N . GLY B 1 65 ? 10.992 25.094 17.281 1 96.44 65 GLY B N 1
ATOM 2914 C CA . GLY B 1 65 ? 10.352 25.891 16.25 1 96.44 65 GLY B CA 1
ATOM 2915 C C . GLY B 1 65 ? 9.008 26.453 16.672 1 96.44 65 GLY B C 1
ATOM 2916 O O . GLY B 1 65 ? 8.828 26.828 17.828 1 96.44 65 GLY B O 1
ATOM 2917 N N . SER B 1 66 ? 8.156 26.609 15.617 1 97.25 66 SER B N 1
ATOM 2918 C CA . SER B 1 66 ? 6.855 27.219 15.906 1 97.25 66 SER B CA 1
ATOM 2919 C C . SER B 1 66 ? 5.754 26.562 15.078 1 97.25 66 SER B C 1
ATOM 2921 O O . SER B 1 66 ? 5.945 26.266 13.898 1 97.25 66 SER B O 1
ATOM 2923 N N . ILE B 1 67 ? 4.703 26.219 15.742 1 96.81 67 ILE B N 1
ATOM 2924 C CA . ILE B 1 67 ? 3.473 25.734 15.117 1 96.81 67 ILE B CA 1
ATOM 2925 C C . ILE B 1 67 ? 2.301 26.625 15.539 1 96.81 67 ILE B C 1
ATOM 2927 O O . ILE B 1 67 ? 1.92 26.641 16.719 1 96.81 67 ILE B O 1
ATOM 2931 N N . GLN B 1 68 ? 1.779 27.328 14.625 1 97.19 68 GLN B N 1
ATOM 2932 C CA . GLN B 1 68 ? 0.665 28.219 14.93 1 97.19 68 GLN B CA 1
ATOM 2933 C C . GLN B 1 68 ? -0.617 27.75 14.25 1 97.19 68 GLN B C 1
ATOM 2935 O O . GLN B 1 68 ? -0.671 27.656 13.016 1 97.19 68 GLN B O 1
ATOM 2940 N N . PHE B 1 69 ? -1.635 27.484 15.016 1 96.94 69 PHE B N 1
ATOM 2941 C CA . PHE B 1 69 ? -2.967 27.125 14.547 1 96.94 69 PHE B CA 1
ATOM 2942 C C . PHE B 1 69 ? -3.961 28.25 14.812 1 96.94 69 PHE B C 1
ATOM 2944 O O . PHE B 1 69 ? -4.211 28.594 15.969 1 96.94 69 PHE B O 1
ATOM 2951 N N . LYS B 1 70 ? -4.418 28.828 13.773 1 95.56 70 LYS B N 1
ATOM 2952 C CA . LYS B 1 70 ? -5.277 30 13.875 1 95.56 70 LYS B CA 1
ATOM 2953 C C . LYS B 1 70 ? -4.609 31.109 14.695 1 95.56 70 LYS B C 1
ATOM 2955 O O . LYS B 1 70 ? -5.246 31.734 15.539 1 95.56 70 LYS B O 1
ATOM 2960 N N . GLY B 1 71 ? -3.332 31.141 14.523 1 94 71 GLY B N 1
ATOM 2961 C CA . GLY B 1 71 ? -2.584 32.188 15.18 1 94 71 GLY B CA 1
ATOM 2962 C C . GLY B 1 71 ? -2.115 31.812 16.578 1 94 71 GLY B C 1
ATOM 2963 O O . GLY B 1 71 ? -1.304 32.531 17.172 1 94 71 GLY B O 1
ATOM 2964 N N . GLU B 1 72 ? -2.58 30.781 17.094 1 95.25 72 GLU B N 1
ATOM 2965 C CA . GLU B 1 72 ? -2.197 30.344 18.438 1 95.25 72 GLU B CA 1
ATOM 2966 C C . GLU B 1 72 ? -1.035 29.359 18.391 1 95.25 72 GLU B C 1
ATOM 2968 O O . GLU B 1 72 ? -1.1 28.344 17.688 1 95.25 72 GLU B O 1
ATOM 2973 N N . GLU B 1 73 ? -0.034 29.641 19.203 1 96.56 73 GLU B N 1
ATOM 2974 C CA . GLU B 1 73 ? 1.134 28.766 19.281 1 96.56 73 GLU B CA 1
ATOM 2975 C C . GLU B 1 73 ? 0.802 27.469 20 1 96.56 73 GLU B C 1
ATOM 2977 O O . GLU B 1 73 ? 0.248 27.484 21.109 1 96.56 73 GLU B O 1
ATOM 2982 N N . LEU B 1 74 ? 1.146 26.359 19.391 1 95.31 74 LEU B N 1
ATOM 2983 C CA . LEU B 1 74 ? 0.79 25.047 19.953 1 95.31 74 LEU B CA 1
ATOM 2984 C C . LEU B 1 74 ? 1.926 24.5 20.812 1 95.31 74 LEU B C 1
ATOM 2986 O O . LEU B 1 74 ? 1.685 23.781 21.781 1 95.31 74 LEU B O 1
ATOM 2990 N N . ILE B 1 75 ? 3.117 24.719 20.344 1 93.75 75 ILE B N 1
ATOM 2991 C CA . ILE B 1 75 ? 4.262 24.172 21.078 1 93.75 75 ILE B CA 1
ATOM 2992 C C . ILE B 1 75 ? 4.305 24.781 22.484 1 93.75 75 ILE B C 1
ATOM 2994 O O . ILE B 1 75 ? 4.246 26 22.641 1 93.75 75 ILE B O 1
ATOM 2998 N N . GLY B 1 76 ? 4.367 23.953 23.453 1 90.31 76 GLY B N 1
ATOM 2999 C CA . GLY B 1 76 ? 4.477 24.422 24.828 1 90.31 76 GLY B CA 1
ATOM 3000 C C . GLY B 1 76 ? 3.131 24.688 25.484 1 90.31 76 GLY B C 1
ATOM 3001 O O . GLY B 1 76 ? 3.061 25.016 26.656 1 90.31 76 GLY B O 1
ATOM 3002 N N . LEU B 1 77 ? 2.062 24.547 24.75 1 92.31 77 LEU B N 1
ATOM 3003 C CA . LEU B 1 77 ? 0.728 24.719 25.312 1 92.31 77 LEU B CA 1
ATOM 3004 C C . LEU B 1 77 ? 0.452 23.688 26.391 1 92.31 77 LEU B C 1
ATOM 3006 O O . LEU B 1 77 ? 0.841 22.516 26.266 1 92.31 77 LEU B O 1
ATOM 3010 N N . PRO B 1 78 ? -0.245 24.109 27.438 1 92.31 78 PRO B N 1
ATOM 3011 C CA . PRO B 1 78 ? -0.656 23.125 28.438 1 92.31 78 PRO B CA 1
ATOM 3012 C C . PRO B 1 78 ? -1.541 22.031 27.844 1 92.31 78 PRO B C 1
ATOM 3014 O O . PRO B 1 78 ? -2.334 22.281 26.938 1 92.31 78 PRO B O 1
ATOM 3017 N N . VAL B 1 79 ? -1.426 20.891 28.391 1 90.12 79 VAL B N 1
ATOM 3018 C CA . VAL B 1 79 ? -2.119 19.703 27.906 1 90.12 79 VAL B CA 1
ATOM 3019 C C . VAL B 1 79 ? -3.627 19.953 27.891 1 90.12 79 VAL B C 1
ATOM 3021 O O . VAL B 1 79 ? -4.32 19.562 26.953 1 90.12 79 VAL B O 1
ATOM 3024 N N . ALA B 1 80 ? -4.105 20.594 28.891 1 91 80 ALA B N 1
ATOM 3025 C CA . ALA B 1 80 ? -5.535 20.875 29 1 91 80 ALA B CA 1
ATOM 3026 C C . ALA B 1 80 ? -6.023 21.719 27.828 1 91 80 ALA B C 1
ATOM 3028 O O . ALA B 1 80 ? -7.113 21.484 27.297 1 91 80 ALA B O 1
ATOM 3029 N N . ARG B 1 81 ? -5.254 22.688 27.484 1 91.81 81 ARG B N 1
ATOM 3030 C CA . ARG B 1 81 ? -5.605 23.547 26.359 1 91.81 81 ARG B CA 1
ATOM 3031 C C . ARG B 1 81 ? -5.48 22.812 25.047 1 91.81 81 ARG B C 1
ATOM 3033 O O . ARG B 1 81 ? -6.32 22.953 24.156 1 91.81 81 ARG B O 1
ATOM 3040 N N . LEU B 1 82 ? -4.445 22.031 24.938 1 91.88 82 LEU B N 1
ATOM 3041 C CA . LEU B 1 82 ? -4.23 21.234 23.734 1 91.88 82 LEU B CA 1
ATOM 3042 C C . LEU B 1 82 ? -5.395 20.266 23.516 1 91.88 82 LEU B C 1
ATOM 3044 O O . LEU B 1 82 ? -5.809 20.031 22.391 1 91.88 82 LEU B O 1
ATOM 3048 N N . ASN B 1 83 ? -5.883 19.766 24.562 1 89.12 83 ASN B N 1
ATOM 3049 C CA . ASN B 1 83 ? -6.98 18.797 24.5 1 89.12 83 ASN B CA 1
ATOM 3050 C C . ASN B 1 83 ? -8.266 19.453 24 1 89.12 83 ASN B C 1
ATOM 3052 O O . ASN B 1 83 ? -9.125 18.781 23.438 1 89.12 83 ASN B O 1
ATOM 3056 N N . LYS B 1 84 ? -8.344 20.719 24.188 1 89.62 84 LYS B N 1
ATOM 3057 C CA . LYS B 1 84 ? -9.508 21.453 23.703 1 89.62 84 LYS B CA 1
ATOM 3058 C C . LYS B 1 84 ? -9.414 21.672 22.188 1 89.62 84 LYS B C 1
ATOM 3060 O O . LYS B 1 84 ? -10.422 21.891 21.531 1 89.62 84 LYS B O 1
ATOM 3065 N N . ILE B 1 85 ? -8.203 21.641 21.766 1 92 85 ILE B N 1
ATOM 3066 C CA . ILE B 1 85 ? -7.969 21.844 20.344 1 92 85 ILE B CA 1
ATOM 3067 C C . ILE B 1 85 ? -8.078 20.5 19.609 1 92 85 ILE B C 1
ATOM 3069 O O . ILE B 1 85 ? -8.766 20.391 18.594 1 92 85 ILE B O 1
ATOM 3073 N N . ARG B 1 86 ? -7.543 19.484 20.219 1 89.06 86 ARG B N 1
ATOM 3074 C CA . ARG B 1 86 ? -7.586 18.125 19.672 1 89.06 86 ARG B CA 1
ATOM 3075 C C . ARG B 1 86 ? -9 17.547 19.734 1 89.06 86 ARG B C 1
ATOM 3077 O O . ARG B 1 86 ? -9.688 17.703 20.75 1 89.06 86 ARG B O 1
ATOM 3084 N N . GLY B 1 87 ? -9.344 16.953 18.719 1 84.56 87 GLY B N 1
ATOM 3085 C CA . GLY B 1 87 ? -10.656 16.328 18.703 1 84.56 87 GLY B CA 1
ATOM 3086 C C . GLY B 1 87 ? -11.766 17.266 18.281 1 84.56 87 GLY B C 1
ATOM 3087 O O . GLY B 1 87 ? -12.773 16.844 17.734 1 84.56 87 GLY B O 1
ATOM 3088 N N . HIS B 1 88 ? -11.523 18.578 18.5 1 89.75 88 HIS B N 1
ATOM 3089 C CA . HIS B 1 88 ? -12.531 19.578 18.156 1 89.75 88 HIS B CA 1
ATOM 3090 C C . HIS B 1 88 ? -12.117 20.359 16.922 1 89.75 88 HIS B C 1
ATOM 3092 O O . HIS B 1 88 ? -12.789 20.312 15.883 1 89.75 88 HIS B O 1
ATOM 3098 N N . HIS B 1 89 ? -11.008 21 17.047 1 94.19 89 HIS B N 1
ATOM 3099 C CA . HIS B 1 89 ? -10.555 21.859 15.953 1 94.19 89 HIS B CA 1
ATOM 3100 C C . HIS B 1 89 ? -9.594 21.125 15.031 1 94.19 89 HIS B C 1
ATOM 3102 O O . HIS B 1 89 ? -9.5 21.438 13.836 1 94.19 89 HIS B O 1
ATOM 3108 N N . MET B 1 90 ? -8.898 20.172 15.625 1 95.06 90 MET B N 1
ATOM 3109 C CA . MET B 1 90 ? -7.965 19.328 14.875 1 95.06 90 MET B CA 1
ATOM 3110 C C . MET B 1 90 ? -8.242 17.844 15.141 1 95.06 90 MET B C 1
ATOM 3112 O O . MET B 1 90 ? -8.516 17.453 16.266 1 95.06 90 MET B O 1
ATOM 3116 N N . ALA B 1 91 ? -8.227 17.109 14.086 1 93.62 91 ALA B N 1
ATOM 3117 C CA . ALA B 1 91 ? -8.398 15.672 14.219 1 93.62 91 ALA B CA 1
ATOM 3118 C C . ALA B 1 91 ? -7.387 14.914 13.359 1 93.62 91 ALA B C 1
ATOM 3120 O O . ALA B 1 91 ? -6.73 15.508 12.5 1 93.62 91 ALA B O 1
ATOM 3121 N N . MET B 1 92 ? -7.219 13.656 13.688 1 91.88 92 MET B N 1
ATOM 3122 C CA . MET B 1 92 ? -6.219 12.859 12.977 1 91.88 92 MET B CA 1
ATOM 3123 C C . MET B 1 92 ? -6.75 11.469 12.648 1 91.88 92 MET B C 1
ATOM 3125 O O . MET B 1 92 ? -7.445 10.859 13.469 1 91.88 92 MET B O 1
ATOM 3129 N N . ILE B 1 93 ? -6.555 11.125 11.438 1 91 93 ILE B N 1
ATOM 3130 C CA . ILE B 1 93 ? -6.727 9.742 11.016 1 91 93 ILE B CA 1
ATOM 3131 C C . ILE B 1 93 ? -5.375 9.031 11.016 1 91 93 ILE B C 1
ATOM 3133 O O . ILE B 1 93 ? -4.457 9.438 10.305 1 91 93 ILE B O 1
ATOM 3137 N N . PHE B 1 94 ? -5.297 7.977 11.844 1 86 94 PHE B N 1
ATOM 3138 C CA . PHE B 1 94 ? -4.043 7.242 11.961 1 86 94 PHE B CA 1
ATOM 3139 C C . PHE B 1 94 ? -3.941 6.16 10.898 1 86 94 PHE B C 1
ATOM 3141 O O . PHE B 1 94 ? -4.945 5.781 10.289 1 86 94 PHE B O 1
ATOM 3148 N N . GLN B 1 95 ? -2.721 5.703 10.602 1 76.25 95 GLN B N 1
ATOM 3149 C CA . GLN B 1 95 ? -2.404 4.715 9.578 1 76.25 95 GLN B CA 1
ATOM 3150 C C . GLN B 1 95 ? -3.166 3.414 9.812 1 76.25 95 GLN B C 1
ATOM 3152 O O . GLN B 1 95 ? -3.627 2.777 8.867 1 76.25 95 GLN B O 1
ATOM 3157 N N . ASP B 1 96 ? -3.371 3.004 10.984 1 73.31 96 ASP B N 1
ATOM 3158 C CA . ASP B 1 96 ? -4.043 1.74 11.273 1 73.31 96 ASP B CA 1
ATOM 3159 C C . ASP B 1 96 ? -5.414 1.978 11.898 1 73.31 96 ASP B C 1
ATOM 3161 O O . ASP B 1 96 ? -5.512 2.473 13.023 1 73.31 96 ASP B O 1
ATOM 3165 N N . PRO B 1 97 ? -6.484 1.6 11.094 1 66.25 97 PRO B N 1
ATOM 3166 C CA . PRO B 1 97 ? -7.832 1.808 11.625 1 66.25 97 PRO B CA 1
ATOM 3167 C C . PRO B 1 97 ? -8.07 1.077 12.945 1 66.25 97 PRO B C 1
ATOM 3169 O O . PRO B 1 97 ? -8.789 1.575 13.812 1 66.25 97 PRO B O 1
ATOM 3172 N N . MET B 1 98 ? -7.465 -0.059 13.008 1 63.09 98 MET B N 1
ATOM 3173 C CA . MET B 1 98 ? -7.719 -0.889 14.18 1 63.09 98 MET B CA 1
ATOM 3174 C C . MET B 1 98 ? -7.191 -0.22 15.445 1 63.09 98 MET B C 1
ATOM 3176 O O . MET B 1 98 ? -7.637 -0.534 16.547 1 63.09 98 MET B O 1
ATOM 3180 N N . THR B 1 99 ? -6.41 0.626 15.281 1 65.19 99 THR B N 1
ATOM 3181 C CA . THR B 1 99 ? -5.844 1.282 16.453 1 65.19 99 THR B CA 1
ATOM 3182 C C . THR B 1 99 ? -6.699 2.475 16.875 1 65.19 99 THR B C 1
ATOM 3184 O O . THR B 1 99 ? -6.59 2.955 18 1 65.19 99 THR B O 1
ATOM 3187 N N . SER B 1 100 ? -7.598 2.811 16.016 1 75.19 100 SER B N 1
ATOM 3188 C CA . SER B 1 100 ? -8.344 4.035 16.297 1 75.19 100 SER B CA 1
ATOM 3189 C C . SER B 1 100 ? -9.68 3.729 16.953 1 75.19 100 SER B C 1
ATOM 3191 O O . SER B 1 100 ? -10.227 4.562 17.672 1 75.19 100 SER B O 1
ATOM 3193 N N . LEU B 1 101 ? -10.195 2.516 16.734 1 84.31 101 LEU B N 1
ATOM 3194 C CA . LEU B 1 101 ? -11.492 2.148 17.297 1 84.31 101 LEU B CA 1
ATOM 3195 C C . LEU B 1 101 ? -11.328 1.176 18.453 1 84.31 101 LEU B C 1
ATOM 3197 O O . LEU B 1 101 ? -10.602 0.186 18.344 1 84.31 101 LEU B O 1
ATOM 3201 N N . ASN B 1 102 ? -11.93 1.532 19.531 1 86.31 102 ASN B N 1
ATOM 3202 C CA . ASN B 1 102 ? -11.945 0.606 20.656 1 86.31 102 ASN B CA 1
ATOM 3203 C C . ASN B 1 102 ? -12.812 -0.617 20.375 1 86.31 102 ASN B C 1
ATOM 3205 O O . ASN B 1 102 ? -14.023 -0.499 20.219 1 86.31 102 ASN B O 1
ATOM 3209 N N . PRO B 1 103 ? -12.211 -1.761 20.359 1 86.94 103 PRO B N 1
ATOM 3210 C CA . PRO B 1 103 ? -12.945 -2.961 19.953 1 86.94 103 PRO B CA 1
ATOM 3211 C C . PRO B 1 103 ? -13.984 -3.4 20.984 1 86.94 103 PRO B C 1
ATOM 3213 O O . PRO B 1 103 ? -14.859 -4.211 20.672 1 86.94 103 PRO B O 1
ATOM 3216 N N . TYR B 1 104 ? -13.914 -2.85 22.203 1 89.06 104 TYR B N 1
ATOM 3217 C CA . TYR B 1 104 ? -14.773 -3.311 23.297 1 89.06 104 TYR B CA 1
ATOM 3218 C C . TYR B 1 104 ? -15.992 -2.402 23.438 1 89.06 104 TYR B C 1
ATOM 3220 O O . TYR B 1 104 ? -16.875 -2.662 24.266 1 89.06 104 TYR B O 1
ATOM 3228 N N . LEU B 1 105 ? -16.078 -1.359 22.672 1 92.56 105 LEU B N 1
ATOM 3229 C CA . LEU B 1 105 ? -17.219 -0.44 22.703 1 92.56 105 LEU B CA 1
ATOM 3230 C C . LEU B 1 105 ? -17.938 -0.429 21.375 1 92.56 105 LEU B C 1
ATOM 3232 O O . LEU B 1 105 ? -17.328 -0.659 20.328 1 92.56 105 LEU B O 1
ATOM 3236 N N . THR B 1 106 ? -19.188 -0.218 21.516 1 93.81 106 THR B N 1
ATOM 3237 C CA . THR B 1 106 ? -19.953 -0.057 20.281 1 93.81 106 THR B CA 1
ATOM 3238 C C . THR B 1 106 ? -19.547 1.231 19.562 1 93.81 106 THR B C 1
ATOM 3240 O O . THR B 1 106 ? -19 2.145 20.188 1 93.81 106 THR B O 1
ATOM 3243 N N . VAL B 1 107 ? -19.781 1.259 18.281 1 93.5 107 VAL B N 1
ATOM 3244 C CA . VAL B 1 107 ? -19.5 2.443 17.484 1 93.5 107 VAL B CA 1
ATOM 3245 C C . VAL B 1 107 ? -20.281 3.639 18.031 1 93.5 107 VAL B C 1
ATOM 3247 O O . VAL B 1 107 ? -19.719 4.727 18.188 1 93.5 107 VAL B O 1
ATOM 3250 N N . ALA B 1 108 ? -21.5 3.412 18.438 1 94.06 108 ALA B N 1
ATOM 3251 C CA . ALA B 1 108 ? -22.344 4.473 18.984 1 94.06 108 ALA B CA 1
ATOM 3252 C C . ALA B 1 108 ? -21.719 5.07 20.25 1 94.06 108 ALA B C 1
ATOM 3254 O O . ALA B 1 108 ? -21.609 6.289 20.375 1 94.06 108 ALA B O 1
ATOM 3255 N N . LYS B 1 109 ? -21.375 4.238 21.125 1 94.62 109 LYS B N 1
ATOM 3256 C CA . LYS B 1 109 ? -20.828 4.695 22.391 1 94.62 109 LYS B CA 1
ATOM 3257 C C . LYS B 1 109 ? -19.594 5.566 22.188 1 94.62 109 LYS B C 1
ATOM 3259 O O . LYS B 1 109 ? -19.453 6.613 22.828 1 94.62 109 LYS B O 1
ATOM 3264 N N . GLN B 1 110 ? -18.766 5.137 21.312 1 93.81 110 GLN B N 1
ATOM 3265 C CA . GLN B 1 110 ? -17.531 5.863 21.062 1 93.81 110 GLN B CA 1
ATOM 3266 C C . GLN B 1 110 ? -17.812 7.219 20.422 1 93.81 110 GLN B C 1
ATOM 3268 O O . GLN B 1 110 ? -17.172 8.219 20.766 1 93.81 110 GLN B O 1
ATOM 3273 N N . MET B 1 111 ? -18.734 7.23 19.547 1 94.38 111 MET B N 1
ATOM 3274 C CA . MET B 1 111 ? -19.047 8.477 18.859 1 94.38 111 MET B CA 1
ATOM 3275 C C . MET B 1 111 ? -19.781 9.445 19.781 1 94.38 111 MET B C 1
ATOM 3277 O O . MET B 1 111 ? -19.469 10.633 19.797 1 94.38 111 MET B O 1
ATOM 3281 N N . ILE B 1 112 ? -20.703 8.945 20.516 1 95 112 ILE B N 1
ATOM 3282 C CA . ILE B 1 112 ? -21.516 9.773 21.422 1 95 112 ILE B CA 1
ATOM 3283 C C . ILE B 1 112 ? -20.625 10.406 22.484 1 95 112 ILE B C 1
ATOM 3285 O O . ILE B 1 112 ? -20.75 11.594 22.781 1 95 112 ILE B O 1
ATOM 3289 N N . GLU B 1 113 ? -19.719 9.617 22.938 1 93.12 113 GLU B N 1
ATOM 3290 C CA . GLU B 1 113 ? -18.797 10.117 23.969 1 93.12 113 GLU B CA 1
ATOM 3291 C C . GLU B 1 113 ? -18.016 11.32 23.469 1 93.12 113 GLU B C 1
ATOM 3293 O O . GLU B 1 113 ? -17.844 12.305 24.188 1 93.12 113 GLU B O 1
ATOM 3298 N N . VAL B 1 114 ? -17.578 11.227 22.312 1 90.31 114 VAL B N 1
ATOM 3299 C CA . VAL B 1 114 ? -16.781 12.297 21.719 1 90.31 114 VAL B CA 1
ATOM 3300 C C . VAL B 1 114 ? -17.625 13.562 21.609 1 90.31 114 VAL B C 1
ATOM 3302 O O . VAL B 1 114 ? -17.172 14.656 21.953 1 90.31 114 VAL B O 1
ATOM 3305 N N . LEU B 1 115 ? -18.844 13.414 21.203 1 93.88 115 LEU B N 1
ATOM 3306 C CA . LEU B 1 115 ? -19.719 14.555 20.969 1 93.88 115 LEU B CA 1
ATOM 3307 C C . LEU B 1 115 ? -20.156 15.18 22.297 1 93.88 115 LEU B C 1
ATOM 3309 O O . LEU B 1 115 ? -20.219 16.406 22.406 1 93.88 115 LEU B O 1
ATOM 3313 N N . VAL B 1 116 ? -20.391 14.336 23.219 1 93.75 116 VAL B N 1
ATOM 3314 C CA . VAL B 1 116 ? -20.797 14.836 24.531 1 93.75 116 VAL B CA 1
ATOM 3315 C C . VAL B 1 116 ? -19.641 15.578 25.188 1 93.75 116 VAL B C 1
ATOM 3317 O O . VAL B 1 116 ? -19.812 16.703 25.672 1 93.75 116 VAL B O 1
ATOM 3320 N N . LEU B 1 117 ? -18.531 15.055 25.062 1 89 117 LEU B N 1
ATOM 3321 C CA . LEU B 1 117 ? -17.359 15.594 25.75 1 89 117 LEU B CA 1
ATOM 3322 C C . LEU B 1 117 ? -16.859 16.859 25.062 1 89 117 LEU B C 1
ATOM 3324 O O . LEU B 1 117 ? -16.516 17.844 25.734 1 89 117 LEU B O 1
ATOM 3328 N N . HIS B 1 118 ? -16.859 16.922 23.766 1 88.81 118 HIS B N 1
ATOM 3329 C CA . HIS B 1 118 ? -16.172 17.984 23.062 1 88.81 118 HIS B CA 1
ATOM 3330 C C . HIS B 1 118 ? -17.156 19.031 22.516 1 88.81 118 HIS B C 1
ATOM 3332 O O . HIS B 1 118 ? -16.781 20.172 22.281 1 88.81 118 HIS B O 1
ATOM 3338 N N . LYS B 1 119 ? -18.391 18.641 22.328 1 91.44 119 LYS B N 1
ATOM 3339 C CA . LYS B 1 119 ? -19.359 19.594 21.797 1 91.44 119 LYS B CA 1
ATOM 3340 C C . LYS B 1 119 ? -20.438 19.938 22.828 1 91.44 119 LYS B C 1
ATOM 3342 O O . LYS B 1 119 ? -21.297 20.781 22.578 1 91.44 119 LYS B O 1
ATOM 3347 N N . GLY B 1 120 ? -20.469 19.203 23.922 1 91.94 120 GLY B N 1
ATOM 3348 C CA . GLY B 1 120 ? -21.453 19.469 24.969 1 91.94 120 GLY B CA 1
ATOM 3349 C C . GLY B 1 120 ? -22.859 19.078 24.578 1 91.94 120 GLY B C 1
ATOM 3350 O O . GLY B 1 120 ? -23.828 19.656 25.078 1 91.94 120 GLY B O 1
ATOM 3351 N N . MET B 1 121 ? -22.938 18.125 23.766 1 94.38 121 MET B N 1
ATOM 3352 C CA . MET B 1 121 ? -24.25 17.672 23.312 1 94.38 121 MET B CA 1
ATOM 3353 C C . MET B 1 121 ? -24.891 16.75 24.344 1 94.38 121 MET B C 1
ATOM 3355 O O . MET B 1 121 ? -24.203 16.078 25.109 1 94.38 121 MET B O 1
ATOM 3359 N N . THR B 1 122 ? -26.203 16.766 24.281 1 96.62 122 THR B N 1
ATOM 3360 C CA . THR B 1 122 ? -26.906 15.727 25.016 1 96.62 122 THR B CA 1
ATOM 3361 C C . THR B 1 122 ? -26.734 14.367 24.328 1 96.62 122 THR B C 1
ATOM 3363 O O . THR B 1 122 ? -26.391 14.305 23.156 1 96.62 122 THR B O 1
ATOM 3366 N N . LYS B 1 123 ? -27.016 13.344 25.078 1 95.69 123 LYS B N 1
ATOM 3367 C CA . LYS B 1 123 ? -26.891 12 24.531 1 95.69 123 LYS B CA 1
ATOM 3368 C C . LYS B 1 123 ? -27.781 11.82 23.312 1 95.69 123 LYS B C 1
ATOM 3370 O O . LYS B 1 123 ? -27.391 11.211 22.328 1 95.69 123 LYS B O 1
ATOM 3375 N N . ALA B 1 124 ? -28.938 12.344 23.406 1 95.81 124 ALA B N 1
ATOM 3376 C CA . ALA B 1 124 ? -29.891 12.219 22.312 1 95.81 124 ALA B CA 1
ATOM 3377 C C . ALA B 1 124 ? -29.406 12.977 21.078 1 95.81 124 ALA B C 1
ATOM 3379 O O . ALA B 1 124 ? -29.469 12.461 19.969 1 95.81 124 ALA B O 1
ATOM 3380 N N . GLN B 1 125 ? -28.953 14.164 21.281 1 96.25 125 GLN B N 1
ATOM 3381 C CA . GLN B 1 125 ? -28.391 14.961 20.188 1 96.25 125 GLN B CA 1
ATOM 3382 C C . GLN B 1 125 ? -27.172 14.281 19.578 1 96.25 125 GLN B C 1
ATOM 3384 O O . GLN B 1 125 ? -27.016 14.258 18.359 1 96.25 125 GLN B O 1
ATOM 3389 N N . ALA B 1 126 ? -26.344 13.789 20.453 1 96.19 126 ALA B N 1
ATOM 3390 C CA . ALA B 1 126 ? -25.109 13.125 20.031 1 96.19 126 ALA B CA 1
ATOM 3391 C C . ALA B 1 126 ? -25.422 11.891 19.188 1 96.19 126 ALA B C 1
ATOM 3393 O O . ALA B 1 126 ? -24.734 11.617 18.203 1 96.19 126 ALA B O 1
ATOM 3394 N N . GLN B 1 127 ? -26.406 11.188 19.578 1 95.81 127 GLN B N 1
ATOM 3395 C CA . GLN B 1 127 ? -26.797 10 18.844 1 95.81 127 GLN B CA 1
ATOM 3396 C C . GLN B 1 127 ? -27.266 10.359 17.422 1 95.81 127 GLN B C 1
ATOM 3398 O O . GLN B 1 127 ? -26.891 9.688 16.453 1 95.81 127 GLN B O 1
ATOM 3403 N N . GLN B 1 128 ? -28.016 11.344 17.359 1 95.94 128 GLN B N 1
ATOM 3404 C CA . GLN B 1 128 ? -28.484 11.789 16.047 1 95.94 128 GLN B CA 1
ATOM 3405 C C . GLN B 1 128 ? -27.328 12.266 15.18 1 95.94 128 GLN B C 1
ATOM 3407 O O . GLN B 1 128 ? -27.281 11.961 13.984 1 95.94 128 GLN B O 1
ATOM 3412 N N . GLU B 1 129 ? -26.469 12.984 15.812 1 95.19 129 GLU B N 1
ATOM 3413 C CA . GLU B 1 129 ? -25.312 13.477 15.07 1 95.19 129 GLU B CA 1
ATOM 3414 C C . GLU B 1 129 ? -24.422 12.32 14.609 1 95.19 129 GLU B C 1
ATOM 3416 O O . GLU B 1 129 ? -23.875 12.352 13.508 1 95.19 129 GLU B O 1
ATOM 3421 N N . ALA B 1 130 ? -24.281 11.398 15.453 1 95.31 130 ALA B N 1
ATOM 3422 C CA . ALA B 1 130 ? -23.516 10.211 15.102 1 95.31 130 ALA B CA 1
ATOM 3423 C C . ALA B 1 130 ? -24.141 9.5 13.898 1 95.31 130 ALA B C 1
ATOM 3425 O O . ALA B 1 130 ? -23.422 9.094 12.977 1 95.31 130 ALA B O 1
ATOM 3426 N N . LEU B 1 131 ? -25.391 9.398 13.93 1 95.31 131 LEU B N 1
ATOM 3427 C CA . LEU B 1 131 ? -26.109 8.766 12.828 1 95.31 131 LEU B CA 1
ATOM 3428 C C . LEU B 1 131 ? -25.922 9.547 11.531 1 95.31 131 LEU B C 1
ATOM 3430 O O . LEU B 1 131 ? -25.672 8.953 10.477 1 95.31 131 LEU B O 1
ATOM 3434 N N . ASN B 1 132 ? -26.016 10.836 11.641 1 94.81 132 ASN B N 1
ATOM 3435 C CA . ASN B 1 132 ? -25.812 11.688 10.484 1 94.81 132 ASN B CA 1
ATOM 3436 C C . ASN B 1 132 ? -24.406 11.508 9.891 1 94.81 132 ASN B C 1
ATOM 3438 O O . ASN B 1 132 ? -24.25 11.469 8.672 1 94.81 132 ASN B O 1
ATOM 3442 N N . MET B 1 133 ? -23.5 11.422 10.758 1 94 133 MET B N 1
ATOM 3443 C CA . MET B 1 133 ? -22.125 11.281 10.312 1 94 133 MET B CA 1
ATOM 3444 C C . MET B 1 133 ? -21.906 9.93 9.648 1 94 133 MET B C 1
ATOM 3446 O O . MET B 1 133 ? -21.219 9.836 8.633 1 94 133 MET B O 1
ATOM 3450 N N . LEU B 1 134 ? -22.469 8.906 10.18 1 94.62 134 LEU B N 1
ATOM 3451 C CA . LEU B 1 134 ? -22.375 7.582 9.57 1 94.62 134 LEU B CA 1
ATOM 3452 C C . LEU B 1 134 ? -23.016 7.566 8.188 1 94.62 134 LEU B C 1
ATOM 3454 O O . LEU B 1 134 ? -22.5 6.926 7.27 1 94.62 134 LEU B O 1
ATOM 3458 N N . ASP B 1 135 ? -24.031 8.266 8.078 1 93.56 135 ASP B N 1
ATOM 3459 C CA . ASP B 1 135 ? -24.672 8.406 6.773 1 93.56 135 ASP B CA 1
ATOM 3460 C C . ASP B 1 135 ? -23.781 9.172 5.797 1 93.56 135 ASP B C 1
ATOM 3462 O O . ASP B 1 135 ? -23.688 8.805 4.625 1 93.56 135 ASP B O 1
ATOM 3466 N N . ALA B 1 136 ? -23.219 10.148 6.301 1 90.69 136 ALA B N 1
ATOM 3467 C CA . ALA B 1 136 ? -22.344 10.984 5.473 1 90.69 136 ALA B CA 1
ATOM 3468 C C . ALA B 1 136 ? -21.188 10.172 4.914 1 90.69 136 ALA B C 1
ATOM 3470 O O . ALA B 1 136 ? -20.734 10.406 3.789 1 90.69 136 ALA B O 1
ATOM 3471 N N . VAL B 1 137 ? -20.719 9.195 5.715 1 90.88 137 VAL B N 1
ATOM 3472 C CA . VAL B 1 137 ? -19.594 8.383 5.242 1 90.88 137 VAL B CA 1
ATOM 3473 C C . VAL B 1 137 ? -20.125 7.145 4.527 1 90.88 137 VAL B C 1
ATOM 3475 O O . VAL B 1 137 ? -19.391 6.191 4.289 1 90.88 137 VAL B O 1
ATOM 3478 N N . LYS B 1 138 ? -21.406 7.066 4.254 1 90.44 138 LYS B N 1
ATOM 3479 C CA . LYS B 1 138 ? -22.062 6.09 3.393 1 90.44 138 LYS B CA 1
ATOM 3480 C C . LYS B 1 138 ? -22.062 4.699 4.023 1 90.44 138 LYS B C 1
ATOM 3482 O O . LYS B 1 138 ? -21.812 3.703 3.342 1 90.44 138 LYS B O 1
ATOM 3487 N N . ILE B 1 139 ? -22.219 4.641 5.293 1 91.19 139 ILE B N 1
ATOM 3488 C CA . ILE B 1 139 ? -22.453 3.367 5.965 1 91.19 139 ILE B CA 1
ATOM 3489 C C . ILE B 1 139 ? -23.875 2.898 5.699 1 91.19 139 ILE B C 1
ATOM 3491 O O . ILE B 1 139 ? -24.844 3.602 6.027 1 91.19 139 ILE B O 1
ATOM 3495 N N . PRO B 1 140 ? -23.953 1.735 5.121 1 88.06 140 PRO B N 1
ATOM 3496 C CA . PRO B 1 140 ? -25.312 1.248 4.887 1 88.06 140 PRO B CA 1
ATOM 3497 C C . PRO B 1 140 ? -26.062 0.917 6.18 1 88.06 140 PRO B C 1
ATOM 3499 O O . PRO B 1 140 ? -25.453 0.394 7.121 1 88.06 140 PRO B O 1
ATOM 3502 N N . GLU B 1 141 ? -27.281 1.244 6.227 1 91.12 141 GLU B N 1
ATOM 3503 C CA . GLU B 1 141 ? -28.125 0.955 7.387 1 91.12 141 GLU B CA 1
ATOM 3504 C C . GLU B 1 141 ? -27.484 1.479 8.672 1 91.12 141 GLU B C 1
ATOM 3506 O O . GLU B 1 141 ? -27.359 0.746 9.656 1 91.12 141 GLU B O 1
ATOM 3511 N N . ALA B 1 142 ? -27.125 2.678 8.656 1 91.5 142 ALA B N 1
ATOM 3512 C CA . ALA B 1 142 ? -26.391 3.312 9.75 1 91.5 142 ALA B CA 1
ATOM 3513 C C . ALA B 1 142 ? -27.125 3.168 11.07 1 91.5 142 ALA B C 1
ATOM 3515 O O . ALA B 1 142 ? -26.516 2.904 12.109 1 91.5 142 ALA B O 1
ATOM 3516 N N . SER B 1 143 ? -28.422 3.291 11.078 1 92.56 143 SER B N 1
ATOM 3517 C CA . SER B 1 143 ? -29.219 3.227 12.297 1 92.56 143 SER B CA 1
ATOM 3518 C C . SER B 1 143 ? -29.078 1.869 12.977 1 92.56 143 SE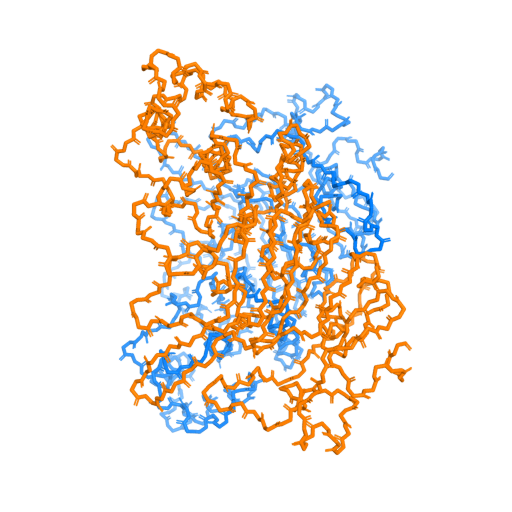R B C 1
ATOM 3520 O O . SER B 1 143 ? -28.984 1.793 14.203 1 92.56 143 SER B O 1
ATOM 3522 N N . LYS B 1 144 ? -29.016 0.887 12.18 1 90.81 144 LYS B N 1
ATOM 3523 C CA . LYS B 1 144 ? -28.891 -0.469 12.703 1 90.81 144 LYS B CA 1
ATOM 3524 C C . LYS B 1 144 ? -27.453 -0.74 13.156 1 90.81 144 LYS B C 1
ATOM 3526 O O . LYS B 1 144 ? -27.234 -1.437 14.156 1 90.81 144 LYS B O 1
ATOM 3531 N N . ARG B 1 145 ? -26.516 -0.17 12.539 1 90.81 145 ARG B N 1
ATOM 3532 C CA . ARG B 1 145 ? -25.125 -0.539 12.742 1 90.81 145 ARG B CA 1
ATOM 3533 C C . ARG B 1 145 ? -24.484 0.298 13.844 1 90.81 145 ARG B C 1
ATOM 3535 O O . ARG B 1 145 ? -23.422 -0.037 14.344 1 90.81 145 ARG B O 1
ATOM 3542 N N . LEU B 1 146 ? -25.188 1.293 14.273 1 90.81 146 LEU B N 1
ATOM 3543 C CA . LEU B 1 146 ? -24.703 2.172 15.328 1 90.81 146 LEU B CA 1
ATOM 3544 C C . LEU B 1 146 ? -24.391 1.38 16.594 1 90.81 146 LEU B C 1
ATOM 3546 O O . LEU B 1 146 ? -23.438 1.698 17.312 1 90.81 146 LEU B O 1
ATOM 3550 N N . ASN B 1 147 ? -25.156 0.379 16.812 1 91.44 147 ASN B N 1
ATOM 3551 C CA . ASN B 1 147 ? -25.016 -0.365 18.062 1 91.44 147 ASN B CA 1
ATOM 3552 C C . ASN B 1 147 ? -24.109 -1.582 17.891 1 91.44 147 ASN B C 1
ATOM 3554 O O . ASN B 1 147 ? -23.984 -2.4 18.812 1 91.44 147 ASN B O 1
ATOM 3558 N N . MET B 1 148 ? -23.469 -1.604 16.844 1 93.06 148 MET B N 1
ATOM 3559 C CA . MET B 1 148 ? -22.578 -2.723 16.562 1 93.06 148 MET B CA 1
ATOM 3560 C C . MET B 1 148 ? -21.156 -2.406 17.016 1 93.06 148 MET B C 1
ATOM 3562 O O . MET B 1 148 ? -20.812 -1.244 17.25 1 93.06 148 MET B O 1
ATOM 3566 N N . TYR B 1 149 ? -20.422 -3.49 17.188 1 92.25 149 TYR B N 1
ATOM 3567 C CA . TYR B 1 149 ? -19.016 -3.379 17.531 1 92.25 149 TYR B CA 1
ATOM 3568 C C . TYR B 1 149 ? -18.156 -3.285 16.281 1 92.25 149 TYR B C 1
ATOM 3570 O O . TYR B 1 149 ? -18.531 -3.785 15.219 1 92.25 149 TYR B O 1
ATOM 3578 N N . PRO B 1 150 ? -16.938 -2.699 16.344 1 89.19 150 PRO B N 1
ATOM 3579 C CA . PRO B 1 150 ? -16.062 -2.516 15.188 1 89.19 150 PRO B CA 1
ATOM 3580 C C . PRO B 1 150 ? -15.805 -3.818 14.438 1 89.19 150 PRO B C 1
ATOM 3582 O O . PRO B 1 150 ? -15.766 -3.828 13.203 1 89.19 150 PRO B O 1
ATOM 3585 N N . HIS B 1 151 ? -15.711 -4.902 15.117 1 85.12 151 HIS B N 1
ATOM 3586 C CA . HIS B 1 151 ? -15.359 -6.168 14.484 1 85.12 151 HIS B CA 1
ATOM 3587 C C . HIS B 1 151 ? -16.5 -6.688 13.617 1 85.12 151 HIS B C 1
ATOM 3589 O O . HIS B 1 151 ? -16.312 -7.605 12.82 1 85.12 151 HIS B O 1
ATOM 3595 N N . GLU B 1 152 ? -17.641 -6.113 13.75 1 87.94 152 GLU B N 1
ATOM 3596 C CA . GLU B 1 152 ? -18.828 -6.531 12.992 1 87.94 152 GLU B CA 1
ATOM 3597 C C . GLU B 1 152 ? -18.891 -5.801 11.656 1 87.94 152 GLU B C 1
ATOM 3599 O O . GLU B 1 152 ? -19.781 -6.078 10.836 1 87.94 152 GLU B O 1
ATOM 3604 N N . PHE B 1 153 ? -18.031 -4.895 11.43 1 86.88 153 PHE B N 1
ATOM 3605 C CA . PHE B 1 153 ? -17.969 -4.133 10.195 1 86.88 153 PHE B CA 1
ATOM 3606 C C . PHE B 1 153 ? -16.969 -4.746 9.227 1 86.88 153 PHE B C 1
ATOM 3608 O O . PHE B 1 153 ? -15.984 -5.367 9.648 1 86.88 153 PHE B O 1
ATOM 3615 N N . SER B 1 154 ? -17.281 -4.594 7.914 1 79.88 154 SER B N 1
ATOM 3616 C CA . SER B 1 154 ? -16.266 -4.949 6.926 1 79.88 154 SER B CA 1
ATOM 3617 C C . SER B 1 154 ? -15.039 -4.047 7.043 1 79.88 154 SER B C 1
ATOM 3619 O O . SER B 1 154 ? -15.094 -3 7.691 1 79.88 154 SER B O 1
ATOM 3621 N N . GLY B 1 155 ? -13.898 -4.445 6.473 1 78.12 155 GLY B N 1
ATOM 3622 C CA . GLY B 1 155 ? -12.695 -3.627 6.488 1 78.12 155 GLY B CA 1
ATOM 3623 C C . GLY B 1 155 ? -12.93 -2.225 5.961 1 78.12 155 GLY B C 1
ATOM 3624 O O . GLY B 1 155 ? -12.547 -1.244 6.602 1 78.12 155 GLY B O 1
ATOM 3625 N N . GLY B 1 156 ? -13.594 -2.17 4.828 1 80.12 156 GLY B N 1
ATOM 3626 C CA . GLY B 1 156 ? -13.906 -0.877 4.242 1 80.12 156 GLY B CA 1
ATOM 3627 C C . GLY B 1 156 ? -14.828 -0.037 5.105 1 80.12 156 GLY B C 1
ATOM 3628 O O . GLY B 1 156 ? -14.656 1.178 5.211 1 80.12 156 GLY B O 1
ATOM 3629 N N . MET B 1 157 ? -15.789 -0.689 5.699 1 86.25 157 MET B N 1
ATOM 3630 C CA . MET B 1 157 ? -16.703 0.022 6.578 1 86.25 157 MET B CA 1
ATOM 3631 C C . MET B 1 157 ? -15.992 0.541 7.816 1 86.25 157 MET B C 1
ATOM 3633 O O . MET B 1 157 ? -16.266 1.649 8.281 1 86.25 157 MET B O 1
ATOM 3637 N N . ARG B 1 158 ? -15.133 -0.278 8.312 1 88.19 158 ARG B N 1
ATOM 3638 C CA . ARG B 1 158 ? -14.359 0.137 9.477 1 88.19 158 ARG B CA 1
ATOM 3639 C C . ARG B 1 158 ? -13.57 1.407 9.188 1 88.19 158 ARG B C 1
ATOM 3641 O O . ARG B 1 158 ? -13.477 2.297 10.039 1 88.19 158 ARG B O 1
ATOM 3648 N N . HIS B 1 159 ? -13.016 1.441 8.016 1 89.5 159 HIS B N 1
ATOM 3649 C CA . HIS B 1 159 ? -12.266 2.627 7.613 1 89.5 159 HIS B CA 1
ATOM 3650 C C . HIS B 1 159 ? -13.172 3.855 7.555 1 89.5 159 HIS B C 1
ATOM 3652 O O . HIS B 1 159 ? -12.789 4.934 8.008 1 89.5 159 HIS B O 1
ATOM 3658 N N . ARG B 1 160 ? -14.328 3.672 7.047 1 89.81 160 ARG B N 1
ATOM 3659 C CA . ARG B 1 160 ? -15.297 4.762 6.957 1 89.81 160 ARG B CA 1
ATOM 3660 C C . ARG B 1 160 ? -15.695 5.254 8.344 1 89.81 160 ARG B C 1
ATOM 3662 O O . ARG B 1 160 ? -15.844 6.457 8.562 1 89.81 160 ARG B O 1
ATOM 3669 N N . VAL B 1 161 ? -15.898 4.332 9.266 1 91.75 161 VAL B N 1
ATOM 3670 C CA . VAL B 1 161 ? -16.234 4.699 10.641 1 91.75 161 VAL B CA 1
ATOM 3671 C C . VAL B 1 161 ? -15.102 5.5 11.258 1 91.75 161 VAL B C 1
ATOM 3673 O O . VAL B 1 161 ? -15.336 6.473 11.977 1 91.75 161 VAL B O 1
ATOM 3676 N N . MET B 1 162 ? -13.914 5.113 10.977 1 91.38 162 MET B N 1
ATOM 3677 C CA . MET B 1 162 ? -12.75 5.84 11.477 1 91.38 162 MET B CA 1
ATOM 3678 C C . MET B 1 162 ? -12.742 7.277 10.969 1 91.38 162 MET B C 1
ATOM 3680 O O . MET B 1 162 ? -12.469 8.211 11.727 1 91.38 162 MET B O 1
ATOM 3684 N N . ILE B 1 163 ? -13.008 7.398 9.711 1 91.12 163 ILE B N 1
ATOM 3685 C CA . ILE B 1 163 ? -13.086 8.727 9.117 1 91.12 163 ILE B CA 1
ATOM 3686 C C . ILE B 1 163 ? -14.211 9.523 9.781 1 91.12 163 ILE B C 1
ATOM 3688 O O . ILE B 1 163 ? -14.039 10.695 10.109 1 91.12 163 ILE B O 1
ATOM 3692 N N . ALA B 1 164 ? -15.352 8.844 9.992 1 92.31 164 ALA B N 1
ATOM 3693 C CA . ALA B 1 164 ? -16.484 9.477 10.664 1 92.31 164 ALA B CA 1
ATOM 3694 C C . ALA B 1 164 ? -16.078 9.977 12.055 1 92.31 164 ALA B C 1
ATOM 3696 O O . ALA B 1 164 ? -16.406 11.109 12.43 1 92.31 164 ALA B O 1
ATOM 3697 N N . MET B 1 165 ? -15.383 9.172 12.742 1 92.19 165 MET B N 1
ATOM 3698 C CA . MET B 1 165 ? -14.938 9.516 14.086 1 92.19 165 MET B CA 1
ATOM 3699 C C . MET B 1 165 ? -14.055 10.75 14.07 1 92.19 165 MET B C 1
ATOM 3701 O O . MET B 1 165 ? -14.188 11.633 14.922 1 92.19 165 MET B O 1
ATOM 3705 N N . ALA B 1 166 ? -13.211 10.789 13.109 1 91 166 ALA B N 1
ATOM 3706 C CA . ALA B 1 166 ? -12.266 11.898 13.016 1 91 166 ALA B CA 1
ATOM 3707 C C . ALA B 1 166 ? -12.977 13.203 12.656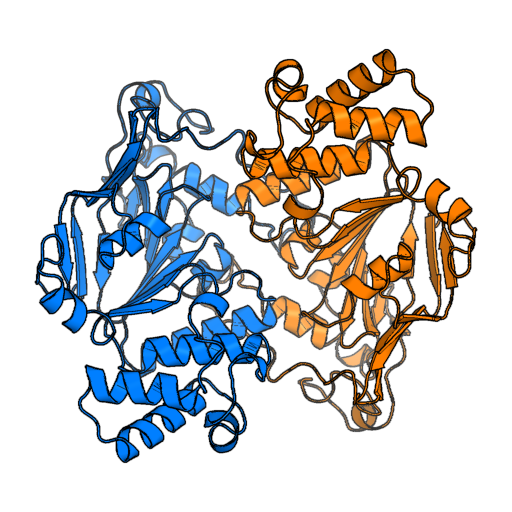 1 91 166 ALA B C 1
ATOM 3709 O O . ALA B 1 166 ? -12.555 14.281 13.07 1 91 166 ALA B O 1
ATOM 3710 N N . LEU B 1 167 ? -14.086 13.086 11.953 1 92.5 167 LEU B N 1
ATOM 3711 C CA . LEU B 1 167 ? -14.75 14.281 11.438 1 92.5 167 LEU B CA 1
ATOM 3712 C C . LEU B 1 167 ? -15.984 14.617 12.266 1 92.5 167 LEU B C 1
ATOM 3714 O O . LEU B 1 167 ? -16.719 15.547 11.938 1 92.5 167 LEU B O 1
ATOM 3718 N N . LEU B 1 168 ? -16.156 13.891 13.242 1 92.5 168 LEU B N 1
ATOM 3719 C CA . LEU B 1 168 ? -17.375 13.961 14.047 1 92.5 168 LEU B CA 1
ATOM 3720 C C . LEU B 1 168 ? -17.609 15.375 14.547 1 92.5 168 LEU B C 1
ATOM 3722 O O . LEU B 1 168 ? -18.75 15.867 14.531 1 92.5 168 LEU B O 1
ATOM 3726 N N . CYS B 1 169 ? -16.609 16.047 14.969 1 92.81 169 CYS B N 1
ATOM 3727 C CA . CYS B 1 169 ? -16.719 17.391 15.539 1 92.81 169 CYS B CA 1
ATOM 3728 C C . CYS B 1 169 ? -16.469 18.453 14.477 1 92.81 169 CYS B C 1
ATOM 3730 O O . CYS B 1 169 ? -16.328 19.641 14.797 1 92.81 169 CYS B O 1
ATOM 3732 N N . ARG B 1 170 ? -16.328 17.984 13.242 1 92.56 170 ARG B N 1
ATOM 3733 C CA . ARG B 1 170 ? -16.109 18.875 12.109 1 92.56 170 ARG B CA 1
ATOM 3734 C C . ARG B 1 170 ? -14.867 19.734 12.32 1 92.56 170 ARG B C 1
ATOM 3736 O O . ARG B 1 170 ? -14.953 20.969 12.305 1 92.56 170 ARG B O 1
ATOM 3743 N N . PRO B 1 171 ? -13.789 19.125 12.477 1 95.56 171 PRO B N 1
ATOM 3744 C CA . PRO B 1 171 ? -12.539 19.859 12.711 1 95.56 171 PRO B CA 1
ATOM 3745 C C . PRO B 1 171 ? -12.18 20.797 11.547 1 95.56 171 PRO B C 1
ATOM 3747 O O . PRO B 1 171 ? -12.562 20.531 10.406 1 95.56 171 PRO B O 1
ATOM 3750 N N . GLU B 1 172 ? -11.469 21.844 11.883 1 96.69 172 GLU B N 1
ATOM 3751 C CA . GLU B 1 172 ? -10.984 22.766 10.852 1 96.69 172 GLU B CA 1
ATOM 3752 C C . GLU B 1 172 ? -9.773 22.188 10.133 1 96.69 172 GLU B C 1
ATOM 3754 O O . GLU B 1 172 ? -9.5 22.547 8.977 1 96.69 172 GLU B O 1
ATOM 3759 N N . LEU B 1 173 ? -9.039 21.312 10.828 1 97.44 173 LEU B N 1
ATOM 3760 C CA . LEU B 1 173 ? -7.867 20.656 10.25 1 97.44 173 LEU B CA 1
ATOM 3761 C C . LEU B 1 173 ? -7.906 19.156 10.484 1 97.44 173 LEU B C 1
ATOM 3763 O O . LEU B 1 173 ? -8.023 18.703 11.625 1 97.44 173 LEU B O 1
ATOM 3767 N N . LEU B 1 174 ? -7.855 18.438 9.406 1 96.69 174 LEU B N 1
ATOM 3768 C CA . LEU B 1 174 ? -7.773 16.984 9.461 1 96.69 174 LEU B CA 1
ATOM 3769 C C . LEU B 1 174 ? -6.41 16.5 8.984 1 96.69 174 LEU B C 1
ATOM 3771 O O . LEU B 1 174 ? -5.973 16.844 7.887 1 96.69 174 LEU B O 1
ATOM 3775 N N . ILE B 1 175 ? -5.723 15.789 9.828 1 96.38 175 ILE B N 1
ATOM 3776 C CA . ILE B 1 175 ? -4.461 15.156 9.461 1 96.38 175 ILE B CA 1
ATOM 3777 C C . ILE B 1 175 ? -4.695 13.68 9.156 1 96.38 175 ILE B C 1
ATOM 3779 O O . ILE B 1 175 ? -5.164 12.93 10.016 1 96.38 175 ILE B O 1
ATOM 3783 N N . ALA B 1 176 ? -4.445 13.359 7.949 1 94.75 176 ALA B N 1
ATOM 3784 C CA . ALA B 1 176 ? -4.605 11.969 7.527 1 94.75 176 ALA B CA 1
ATOM 3785 C C . ALA B 1 176 ? -3.248 11.312 7.27 1 94.75 176 ALA B C 1
ATOM 3787 O O . ALA B 1 176 ? -2.598 11.602 6.262 1 94.75 176 ALA B O 1
ATOM 3788 N N . ASP B 1 177 ? -2.869 10.461 8.156 1 92.88 177 ASP B N 1
ATOM 3789 C CA . ASP B 1 177 ? -1.586 9.773 8.039 1 92.88 177 ASP B CA 1
ATOM 3790 C C . ASP B 1 177 ? -1.752 8.414 7.363 1 92.88 177 ASP B C 1
ATOM 3792 O O . ASP B 1 177 ? -2.078 7.426 8.023 1 92.88 177 ASP B O 1
ATOM 3796 N N . GLU B 1 178 ? -1.452 8.398 6.043 1 90.44 178 GLU B N 1
ATOM 3797 C CA . GLU B 1 178 ? -1.574 7.203 5.211 1 90.44 178 GLU B CA 1
ATOM 3798 C C . GLU B 1 178 ? -2.965 6.586 5.332 1 90.44 178 GLU B C 1
ATOM 3800 O O . GLU B 1 178 ? -3.096 5.402 5.656 1 90.44 178 GLU B O 1
ATOM 3805 N N . PRO B 1 179 ? -3.984 7.32 4.965 1 89.19 179 PRO B N 1
ATOM 3806 C CA . PRO B 1 179 ? -5.363 6.906 5.234 1 89.19 179 PRO B CA 1
ATOM 3807 C C . PRO B 1 179 ? -5.816 5.754 4.34 1 89.19 179 PRO B C 1
ATOM 3809 O O . PRO B 1 179 ? -6.867 5.156 4.582 1 89.19 179 PRO B O 1
ATOM 3812 N N . THR B 1 180 ? -5.043 5.414 3.334 1 86.62 180 THR B N 1
ATOM 3813 C CA . THR B 1 180 ? -5.523 4.391 2.412 1 86.62 180 THR B CA 1
ATOM 3814 C C . THR B 1 180 ? -4.527 3.24 2.312 1 86.62 180 THR B C 1
ATOM 3816 O O . THR B 1 180 ? -4.594 2.43 1.385 1 86.62 180 THR B O 1
ATOM 3819 N N . THR B 1 181 ? -3.645 3.227 3.223 1 80.56 181 THR B N 1
ATOM 3820 C CA . THR B 1 181 ? -2.672 2.141 3.223 1 80.56 181 THR B CA 1
ATOM 3821 C C . THR B 1 181 ? -3.367 0.791 3.385 1 80.56 181 THR B C 1
ATOM 3823 O O . THR B 1 181 ? -4.367 0.684 4.098 1 80.56 181 THR B O 1
ATOM 3826 N N . ALA B 1 182 ? -2.881 -0.272 2.67 1 76.56 182 ALA B N 1
ATOM 3827 C CA . ALA B 1 182 ? -3.324 -1.661 2.77 1 76.56 182 ALA B CA 1
ATOM 3828 C C . ALA B 1 182 ? -4.711 -1.839 2.162 1 76.56 182 ALA B C 1
ATOM 3830 O O . ALA B 1 182 ? -5.324 -2.902 2.297 1 76.56 182 ALA B O 1
ATOM 3831 N N . LEU B 1 183 ? -5.301 -0.739 1.637 1 83 183 LEU B N 1
ATOM 3832 C CA . LEU B 1 183 ? -6.586 -0.851 0.958 1 83 183 LEU B CA 1
ATOM 3833 C C . LEU B 1 183 ? -6.395 -1.161 -0.523 1 83 183 LEU B C 1
ATOM 3835 O O . LEU B 1 183 ? -5.391 -0.764 -1.12 1 83 183 LEU B O 1
ATOM 3839 N N . ASP B 1 184 ? -7.344 -1.895 -1.027 1 86.31 184 ASP B N 1
ATOM 3840 C CA . ASP B 1 184 ? -7.293 -2.111 -2.471 1 86.31 184 ASP B CA 1
ATOM 3841 C C . ASP B 1 184 ? -7.648 -0.836 -3.23 1 86.31 184 ASP B C 1
ATOM 3843 O O . ASP B 1 184 ? -8.148 0.126 -2.641 1 86.31 184 ASP B O 1
ATOM 3847 N N . VAL B 1 185 ? -7.457 -0.842 -4.504 1 84.31 185 VAL B N 1
ATOM 3848 C CA . VAL B 1 185 ? -7.508 0.357 -5.332 1 84.31 185 VAL B CA 1
ATOM 3849 C C . VAL B 1 185 ? -8.938 0.906 -5.359 1 84.31 185 VAL B C 1
ATOM 3851 O O . VAL B 1 185 ? -9.133 2.123 -5.391 1 84.31 185 VAL B O 1
ATOM 3854 N N . THR B 1 186 ? -9.922 0.07 -5.363 1 86.62 186 THR B N 1
ATOM 3855 C CA . THR B 1 186 ? -11.305 0.537 -5.445 1 86.62 186 THR B CA 1
ATOM 3856 C C . THR B 1 186 ? -11.727 1.225 -4.148 1 86.62 186 THR B C 1
ATOM 3858 O O . THR B 1 186 ? -12.297 2.314 -4.176 1 86.62 186 THR B O 1
ATOM 3861 N N . VAL B 1 187 ? -11.398 0.6 -3.092 1 86.88 187 VAL B N 1
ATOM 3862 C CA . VAL B 1 187 ? -11.758 1.169 -1.797 1 86.88 187 VAL B CA 1
ATOM 3863 C C . VAL B 1 187 ? -10.961 2.451 -1.559 1 86.88 187 VAL B C 1
ATOM 3865 O O . VAL B 1 187 ? -11.492 3.43 -1.029 1 86.88 187 VAL B O 1
ATOM 3868 N N . GLN B 1 188 ? -9.703 2.375 -1.941 1 87.75 188 GLN B N 1
ATOM 3869 C CA . GLN B 1 188 ? -8.883 3.576 -1.834 1 87.75 188 GLN B CA 1
ATOM 3870 C C . GLN B 1 188 ? -9.531 4.758 -2.549 1 87.75 188 GLN B C 1
ATOM 3872 O O . GLN B 1 188 ? -9.648 5.844 -1.98 1 87.75 188 GLN B O 1
ATOM 3877 N N . ALA B 1 189 ? -9.945 4.535 -3.764 1 87.12 189 ALA B N 1
ATOM 3878 C CA . ALA B 1 189 ? -10.578 5.594 -4.547 1 87.12 189 ALA B CA 1
ATOM 3879 C C . ALA B 1 189 ? -11.844 6.098 -3.861 1 87.12 189 ALA B C 1
ATOM 3881 O O . ALA B 1 189 ? -12.109 7.305 -3.842 1 87.12 189 ALA B O 1
ATOM 3882 N N . GLN B 1 190 ? -12.555 5.191 -3.297 1 87.62 190 GLN B N 1
ATOM 3883 C CA . GLN B 1 190 ? -13.789 5.562 -2.611 1 87.62 190 GLN B CA 1
ATOM 3884 C C . GLN B 1 190 ? -13.5 6.434 -1.393 1 87.62 190 GLN B C 1
ATOM 3886 O O . GLN B 1 190 ? -14.188 7.43 -1.158 1 87.62 190 GLN B O 1
ATOM 3891 N N . ILE B 1 191 ? -12.562 6.027 -0.679 1 88.56 191 ILE B N 1
ATOM 3892 C CA . ILE B 1 191 ? -12.203 6.746 0.539 1 88.56 191 ILE B CA 1
ATOM 3893 C C . ILE B 1 191 ? -11.688 8.133 0.183 1 88.56 191 ILE B C 1
ATOM 3895 O O . ILE B 1 191 ? -12.039 9.125 0.831 1 88.56 191 ILE B O 1
ATOM 3899 N N . LEU B 1 192 ? -10.836 8.227 -0.805 1 90.5 192 LEU B N 1
ATOM 3900 C CA . LEU B 1 192 ? -10.305 9.516 -1.223 1 90.5 192 LEU B CA 1
ATOM 3901 C C . LEU B 1 192 ? -11.414 10.43 -1.718 1 90.5 192 LEU B C 1
ATOM 3903 O O . LEU B 1 192 ? -11.422 11.625 -1.41 1 90.5 192 LEU B O 1
ATOM 3907 N N . ALA B 1 193 ? -12.32 9.859 -2.453 1 89 193 ALA B N 1
ATOM 3908 C CA . ALA B 1 193 ? -13.469 10.633 -2.916 1 89 193 ALA B CA 1
ATOM 3909 C C . ALA B 1 193 ? -14.305 11.125 -1.74 1 89 193 ALA B C 1
ATOM 3911 O O . ALA B 1 193 ? -14.75 12.281 -1.729 1 89 193 ALA B O 1
ATOM 3912 N N . LEU B 1 194 ? -14.477 10.258 -0.829 1 89.25 194 LEU B N 1
ATOM 3913 C CA . LEU B 1 194 ? -15.227 10.609 0.371 1 89.25 194 LEU B CA 1
ATOM 3914 C C . LEU B 1 194 ? -14.555 11.75 1.123 1 89.25 194 LEU B C 1
ATOM 3916 O O . LEU B 1 194 ? -15.219 12.711 1.52 1 89.25 194 LEU B O 1
ATOM 3920 N N . LEU B 1 195 ? -13.305 11.672 1.312 1 91.19 195 LEU B N 1
ATOM 3921 C CA . LEU B 1 195 ? -12.562 12.711 2.023 1 91.19 195 LEU B CA 1
ATOM 3922 C C . LEU B 1 195 ? -12.68 14.055 1.308 1 91.19 195 LEU B C 1
ATOM 3924 O O . LEU B 1 195 ? -12.852 15.094 1.95 1 91.19 195 LEU B O 1
ATOM 3928 N N . ARG B 1 196 ? -12.586 14.023 0.058 1 90.44 196 ARG B N 1
ATOM 3929 C CA . ARG B 1 196 ? -12.711 15.242 -0.731 1 90.44 196 ARG B CA 1
ATOM 3930 C C . ARG B 1 196 ? -14.102 15.859 -0.566 1 90.44 196 ARG B C 1
ATOM 3932 O O . ARG B 1 196 ? -14.227 17.062 -0.385 1 90.44 196 ARG B O 1
ATOM 3939 N N . GLU B 1 197 ? -15.055 14.992 -0.676 1 90.44 197 GLU B N 1
ATOM 3940 C CA . GLU B 1 197 ? -16.422 15.445 -0.502 1 90.44 197 GLU B CA 1
ATOM 3941 C C . GLU B 1 197 ? -16.625 16.078 0.871 1 90.44 197 GLU B C 1
ATOM 3943 O O . GLU B 1 197 ? -17.203 17.172 0.98 1 90.44 197 GLU B O 1
ATOM 3948 N N . LEU B 1 198 ? -16.172 15.453 1.847 1 89.69 198 LEU B N 1
ATOM 3949 C CA . LEU B 1 198 ? -16.344 15.938 3.211 1 89.69 198 LEU B CA 1
ATOM 3950 C C . LEU B 1 198 ? -15.531 17.203 3.451 1 89.69 198 LEU B C 1
ATOM 3952 O O . LEU B 1 198 ? -15.969 18.094 4.184 1 89.69 198 LEU B O 1
ATOM 3956 N N . GLN B 1 199 ? -14.352 17.25 2.879 1 91.19 199 GLN B N 1
ATOM 3957 C CA . GLN B 1 199 ? -13.547 18.453 2.938 1 91.19 199 GLN B CA 1
ATOM 3958 C C . GLN B 1 199 ? -14.32 19.656 2.396 1 91.19 199 GLN B C 1
ATOM 3960 O O . GLN B 1 199 ? -14.305 20.734 2.994 1 91.19 199 GLN B O 1
ATOM 3965 N N . GLN B 1 200 ? -14.977 19.484 1.319 1 90.94 200 GLN B N 1
ATOM 3966 C CA . GLN B 1 200 ? -15.742 20.562 0.688 1 90.94 200 GLN B CA 1
ATOM 3967 C C . GLN B 1 200 ? -16.984 20.906 1.512 1 90.94 200 GLN B C 1
ATOM 3969 O O . GLN B 1 200 ? -17.266 22.094 1.73 1 90.94 200 GLN B O 1
ATOM 3974 N N . ASP B 1 201 ? -17.625 19.922 1.979 1 91.75 201 ASP B N 1
ATOM 3975 C CA . ASP B 1 201 ? -18.875 20.125 2.713 1 91.75 201 ASP B CA 1
ATOM 3976 C C . ASP B 1 201 ? -18.625 20.828 4.043 1 91.75 201 ASP B C 1
ATOM 3978 O O . ASP B 1 201 ? -19.422 21.656 4.473 1 91.75 201 ASP B O 1
ATOM 3982 N N . PHE B 1 202 ? -17.531 20.484 4.668 1 91.31 202 PHE B N 1
ATOM 3983 C CA . PHE B 1 202 ? -17.297 21 6.012 1 91.31 202 PHE B CA 1
ATOM 3984 C C . PHE B 1 202 ? -16.234 22.094 6 1 91.31 202 PHE B C 1
ATOM 3986 O O . PHE B 1 202 ? -15.953 22.703 7.031 1 91.31 202 PHE B O 1
ATOM 3993 N N . ASN B 1 203 ? -15.664 22.422 4.859 1 93.38 203 ASN B N 1
ATOM 3994 C CA . ASN B 1 203 ? -14.594 23.406 4.715 1 93.38 203 ASN B CA 1
ATOM 3995 C C . ASN B 1 203 ? -13.398 23.062 5.605 1 93.38 203 ASN B C 1
ATOM 3997 O O . ASN B 1 203 ? -12.852 23.938 6.273 1 93.38 203 ASN B O 1
ATOM 4001 N N . THR B 1 204 ? -13.156 21.797 5.699 1 95.31 204 THR B N 1
ATOM 4002 C CA . THR B 1 204 ? -12.039 21.281 6.48 1 95.31 204 THR B CA 1
ATOM 4003 C C . THR B 1 204 ? -10.75 21.297 5.664 1 95.31 204 THR B C 1
ATOM 4005 O O . THR B 1 204 ? -10.758 21 4.469 1 95.31 204 THR B O 1
ATOM 4008 N N . SER B 1 205 ? -9.672 21.797 6.262 1 97.56 205 SER B N 1
ATOM 4009 C CA . SER B 1 205 ? -8.359 21.656 5.648 1 97.56 205 SER B CA 1
ATOM 4010 C C . SER B 1 205 ? -7.75 20.281 5.941 1 97.56 205 SER B C 1
ATOM 4012 O O . SER B 1 205 ? -8.008 19.703 6.996 1 97.56 205 SER B O 1
ATOM 4014 N N . ILE B 1 206 ? -6.949 19.828 4.957 1 96.88 206 ILE B N 1
ATOM 4015 C CA . ILE B 1 206 ? -6.449 18.469 5.145 1 96.88 206 ILE B CA 1
ATOM 4016 C C . ILE B 1 206 ? -4.938 18.438 4.941 1 96.88 206 ILE B C 1
ATOM 4018 O O . ILE B 1 206 ? -4.418 19.062 4.012 1 96.88 206 ILE B O 1
ATOM 4022 N N . ILE B 1 207 ? -4.227 17.812 5.824 1 97.44 207 ILE B N 1
ATOM 4023 C CA . ILE B 1 207 ? -2.854 17.375 5.605 1 97.44 207 ILE B CA 1
ATOM 4024 C C . ILE B 1 207 ? -2.834 15.867 5.34 1 97.44 207 ILE B C 1
ATOM 4026 O O . ILE B 1 207 ? -3.232 15.07 6.195 1 97.44 207 ILE B O 1
ATOM 4030 N N . MET B 1 208 ? -2.42 15.555 4.176 1 96.19 208 MET B N 1
ATOM 4031 C CA . MET B 1 208 ? -2.369 14.148 3.785 1 96.19 208 MET B CA 1
ATOM 4032 C C . MET B 1 208 ? -0.927 13.656 3.691 1 96.19 208 MET B C 1
ATOM 4034 O O . MET B 1 208 ? -0.144 14.172 2.891 1 96.19 208 MET B O 1
ATOM 4038 N N . ILE B 1 209 ? -0.624 12.742 4.562 1 95.44 209 ILE B N 1
ATOM 4039 C CA . ILE B 1 209 ? 0.683 12.094 4.508 1 95.44 209 ILE B CA 1
ATOM 4040 C C . ILE B 1 209 ? 0.567 10.758 3.771 1 95.44 209 ILE B C 1
ATOM 4042 O O . ILE B 1 209 ? -0.294 9.938 4.094 1 95.44 209 ILE B O 1
ATOM 4046 N N . THR B 1 210 ? 1.379 10.609 2.797 1 91 210 THR B N 1
ATOM 4047 C CA . THR B 1 210 ? 1.364 9.359 2.053 1 91 210 THR B CA 1
ATOM 4048 C C . THR B 1 210 ? 2.68 9.156 1.307 1 91 210 THR B C 1
ATOM 4050 O O . THR B 1 210 ? 3.412 10.117 1.059 1 91 210 THR B O 1
ATOM 4053 N N . HIS B 1 211 ? 2.945 7.965 1.037 1 86.81 211 HIS B N 1
ATOM 4054 C CA . HIS B 1 211 ? 4.07 7.668 0.16 1 86.81 211 HIS B CA 1
ATOM 4055 C C . HIS B 1 211 ? 3.604 7.402 -1.268 1 86.81 211 HIS B C 1
ATOM 4057 O O . HIS B 1 211 ? 4.422 7.246 -2.176 1 86.81 211 HIS B O 1
ATOM 4063 N N . ASP B 1 212 ? 2.33 7.449 -1.484 1 84 212 ASP B N 1
ATOM 4064 C CA . ASP B 1 212 ? 1.735 7.184 -2.791 1 84 212 ASP B CA 1
ATOM 4065 C C . ASP B 1 212 ? 1.499 8.484 -3.557 1 84 212 ASP B C 1
ATOM 4067 O O . ASP B 1 212 ? 0.527 9.195 -3.297 1 84 212 ASP B O 1
ATOM 4071 N N . LEU B 1 213 ? 2.305 8.656 -4.562 1 87.25 213 LEU B N 1
ATOM 4072 C CA . LEU B 1 213 ? 2.219 9.898 -5.328 1 87.25 213 LEU B CA 1
ATOM 4073 C C . LEU B 1 213 ? 0.953 9.922 -6.18 1 87.25 213 LEU B C 1
ATOM 4075 O O . LEU B 1 213 ? 0.481 10.992 -6.566 1 87.25 213 LEU B O 1
ATOM 4079 N N . GLY B 1 214 ? 0.451 8.789 -6.531 1 83.25 214 GLY B N 1
ATOM 4080 C CA . GLY B 1 214 ? -0.811 8.766 -7.254 1 83.25 214 GLY B CA 1
ATOM 4081 C C . GLY B 1 214 ? -1.965 9.344 -6.461 1 83.25 214 GLY B C 1
ATOM 4082 O O . GLY B 1 214 ? -2.814 10.047 -7.02 1 83.25 214 GLY B O 1
ATOM 4083 N N . VAL B 1 215 ? -1.965 9.047 -5.215 1 85.81 215 VAL B N 1
ATOM 4084 C CA . VAL B 1 215 ? -2.992 9.562 -4.316 1 85.81 215 VAL B CA 1
ATOM 4085 C C . VAL B 1 215 ? -2.889 11.086 -4.234 1 85.81 215 VAL B C 1
ATOM 4087 O O . VAL B 1 215 ? -3.904 11.781 -4.246 1 85.81 215 VAL B O 1
ATOM 4090 N N . VAL B 1 216 ? -1.716 11.617 -4.23 1 89.81 216 VAL B N 1
ATOM 4091 C CA . VAL B 1 216 ? -1.466 13.047 -4.109 1 89.81 216 VAL B CA 1
ATOM 4092 C C . VAL B 1 216 ? -1.936 13.758 -5.379 1 89.81 216 VAL B C 1
ATOM 4094 O O . VAL B 1 216 ? -2.52 14.844 -5.305 1 89.81 216 VAL B O 1
ATOM 4097 N N . ALA B 1 217 ? -1.66 13.195 -6.492 1 86 217 ALA B N 1
ATOM 4098 C CA . ALA B 1 217 ? -1.974 13.797 -7.789 1 86 217 ALA B CA 1
ATOM 4099 C C . ALA B 1 217 ? -3.465 14.102 -7.902 1 86 217 ALA B C 1
ATOM 4101 O O . ALA B 1 217 ? -3.85 15.133 -8.461 1 86 217 ALA B O 1
ATOM 4102 N N . GLY B 1 218 ? -4.301 13.367 -7.285 1 80.81 218 GLY B N 1
ATOM 4103 C CA . GLY B 1 218 ? -5.734 13.531 -7.465 1 80.81 218 GLY B CA 1
ATOM 4104 C C . GLY B 1 218 ? -6.422 14.117 -6.246 1 80.81 218 GLY B C 1
ATOM 4105 O O . GLY B 1 218 ? -7.625 14.398 -6.277 1 80.81 218 GLY B O 1
ATOM 4106 N N . SER B 1 219 ? -5.641 14.477 -5.223 1 89.19 219 SER B N 1
ATOM 4107 C CA . SER B 1 219 ? -6.355 14.758 -3.982 1 89.19 219 SER B CA 1
ATOM 4108 C C . SER B 1 219 ? -5.789 15.992 -3.287 1 89.19 219 SER B C 1
ATOM 4110 O O . SER B 1 219 ? -6.371 16.5 -2.324 1 89.19 219 SER B O 1
ATOM 4112 N N . CYS B 1 220 ? -4.664 16.469 -3.742 1 93.38 220 CYS B N 1
ATOM 4113 C CA . CYS B 1 220 ? -4.004 17.531 -2.996 1 93.38 220 CYS B CA 1
ATOM 4114 C C . CYS B 1 220 ? -3.9 18.812 -3.834 1 93.38 220 CYS B C 1
ATOM 4116 O O . CYS B 1 220 ? -3.9 18.75 -5.066 1 93.38 220 CYS B O 1
ATOM 4118 N N . ASP B 1 221 ? -3.836 19.938 -3.162 1 94.06 221 ASP B N 1
ATOM 4119 C CA . ASP B 1 221 ? -3.607 21.219 -3.805 1 94.06 221 ASP B CA 1
ATOM 4120 C C . ASP B 1 221 ? -2.115 21.547 -3.871 1 94.06 221 ASP B C 1
ATOM 4122 O O . ASP B 1 221 ? -1.616 21.984 -4.91 1 94.06 221 ASP B O 1
ATOM 4126 N N . ASP B 1 222 ? -1.494 21.344 -2.779 1 95.56 222 ASP B N 1
ATOM 4127 C CA . ASP B 1 222 ? -0.055 21.547 -2.646 1 95.56 222 ASP B CA 1
ATOM 4128 C C . ASP B 1 222 ? 0.643 20.266 -2.184 1 95.56 222 ASP B C 1
ATOM 4130 O O . ASP B 1 222 ? 0.01 19.391 -1.599 1 95.56 222 ASP B O 1
ATOM 4134 N N . VAL B 1 223 ? 1.92 20.234 -2.516 1 96.38 223 VAL B N 1
ATOM 4135 C CA . VAL B 1 223 ? 2.699 19.047 -2.145 1 96.38 223 VAL B CA 1
ATOM 4136 C C . VAL B 1 223 ? 4.043 19.484 -1.561 1 96.38 223 VAL B C 1
ATOM 4138 O O . VAL B 1 223 ? 4.727 20.344 -2.127 1 96.38 223 VAL B O 1
ATOM 4141 N N . MET B 1 224 ? 4.336 18.984 -0.46 1 97.44 224 MET B N 1
ATOM 4142 C CA . MET B 1 224 ? 5.656 19.125 0.145 1 97.44 224 MET B CA 1
ATOM 4143 C C . MET B 1 224 ? 6.402 17.797 0.126 1 97.44 224 MET B C 1
ATOM 4145 O O . MET B 1 224 ? 5.926 16.797 0.677 1 97.44 224 MET B O 1
ATOM 4149 N N . VAL B 1 225 ? 7.535 17.781 -0.508 1 97.12 225 VAL B N 1
ATOM 4150 C CA . VAL B 1 225 ? 8.367 16.594 -0.612 1 97.12 225 VAL B CA 1
ATOM 4151 C C . VAL B 1 225 ? 9.461 16.625 0.451 1 97.12 225 VAL B C 1
ATOM 4153 O O . VAL B 1 225 ? 10.258 17.562 0.5 1 97.12 225 VAL B O 1
ATOM 4156 N N . MET B 1 226 ? 9.453 15.609 1.249 1 97.06 226 MET B N 1
ATOM 4157 C CA . MET B 1 226 ? 10.406 15.555 2.355 1 97.06 226 MET B CA 1
ATOM 4158 C C . MET B 1 226 ? 11.422 14.438 2.146 1 97.06 226 MET B C 1
ATOM 4160 O O . MET B 1 226 ? 11.086 13.375 1.624 1 97.06 226 MET B O 1
ATOM 4164 N N . TYR B 1 227 ? 12.641 14.711 2.557 1 95.5 227 TYR B N 1
ATOM 4165 C CA . TYR B 1 227 ? 13.75 13.758 2.547 1 95.5 227 TYR B CA 1
ATOM 4166 C C . TYR B 1 227 ? 14.688 14 3.723 1 95.5 227 TYR B C 1
ATOM 4168 O O . TYR B 1 227 ? 15.117 15.125 3.965 1 95.5 227 TYR B O 1
ATOM 4176 N N . ALA B 1 228 ? 14.938 12.953 4.449 1 94.38 228 ALA B N 1
ATOM 4177 C CA . ALA B 1 228 ? 15.859 12.992 5.574 1 94.38 228 ALA B CA 1
ATOM 4178 C C . ALA B 1 228 ? 15.5 14.125 6.539 1 94.38 228 ALA B C 1
ATOM 4180 O O . ALA B 1 228 ? 16.375 14.891 6.957 1 94.38 228 ALA B O 1
ATOM 4181 N N . GLY B 1 229 ? 14.242 14.289 6.738 1 94.62 229 GLY B N 1
ATOM 4182 C CA . GLY B 1 229 ? 13.766 15.234 7.734 1 94.62 229 GLY B CA 1
ATOM 4183 C C . GLY B 1 229 ? 13.68 16.656 7.215 1 94.62 229 GLY B C 1
ATOM 4184 O O . GLY B 1 229 ? 13.391 17.578 7.973 1 94.62 229 GLY B O 1
ATOM 4185 N N . GLN B 1 230 ? 13.906 16.844 5.934 1 95.31 230 GLN B N 1
ATOM 4186 C CA . GLN B 1 230 ? 13.938 18.188 5.359 1 95.31 230 GLN B CA 1
ATOM 4187 C C . GLN B 1 230 ? 13.008 18.297 4.156 1 95.31 230 GLN B C 1
ATOM 4189 O O . GLN B 1 230 ? 12.664 17.281 3.541 1 95.31 230 GLN B O 1
ATOM 4194 N N . THR B 1 231 ? 12.633 19.531 3.881 1 96.38 231 THR B N 1
ATOM 4195 C CA . THR B 1 231 ? 11.859 19.781 2.668 1 96.38 231 THR B CA 1
ATOM 4196 C C . THR B 1 231 ? 12.773 19.859 1.451 1 96.38 231 THR B C 1
ATOM 4198 O O . THR B 1 231 ? 13.727 20.641 1.434 1 96.38 231 THR B O 1
ATOM 4201 N N . MET B 1 232 ? 12.469 19.062 0.483 1 96.31 232 MET B N 1
ATOM 4202 C CA . MET B 1 232 ? 13.25 19.078 -0.75 1 96.31 232 MET B CA 1
ATOM 4203 C C . MET B 1 232 ? 12.578 19.953 -1.804 1 96.31 232 MET B C 1
ATOM 4205 O O . MET B 1 232 ? 13.258 20.594 -2.604 1 96.31 232 MET B O 1
ATOM 4209 N N . GLU B 1 233 ? 11.297 19.906 -1.766 1 96.38 233 GLU B N 1
ATOM 4210 C CA . GLU B 1 233 ? 10.508 20.641 -2.752 1 96.38 233 GLU B CA 1
ATOM 4211 C C . GLU B 1 233 ? 9.086 20.891 -2.248 1 96.38 233 GLU B C 1
ATOM 4213 O O . GLU B 1 233 ? 8.531 20.078 -1.507 1 96.38 233 GLU B O 1
ATOM 4218 N N . HIS B 1 234 ? 8.594 22.016 -2.508 1 96.44 234 HIS B N 1
ATOM 4219 C CA . HIS B 1 234 ? 7.227 22.391 -2.178 1 96.44 234 HIS B CA 1
ATOM 4220 C C . HIS B 1 234 ? 6.598 23.219 -3.295 1 96.44 234 HIS B C 1
ATOM 4222 O O . HIS B 1 234 ? 7.141 24.266 -3.686 1 96.44 234 HIS B O 1
ATOM 4228 N N . ALA B 1 235 ? 5.484 22.797 -3.814 1 95.88 235 ALA B N 1
ATOM 4229 C CA . ALA B 1 235 ? 4.805 23.5 -4.91 1 95.88 235 ALA B CA 1
ATOM 4230 C C . ALA B 1 235 ? 3.377 22.984 -5.074 1 95.88 235 ALA B C 1
ATOM 4232 O O . ALA B 1 235 ? 2.939 22.094 -4.348 1 95.88 235 ALA B O 1
ATOM 4233 N N . GLY B 1 236 ? 2.664 23.688 -5.93 1 94.56 236 GLY B N 1
ATOM 4234 C CA . GLY B 1 236 ? 1.373 23.141 -6.324 1 94.56 236 GLY B CA 1
ATOM 4235 C C . GLY B 1 236 ? 1.473 21.766 -6.957 1 94.56 236 GLY B C 1
ATOM 4236 O O . GLY B 1 236 ? 2.486 21.438 -7.574 1 94.56 236 GLY B O 1
ATOM 4237 N N . VAL B 1 237 ? 0.417 20.984 -6.781 1 93.75 237 VAL B N 1
ATOM 4238 C CA . VAL B 1 237 ? 0.419 19.594 -7.219 1 93.75 237 VAL B CA 1
ATOM 4239 C C . VAL B 1 237 ? 0.72 19.531 -8.711 1 93.75 237 VAL B C 1
ATOM 4241 O O . VAL B 1 237 ? 1.519 18.688 -9.148 1 93.75 237 VAL B O 1
ATOM 4244 N N . ASN B 1 238 ? 0.198 20.375 -9.484 1 91.31 238 ASN B N 1
ATOM 4245 C CA . ASN B 1 238 ? 0.421 20.359 -10.93 1 91.31 238 ASN B CA 1
ATOM 4246 C C . ASN B 1 238 ? 1.887 20.609 -11.273 1 91.31 238 ASN B C 1
ATOM 4248 O O . ASN B 1 238 ? 2.445 19.953 -12.148 1 91.31 238 ASN B O 1
ATOM 4252 N N . ALA B 1 239 ? 2.424 21.531 -10.594 1 92 239 ALA B N 1
ATOM 4253 C CA . ALA B 1 239 ? 3.822 21.875 -10.844 1 92 239 ALA B CA 1
ATOM 4254 C C . ALA B 1 239 ? 4.742 20.703 -10.484 1 92 239 ALA B C 1
ATOM 4256 O O . ALA B 1 239 ? 5.688 20.406 -11.227 1 92 239 ALA B O 1
ATOM 4257 N N . ILE B 1 240 ? 4.465 20.047 -9.391 1 92.75 240 ILE B N 1
ATOM 4258 C CA . ILE B 1 240 ? 5.277 18.922 -8.914 1 92.75 240 ILE B CA 1
ATOM 4259 C C . ILE B 1 240 ? 5.258 17.797 -9.945 1 92.75 240 ILE B C 1
ATOM 4261 O O . ILE B 1 240 ? 6.305 17.219 -10.266 1 92.75 240 ILE B O 1
ATOM 4265 N N . PHE B 1 241 ? 4.125 17.5 -10.523 1 89.81 241 PHE B N 1
ATOM 4266 C CA . PHE B 1 241 ? 3.975 16.344 -11.391 1 89.81 241 PHE B CA 1
ATOM 4267 C C . PHE B 1 241 ? 4.363 16.672 -12.82 1 89.81 241 PHE B C 1
ATOM 4269 O O . PHE B 1 241 ? 4.781 15.805 -13.578 1 89.81 241 PHE B O 1
ATOM 4276 N N . ALA B 1 242 ? 4.254 17.906 -13.188 1 88.69 242 ALA B N 1
ATOM 4277 C CA . ALA B 1 242 ? 4.59 18.297 -14.547 1 88.69 242 ALA B CA 1
ATOM 4278 C C . ALA B 1 242 ? 6.094 18.5 -14.703 1 88.69 242 ALA B C 1
ATOM 4280 O O . ALA B 1 242 ? 6.703 17.984 -15.641 1 88.69 242 ALA B O 1
ATOM 4281 N N . LYS B 1 243 ? 6.629 19.266 -13.773 1 89.44 243 LYS B N 1
ATOM 4282 C CA . LYS B 1 243 ? 8.047 19.625 -13.867 1 89.44 243 LYS B CA 1
ATOM 4283 C C . LYS B 1 243 ? 8.695 19.672 -12.492 1 89.44 243 LYS B C 1
ATOM 4285 O O . LYS B 1 243 ? 9.062 20.734 -12.008 1 89.44 243 LYS B O 1
ATOM 4290 N N . PRO B 1 244 ? 8.945 18.484 -11.945 1 91.81 244 PRO B N 1
ATOM 4291 C CA . PRO B 1 244 ? 9.602 18.484 -10.633 1 91.81 244 PRO B CA 1
ATOM 4292 C C . PRO B 1 244 ? 10.961 19.188 -10.664 1 91.81 244 PRO B C 1
ATOM 4294 O O . PRO B 1 244 ? 11.703 19.062 -11.641 1 91.81 244 PRO B O 1
ATOM 4297 N N . LEU B 1 245 ? 11.234 19.875 -9.609 1 92 245 LEU B N 1
ATOM 4298 C CA . LEU B 1 245 ? 12.438 20.703 -9.531 1 92 245 LEU B CA 1
ATOM 4299 C C . LEU B 1 245 ? 13.609 19.922 -8.961 1 92 245 LEU B C 1
ATOM 4301 O O . LEU B 1 245 ? 14.711 19.938 -9.508 1 92 245 LEU B O 1
ATOM 4305 N N . HIS B 1 246 ? 13.375 19.219 -7.906 1 94.75 246 HIS B N 1
ATOM 4306 C CA . HIS B 1 246 ? 14.461 18.547 -7.207 1 94.75 246 HIS B CA 1
ATOM 4307 C C . HIS B 1 246 ? 14.688 17.141 -7.777 1 94.75 246 HIS B C 1
ATOM 4309 O O . HIS B 1 246 ? 13.734 16.422 -8.055 1 94.75 246 HIS B O 1
ATOM 4315 N N . PRO B 1 247 ? 15.938 16.703 -7.898 1 94.75 247 PRO B N 1
ATOM 4316 C CA . PRO B 1 247 ? 16.25 15.367 -8.414 1 94.75 247 PRO B CA 1
ATOM 4317 C C . PRO B 1 247 ? 15.586 14.25 -7.613 1 94.75 247 PRO B C 1
ATOM 4319 O O . PRO B 1 247 ? 15.195 13.234 -8.18 1 94.75 247 PRO B O 1
ATOM 4322 N N . TYR B 1 248 ? 15.516 14.516 -6.375 1 94.88 248 TYR B N 1
ATOM 4323 C CA . TYR B 1 248 ? 14.828 13.523 -5.551 1 94.88 248 TYR B CA 1
ATOM 4324 C C . TYR B 1 248 ? 13.375 13.375 -5.977 1 94.88 248 TYR B C 1
ATOM 4326 O O . TYR B 1 248 ? 12.875 12.258 -6.117 1 94.88 248 TYR B O 1
ATOM 4334 N N . THR B 1 249 ? 12.711 14.453 -6.133 1 95.19 249 THR B N 1
ATOM 4335 C CA . THR B 1 249 ? 11.32 14.438 -6.578 1 95.19 249 THR B CA 1
ATOM 4336 C C . THR B 1 249 ? 11.195 13.758 -7.938 1 95.19 249 THR B C 1
ATOM 4338 O O . THR B 1 249 ? 10.289 12.953 -8.156 1 95.19 249 THR B O 1
ATOM 4341 N N . GLN B 1 250 ? 12.094 14.055 -8.773 1 92.69 250 GLN B N 1
ATOM 4342 C CA . GLN B 1 250 ? 12.133 13.398 -10.078 1 92.69 250 GLN B CA 1
ATOM 4343 C C . GLN B 1 250 ? 12.273 11.891 -9.938 1 92.69 250 GLN B C 1
ATOM 4345 O O . GLN B 1 250 ? 11.578 11.125 -10.609 1 92.69 250 GLN B O 1
ATOM 4350 N N . GLY B 1 251 ? 13.195 11.539 -9.125 1 91.88 251 GLY B N 1
ATOM 4351 C CA . GLY B 1 251 ? 13.398 10.125 -8.875 1 91.88 251 GLY B CA 1
ATOM 4352 C C . GLY B 1 251 ? 12.156 9.422 -8.352 1 91.88 251 GLY B C 1
ATOM 4353 O O . GLY B 1 251 ? 11.836 8.312 -8.773 1 91.88 251 GLY B O 1
ATOM 4354 N N . LEU B 1 252 ? 11.414 10.062 -7.402 1 92 252 LEU B N 1
ATOM 4355 C CA . LEU B 1 252 ? 10.188 9.508 -6.855 1 92 252 LEU B CA 1
ATOM 4356 C C . LEU B 1 252 ? 9.164 9.273 -7.957 1 92 252 LEU B C 1
ATOM 4358 O O . LEU B 1 252 ? 8.555 8.195 -8.023 1 92 252 LEU B O 1
ATOM 4362 N N . LEU B 1 253 ? 9 10.234 -8.836 1 90 253 LEU B N 1
ATOM 4363 C CA . LEU B 1 253 ? 8.008 10.172 -9.906 1 90 253 LEU B CA 1
ATOM 4364 C C . LEU B 1 253 ? 8.391 9.109 -10.938 1 90 253 LEU B C 1
ATOM 4366 O O . LEU B 1 253 ? 7.531 8.391 -11.445 1 90 253 LEU B O 1
ATOM 4370 N N . ASN B 1 254 ? 9.664 8.984 -11.156 1 87.88 254 ASN B N 1
ATOM 4371 C CA . ASN B 1 254 ? 10.148 8.023 -12.133 1 87.88 254 ASN B CA 1
ATOM 4372 C C . ASN B 1 254 ? 10.039 6.59 -11.609 1 87.88 254 ASN B C 1
ATOM 4374 O O . ASN B 1 254 ? 10.094 5.633 -12.391 1 87.88 254 ASN B O 1
ATOM 4378 N N . ALA B 1 255 ? 9.953 6.504 -10.375 1 85.62 255 ALA B N 1
ATOM 4379 C CA . ALA B 1 255 ? 9.867 5.184 -9.758 1 85.62 255 ALA B CA 1
ATOM 4380 C C . ALA B 1 255 ? 8.445 4.641 -9.812 1 85.62 255 ALA B C 1
ATOM 4382 O O . ALA B 1 255 ? 8.203 3.465 -9.531 1 85.62 255 ALA B O 1
ATOM 4383 N N . LEU B 1 256 ? 7.508 5.406 -10.195 1 81.75 256 LEU B N 1
ATOM 4384 C CA . LEU B 1 256 ? 6.113 4.984 -10.289 1 81.75 256 LEU B CA 1
ATOM 4385 C C . LEU B 1 256 ? 5.867 4.219 -11.586 1 81.75 256 LEU B C 1
ATOM 4387 O O . LEU B 1 256 ? 6.266 4.672 -12.664 1 81.75 256 LEU B O 1
ATOM 4391 N N . PRO B 1 257 ? 5.285 3.078 -11.43 1 75.12 257 PRO B N 1
ATOM 4392 C CA . PRO B 1 257 ? 4.863 2.432 -12.672 1 75.12 257 PRO B CA 1
ATOM 4393 C C . PRO B 1 257 ? 3.836 3.254 -13.453 1 75.12 257 PRO B C 1
ATOM 4395 O O . PRO B 1 257 ? 2.965 3.887 -12.852 1 75.12 257 PRO B O 1
ATOM 4398 N N . ARG B 1 258 ? 4.113 3.488 -14.727 1 74.12 258 ARG B N 1
ATOM 4399 C CA . ARG B 1 258 ? 3.197 4.273 -15.547 1 74.12 258 ARG B CA 1
ATOM 4400 C C . ARG B 1 258 ? 2.291 3.371 -16.375 1 74.12 258 ARG B C 1
ATOM 4402 O O . ARG B 1 258 ? 2.764 2.43 -17.016 1 74.12 258 ARG B O 1
ATOM 4409 N N . LEU B 1 259 ? 0.975 3.652 -16.172 1 70.94 259 LEU B N 1
ATOM 4410 C CA . LEU B 1 259 ? -0.016 2.861 -16.891 1 70.94 259 LEU B CA 1
ATOM 4411 C C . LEU B 1 259 ? 0.105 3.078 -18.391 1 70.94 259 LEU B C 1
ATOM 4413 O O . LEU B 1 259 ? -0.285 2.215 -19.188 1 70.94 259 LEU B O 1
ATOM 4417 N N . ASP B 1 260 ? 0.612 4.246 -18.766 1 70.81 260 ASP B N 1
ATOM 4418 C CA . ASP B 1 260 ? 0.699 4.594 -20.188 1 70.81 260 ASP B CA 1
ATOM 4419 C C . ASP B 1 260 ? 2.002 4.082 -20.797 1 70.81 260 ASP B C 1
ATOM 4421 O O . ASP B 1 260 ? 2.199 4.168 -22 1 70.81 260 ASP B O 1
ATOM 4425 N N . GLN B 1 261 ? 2.869 3.586 -20.094 1 70 261 GLN B N 1
ATOM 4426 C CA . GLN B 1 261 ? 4.148 3.059 -20.562 1 70 261 GLN B CA 1
ATOM 4427 C C . GLN B 1 261 ? 4.363 1.629 -20.078 1 70 261 GLN B C 1
ATOM 4429 O O . GLN B 1 261 ? 5.32 1.354 -19.344 1 70 261 GLN B O 1
ATOM 4434 N N . VAL B 1 262 ? 3.449 0.791 -20.812 1 66.44 262 VAL B N 1
ATOM 4435 C CA . VAL B 1 262 ? 3.43 -0.626 -20.469 1 66.44 262 VAL B CA 1
ATOM 4436 C C . VAL B 1 262 ? 4.676 -1.313 -21.031 1 66.44 262 VAL B C 1
ATOM 4438 O O . VAL B 1 262 ? 5.043 -1.102 -22.188 1 66.44 262 VAL B O 1
ATOM 4441 N N . ASP B 1 263 ? 5.879 -1.271 -20.391 1 66.25 263 ASP B N 1
ATOM 4442 C CA . ASP B 1 263 ? 7.07 -2.002 -20.797 1 66.25 263 ASP B CA 1
ATOM 4443 C C . ASP B 1 263 ? 8.336 -1.213 -20.484 1 66.25 263 ASP B C 1
ATOM 4445 O O . ASP B 1 263 ? 9.43 -1.573 -20.922 1 66.25 263 ASP B O 1
ATOM 4449 N N . GLU B 1 264 ? 7.984 -0.188 -19.969 1 69.94 264 GLU B N 1
ATOM 4450 C CA . GLU B 1 264 ? 9.188 0.554 -19.594 1 69.94 264 GLU B CA 1
ATOM 4451 C C . GLU B 1 264 ? 9.742 0.074 -18.25 1 69.94 264 GLU B C 1
ATOM 4453 O O . GLU B 1 264 ? 8.984 -0.27 -17.344 1 69.94 264 GLU B O 1
ATOM 4458 N N . GLU B 1 265 ? 10.961 -0.067 -18.375 1 71.06 265 GLU B N 1
ATOM 4459 C CA . GLU B 1 265 ? 11.633 -0.484 -17.141 1 71.06 265 GLU B CA 1
ATOM 4460 C C . GLU B 1 265 ? 11.438 0.542 -16.031 1 71.06 265 GLU B C 1
ATOM 4462 O O . GLU B 1 265 ? 11.469 1.75 -16.281 1 71.06 265 GLU B O 1
ATOM 4467 N N . LEU B 1 266 ? 11.117 -0.025 -14.906 1 73.94 266 LEU B N 1
ATOM 4468 C CA . LEU B 1 266 ? 11 0.853 -13.75 1 73.94 266 LEU B CA 1
ATOM 4469 C C . LEU B 1 266 ? 12.352 1.472 -13.398 1 73.94 266 LEU B C 1
ATOM 4471 O O . LEU B 1 266 ? 13.383 0.789 -13.422 1 73.94 266 LEU B O 1
ATOM 4475 N N . VAL B 1 267 ? 12.344 2.797 -13.219 1 79 267 VAL B N 1
ATOM 4476 C CA . VAL B 1 267 ? 13.562 3.486 -12.789 1 79 267 VAL B CA 1
ATOM 4477 C C . VAL B 1 267 ? 13.602 3.559 -11.266 1 79 267 VAL B C 1
ATOM 4479 O O . VAL B 1 267 ? 12.602 3.893 -10.625 1 79 267 VAL B O 1
ATOM 4482 N N . THR B 1 268 ? 14.703 3.17 -10.711 1 82.25 268 THR B N 1
ATOM 4483 C CA . THR B 1 268 ? 14.836 3.162 -9.258 1 82.25 268 THR B CA 1
ATOM 4484 C C . THR B 1 268 ? 15.812 4.242 -8.805 1 82.25 268 THR B C 1
ATOM 4486 O O . THR B 1 268 ? 16.672 4.688 -9.578 1 82.25 268 THR B O 1
ATOM 4489 N N . ILE B 1 269 ? 15.562 4.832 -7.707 1 86.44 269 ILE B N 1
ATOM 4490 C CA . ILE B 1 269 ? 16.578 5.629 -7.031 1 86.44 269 ILE B CA 1
ATOM 4491 C C . ILE B 1 269 ? 17.594 4.711 -6.344 1 86.44 269 ILE B C 1
ATOM 4493 O O . ILE B 1 269 ? 17.234 3.975 -5.418 1 86.44 269 ILE B O 1
ATOM 4497 N N . PRO B 1 270 ? 18.75 4.762 -6.832 1 83.12 270 PRO B N 1
ATOM 4498 C CA . PRO B 1 270 ? 19.734 3.83 -6.27 1 83.12 270 PRO B CA 1
ATOM 4499 C C . PRO B 1 270 ? 20.094 4.156 -4.82 1 83.12 270 PRO B C 1
ATOM 4501 O O . PRO B 1 270 ? 19.891 5.293 -4.375 1 83.12 270 PRO B O 1
ATOM 4504 N N . GLY B 1 271 ? 20.578 3.133 -4.133 1 80.38 271 GLY B N 1
ATOM 4505 C CA . GLY B 1 271 ? 21.094 3.328 -2.787 1 80.38 271 GLY B CA 1
ATOM 4506 C C . GLY B 1 271 ? 20 3.367 -1.73 1 80.38 271 GLY B C 1
ATOM 4507 O O . GLY B 1 271 ? 18.875 2.938 -1.978 1 80.38 271 GLY B O 1
ATOM 4508 N N . ASN B 1 272 ? 20.422 3.777 -0.495 1 79.25 272 ASN B N 1
ATOM 4509 C CA . ASN B 1 272 ? 19.531 3.865 0.658 1 79.25 272 ASN B CA 1
ATOM 4510 C C . ASN B 1 272 ? 19.5 5.273 1.241 1 79.25 272 ASN B C 1
ATOM 4512 O O . ASN B 1 272 ? 20.453 6.039 1.072 1 79.25 272 ASN B O 1
ATOM 4516 N N . PRO B 1 273 ? 18.328 5.543 1.832 1 81 273 PRO B N 1
ATOM 4517 C CA . PRO B 1 273 ? 18.297 6.832 2.529 1 81 273 PRO B CA 1
ATOM 4518 C C . PRO B 1 273 ? 19.391 6.949 3.594 1 81 273 PRO B C 1
ATOM 4520 O O . PRO B 1 273 ? 19.875 5.934 4.102 1 81 273 PRO B O 1
ATOM 4523 N N . PRO B 1 274 ? 19.766 8.18 3.871 1 80.44 274 PRO B N 1
ATOM 4524 C CA . PRO B 1 274 ? 20.844 8.367 4.852 1 80.44 274 PRO B CA 1
ATOM 4525 C C . PRO B 1 274 ? 20.391 8.055 6.277 1 80.44 274 PRO B C 1
ATOM 4527 O O . PRO B 1 274 ? 19.203 8.062 6.57 1 80.44 274 PRO B O 1
ATOM 4530 N N . ASN B 1 275 ? 21.406 7.77 7.059 1 77.94 275 ASN B N 1
ATOM 4531 C CA . ASN B 1 275 ? 21.172 7.621 8.492 1 77.94 275 ASN B CA 1
ATOM 4532 C C . ASN B 1 275 ? 20.906 8.969 9.156 1 77.94 275 ASN B C 1
ATOM 4534 O O . ASN B 1 275 ? 21.734 9.867 9.117 1 77.94 275 ASN B O 1
ATOM 4538 N N . LEU B 1 276 ? 19.844 9.062 9.82 1 83.75 276 LEU B N 1
ATOM 4539 C CA . LEU B 1 276 ? 19.422 10.336 10.398 1 83.75 276 LEU B CA 1
ATOM 4540 C C . LEU B 1 276 ? 20.297 10.703 11.586 1 83.75 276 LEU B C 1
ATOM 4542 O O . LEU B 1 276 ? 20.297 11.852 12.023 1 83.75 276 LEU B O 1
ATOM 4546 N N . LEU B 1 277 ? 21 9.727 12.117 1 80.56 277 LEU B N 1
ATOM 4547 C CA . LEU B 1 277 ? 21.953 9.977 13.188 1 80.56 277 LEU B CA 1
ATOM 4548 C C . LEU B 1 277 ? 23.203 10.664 12.648 1 80.56 277 LEU B C 1
ATOM 4550 O O . LEU B 1 277 ? 23.875 11.391 13.375 1 80.56 277 LEU B O 1
ATOM 4554 N N . HIS B 1 278 ? 23.469 10.367 11.391 1 82.25 278 HIS B N 1
ATOM 4555 C CA . HIS B 1 278 ? 24.688 10.883 10.773 1 82.25 278 HIS B CA 1
ATOM 4556 C C . HIS B 1 278 ? 24.406 11.469 9.398 1 82.25 278 HIS B C 1
ATOM 4558 O O . HIS B 1 278 ? 24.906 10.961 8.391 1 82.25 278 HIS B O 1
ATOM 4564 N N . LEU B 1 279 ? 23.766 12.578 9.469 1 86.31 279 LEU B N 1
ATOM 4565 C CA . LEU B 1 279 ? 23.484 13.25 8.203 1 86.31 279 LEU B CA 1
ATOM 4566 C C . LEU B 1 279 ? 24.75 13.844 7.609 1 86.31 279 LEU B C 1
ATOM 4568 O O . LEU B 1 279 ? 25.625 14.297 8.344 1 86.31 279 LEU B O 1
ATOM 4572 N N . PRO B 1 280 ? 24.781 13.812 6.352 1 88.62 280 PRO B N 1
ATOM 4573 C CA . PRO B 1 280 ? 25.938 14.461 5.723 1 88.62 280 PRO B CA 1
ATOM 4574 C C . PRO B 1 280 ? 25.953 15.969 5.938 1 88.62 280 PRO B C 1
ATOM 4576 O O . PRO B 1 280 ? 24.922 16.562 6.25 1 88.62 280 PRO B O 1
ATOM 4579 N N . ALA B 1 281 ? 27.109 16.562 5.754 1 89.25 281 ALA B N 1
ATOM 4580 C CA . ALA B 1 281 ? 27.266 18 5.953 1 89.25 281 ALA B CA 1
ATOM 4581 C C . ALA B 1 281 ? 26.516 18.797 4.891 1 89.25 281 ALA B C 1
ATOM 4583 O O . ALA B 1 281 ? 26.016 19.891 5.164 1 89.25 281 ALA B O 1
ATOM 4584 N N . GLY B 1 282 ? 26.422 18.219 3.736 1 93.56 282 GLY B N 1
ATOM 4585 C CA . GLY B 1 282 ? 25.766 18.906 2.633 1 93.56 282 GLY B CA 1
ATOM 4586 C C . GLY B 1 282 ? 24.344 18.406 2.377 1 93.56 282 GLY B C 1
ATOM 4587 O O . GLY B 1 282 ? 23.578 18.188 3.318 1 93.56 282 GLY B O 1
ATOM 4588 N N . CYS B 1 283 ? 24.078 18.375 1.156 1 94.88 283 CYS B N 1
ATOM 4589 C CA . CYS B 1 283 ? 22.766 17.891 0.74 1 94.88 283 CYS B CA 1
ATOM 4590 C C . CYS B 1 283 ? 22.547 16.453 1.193 1 94.88 283 CYS B C 1
ATOM 4592 O O . CYS B 1 283 ? 23.359 15.578 0.904 1 94.88 283 CYS B O 1
ATOM 4594 N N . PRO B 1 284 ? 21.453 16.234 1.854 1 94.44 284 PRO B N 1
ATOM 4595 C CA . PRO B 1 284 ? 21.234 14.859 2.326 1 94.44 284 PRO B CA 1
ATOM 4596 C C . PRO B 1 284 ? 21.078 13.859 1.184 1 94.44 284 PRO B C 1
ATOM 4598 O O . PRO B 1 284 ? 21.281 12.656 1.376 1 94.44 284 PRO B O 1
ATOM 4601 N N . PHE B 1 285 ? 20.719 14.336 0.021 1 95.5 285 PHE B N 1
ATOM 4602 C CA . PHE B 1 285 ? 20.438 13.453 -1.105 1 95.5 285 PHE B CA 1
ATOM 4603 C C . PHE B 1 285 ? 21.688 13.281 -1.974 1 95.5 285 PHE B C 1
ATOM 4605 O O . PHE B 1 285 ? 21.641 12.602 -3 1 95.5 285 PHE B O 1
ATOM 4612 N N . GLN B 1 286 ? 22.812 13.75 -1.606 1 95.19 286 GLN B N 1
ATOM 4613 C CA . GLN B 1 286 ? 24 13.859 -2.43 1 95.19 286 GLN B CA 1
ATOM 4614 C C . GLN B 1 286 ? 24.484 12.484 -2.885 1 95.19 286 GLN B C 1
ATOM 4616 O O . GLN B 1 286 ? 24.969 12.328 -4.004 1 95.19 286 GLN B O 1
ATOM 4621 N N . GLN B 1 287 ? 24.344 11.492 -2.123 1 93 287 GLN B N 1
ATOM 4622 C CA . GLN B 1 287 ? 24.906 10.18 -2.428 1 93 287 GLN B CA 1
ATOM 4623 C C . GLN B 1 287 ? 24.062 9.453 -3.475 1 93 287 GLN B C 1
ATOM 4625 O O . GLN B 1 287 ? 24.531 8.5 -4.102 1 93 287 GLN B O 1
ATOM 4630 N N . ARG B 1 288 ? 22.891 9.914 -3.621 1 93.69 288 ARG B N 1
ATOM 4631 C CA . ARG B 1 288 ? 21.953 9.219 -4.508 1 93.69 288 ARG B CA 1
ATOM 4632 C C . ARG B 1 288 ? 21.594 10.094 -5.707 1 93.69 288 ARG B C 1
ATOM 4634 O O . ARG B 1 288 ? 20.891 9.648 -6.609 1 93.69 288 ARG B O 1
ATOM 4641 N N . CYS B 1 289 ? 22.078 11.297 -5.758 1 95.19 289 CYS B N 1
ATOM 4642 C CA . CYS B 1 289 ? 21.688 12.289 -6.75 1 95.19 289 CYS B CA 1
ATOM 4643 C C . CYS B 1 289 ? 22.438 12.078 -8.055 1 95.19 289 CYS B C 1
ATOM 4645 O O . CYS B 1 289 ? 23.672 12.062 -8.07 1 95.19 289 CYS B O 1
ATOM 4647 N N . PRO B 1 290 ? 21.703 12 -9.148 1 93.31 290 PRO B N 1
ATOM 4648 C CA . PRO B 1 290 ? 22.359 11.797 -10.445 1 93.31 290 PRO B CA 1
ATOM 4649 C C . PRO B 1 290 ? 23.094 13.039 -10.93 1 93.31 290 PRO B C 1
ATOM 4651 O O . PRO B 1 290 ? 23.938 12.945 -11.828 1 93.31 290 PRO B O 1
ATOM 4654 N N . VAL B 1 291 ? 22.828 14.18 -10.375 1 93.88 291 VAL B N 1
ATOM 4655 C CA . VAL B 1 291 ? 23.438 15.406 -10.852 1 93.88 291 VAL B CA 1
ATOM 4656 C C . VAL B 1 291 ? 24.219 16.078 -9.719 1 93.88 291 VAL B C 1
ATOM 4658 O O . VAL B 1 291 ? 24.281 17.297 -9.633 1 93.88 291 VAL B O 1
ATOM 4661 N N . VAL B 1 292 ? 24.688 15.266 -8.82 1 95.06 292 VAL B N 1
ATOM 4662 C CA . VAL B 1 292 ? 25.422 15.742 -7.656 1 95.06 292 VAL B CA 1
ATOM 4663 C C . VAL B 1 292 ? 26.609 16.594 -8.102 1 95.06 292 VAL B C 1
ATOM 4665 O O . VAL B 1 292 ? 27.203 16.328 -9.148 1 95.06 292 VAL B O 1
ATOM 4668 N N . SER B 1 293 ? 26.938 17.625 -7.422 1 94.12 293 SER B N 1
ATOM 4669 C CA . SER B 1 293 ? 28.078 18.5 -7.645 1 94.12 293 SER B CA 1
ATOM 4670 C C . SER B 1 293 ? 28.891 18.688 -6.367 1 94.12 293 SER B C 1
ATOM 4672 O O . SER B 1 293 ? 28.422 18.359 -5.273 1 94.12 293 SER B O 1
ATOM 4674 N N . PRO B 1 294 ? 30.062 19.125 -6.391 1 94.75 294 PRO B N 1
ATOM 4675 C CA . PRO B 1 294 ? 30.922 19.281 -5.211 1 94.75 294 PRO B CA 1
ATOM 4676 C C . PRO B 1 294 ? 30.281 20.156 -4.129 1 94.75 294 PRO B C 1
ATOM 4678 O O . PRO B 1 294 ? 30.438 19.875 -2.936 1 94.75 294 PRO B O 1
ATOM 4681 N N . VAL B 1 295 ? 29.562 21.094 -4.535 1 94.94 295 VAL B N 1
ATOM 4682 C CA . VAL B 1 295 ? 28.938 22 -3.574 1 94.94 295 VAL B CA 1
ATOM 4683 C C . VAL B 1 295 ? 27.938 21.234 -2.715 1 94.94 295 VAL B C 1
ATOM 4685 O O . VAL B 1 295 ? 27.719 21.578 -1.551 1 94.94 295 VAL B O 1
ATOM 4688 N N . CYS B 1 296 ? 27.375 20.203 -3.205 1 95.5 296 CYS B N 1
ATOM 4689 C CA . CYS B 1 296 ? 26.359 19.406 -2.506 1 95.5 296 CYS B CA 1
ATOM 4690 C C . CYS B 1 296 ? 26.969 18.703 -1.298 1 95.5 296 CYS B C 1
ATOM 4692 O O . CYS B 1 296 ? 26.266 18.375 -0.351 1 95.5 296 CYS B O 1
ATOM 4694 N N . ALA B 1 297 ? 28.266 18.484 -1.359 1 93.75 297 ALA B N 1
ATOM 4695 C CA . ALA B 1 297 ? 28.938 17.828 -0.254 1 93.75 297 ALA B CA 1
ATOM 4696 C C . ALA B 1 297 ? 29.328 18.828 0.835 1 93.75 297 ALA B C 1
ATOM 4698 O O . ALA B 1 297 ? 29.484 18.453 2.002 1 93.75 297 ALA B O 1
ATOM 4699 N N . GLU B 1 298 ? 29.422 20.047 0.518 1 93.06 298 GLU B N 1
ATOM 4700 C CA . GLU B 1 298 ? 30.016 21.047 1.396 1 93.06 298 GLU B CA 1
ATOM 4701 C C . GLU B 1 298 ? 28.938 21.719 2.256 1 93.06 298 GLU B C 1
ATOM 4703 O O . GLU B 1 298 ? 29.141 21.938 3.453 1 93.06 298 GLU B O 1
ATOM 4708 N N . LYS B 1 299 ? 27.875 22.125 1.627 1 92.88 299 LYS B N 1
ATOM 4709 C CA . LYS B 1 299 ? 26.844 22.875 2.344 1 92.88 299 LYS B CA 1
ATOM 4710 C C . LYS B 1 299 ? 25.453 22.375 1.999 1 92.88 299 LYS B C 1
ATOM 4712 O O . LYS B 1 299 ? 25.188 22.016 0.853 1 92.88 299 LYS B O 1
ATOM 4717 N N . PRO B 1 300 ? 24.625 22.438 2.982 1 91.75 300 PRO B N 1
ATOM 4718 C CA . PRO B 1 300 ? 23.234 22.078 2.684 1 91.75 300 PRO B CA 1
ATOM 4719 C C . PRO B 1 300 ? 22.547 23.109 1.79 1 91.75 300 PRO B C 1
ATOM 4721 O O . PRO B 1 300 ? 22.766 24.312 1.943 1 91.75 300 PRO B O 1
ATOM 4724 N N . PRO B 1 301 ? 21.844 22.609 0.813 1 92.62 301 PRO B N 1
ATOM 4725 C CA . PRO B 1 301 ? 21.094 23.578 0.003 1 92.62 301 PRO B CA 1
ATOM 4726 C C . PRO B 1 301 ? 20 24.281 0.792 1 92.62 301 PRO B C 1
ATOM 4728 O O . PRO B 1 301 ? 19.359 23.672 1.652 1 92.62 301 PRO B O 1
ATOM 4731 N N . LEU B 1 302 ? 19.75 25.516 0.536 1 89.44 302 LEU B N 1
ATOM 4732 C CA . LEU B 1 302 ? 18.688 26.281 1.158 1 89.44 302 LEU B CA 1
ATOM 4733 C C . LEU B 1 302 ? 17.391 26.172 0.348 1 89.44 302 LEU B C 1
ATOM 4735 O O . LEU B 1 302 ? 17.438 25.984 -0.871 1 89.44 302 LEU B O 1
ATOM 4739 N N . LEU B 1 303 ? 16.375 26.203 1.118 1 90.75 303 LEU B N 1
ATOM 4740 C CA . LEU B 1 303 ? 15.078 26.266 0.452 1 90.75 303 LEU B CA 1
ATOM 4741 C C . LEU B 1 303 ? 14.898 27.609 -0.258 1 90.75 303 LEU B C 1
ATOM 4743 O O . LEU B 1 303 ? 14.922 28.656 0.381 1 90.75 303 LEU B O 1
ATOM 4747 N N . ARG B 1 304 ? 14.805 27.578 -1.575 1 90.31 304 ARG B N 1
ATOM 4748 C CA . ARG B 1 304 ? 14.695 28.797 -2.367 1 90.31 304 ARG B CA 1
ATOM 4749 C C . ARG B 1 304 ? 13.438 28.781 -3.229 1 90.31 304 ARG B C 1
ATOM 4751 O O . ARG B 1 304 ? 12.977 27.719 -3.643 1 90.31 304 ARG B O 1
ATOM 4758 N N . GLN B 1 305 ? 12.977 29.922 -3.381 1 89.62 305 GLN B N 1
ATOM 4759 C CA . GLN B 1 305 ? 11.844 30.094 -4.281 1 89.62 305 GLN B CA 1
ATOM 4760 C C . GLN B 1 305 ? 12.297 30.141 -5.738 1 89.62 305 GLN B C 1
ATOM 4762 O O . GLN B 1 305 ? 13.312 30.75 -6.055 1 89.62 305 GLN B O 1
ATOM 4767 N N . PHE B 1 306 ? 11.617 29.453 -6.578 1 86.25 306 PHE B N 1
ATOM 4768 C CA . PHE B 1 306 ? 11.875 29.438 -8.016 1 86.25 306 PHE B CA 1
ATOM 4769 C C . PHE B 1 306 ? 10.578 29.25 -8.797 1 86.25 306 PHE B C 1
ATOM 4771 O O . PHE B 1 306 ? 10.016 28.156 -8.812 1 86.25 306 PHE B O 1
ATOM 4778 N N . ASN B 1 307 ? 10.086 30.234 -9.57 1 82 307 ASN B N 1
ATOM 4779 C CA . ASN B 1 307 ? 8.891 30.172 -10.398 1 82 307 ASN B CA 1
ATOM 4780 C C . ASN B 1 307 ? 7.68 29.672 -9.617 1 82 307 ASN B C 1
ATOM 4782 O O . ASN B 1 307 ? 7.008 28.734 -10.039 1 82 307 ASN B O 1
ATOM 4786 N N . GLN B 1 308 ? 7.371 30.203 -8.492 1 83.81 308 GLN B N 1
ATOM 4787 C CA . GLN B 1 308 ? 6.223 29.906 -7.645 1 83.81 308 GLN B CA 1
ATOM 4788 C C . GLN B 1 308 ? 6.355 28.531 -7 1 83.81 308 GLN B C 1
ATOM 4790 O O . GLN B 1 308 ? 5.352 27.891 -6.688 1 83.81 308 GLN B O 1
ATOM 4795 N N . ARG B 1 309 ? 7.551 28.031 -7.055 1 90.38 309 ARG B N 1
ATOM 4796 C CA . ARG B 1 309 ? 7.895 26.781 -6.391 1 90.38 309 ARG B CA 1
ATOM 4797 C C . ARG B 1 309 ? 9.055 26.969 -5.422 1 90.38 309 ARG B C 1
ATOM 4799 O O . ARG B 1 309 ? 9.758 27.984 -5.477 1 90.38 309 ARG B O 1
ATOM 4806 N N . THR B 1 310 ? 9.125 26.109 -4.512 1 93.06 310 THR B N 1
ATOM 4807 C CA . THR B 1 310 ? 10.234 26.141 -3.557 1 93.06 310 THR B CA 1
ATOM 4808 C C . THR B 1 310 ? 11.039 24.844 -3.627 1 93.06 310 THR B C 1
ATOM 4810 O O . THR B 1 310 ? 10.469 23.75 -3.744 1 93.06 310 THR B O 1
ATOM 4813 N N . GLY B 1 311 ? 12.359 24.938 -3.689 1 93.31 311 GLY B N 1
ATOM 4814 C CA . GLY B 1 311 ? 13.227 23.766 -3.752 1 93.31 311 GLY B CA 1
ATOM 4815 C C . GLY B 1 311 ? 14.547 23.969 -3.021 1 93.31 311 GLY B C 1
ATOM 4816 O O . GLY B 1 311 ? 15.07 25.078 -2.975 1 93.31 311 GLY B O 1
ATOM 4817 N N . ALA B 1 312 ? 14.992 22.906 -2.441 1 94.25 312 ALA B N 1
ATOM 4818 C CA . ALA B 1 312 ? 16.281 22.906 -1.759 1 94.25 312 ALA B CA 1
ATOM 4819 C C . ALA B 1 312 ? 17.344 22.188 -2.594 1 94.25 312 ALA B C 1
ATOM 4821 O O . ALA B 1 312 ? 17.75 21.078 -2.264 1 94.25 312 ALA B O 1
ATOM 4822 N N . CYS B 1 313 ? 17.766 22.859 -3.582 1 94.94 313 CYS B N 1
ATOM 4823 C CA . CYS B 1 313 ? 18.781 22.312 -4.477 1 94.94 313 CYS B CA 1
ATOM 4824 C C . CYS B 1 313 ? 19.75 23.391 -4.918 1 94.94 313 CYS B C 1
ATOM 4826 O O . CYS B 1 313 ? 19.344 24.5 -5.266 1 94.94 313 CYS B O 1
ATOM 4828 N N . HIS B 1 314 ? 20.984 23.047 -4.918 1 93 314 HIS B N 1
ATOM 4829 C CA . HIS B 1 314 ? 22 24 -5.363 1 93 314 HIS B CA 1
ATOM 4830 C C . HIS B 1 314 ? 21.875 24.281 -6.855 1 93 314 HIS B C 1
ATOM 4832 O O . HIS B 1 314 ? 22.266 25.344 -7.324 1 93 314 HIS B O 1
ATOM 4838 N N . ARG B 1 315 ? 21.297 23.359 -7.574 1 89.81 315 ARG B N 1
ATOM 4839 C CA . ARG B 1 315 ? 21.203 23.453 -9.031 1 89.81 315 ARG B CA 1
ATOM 4840 C C . ARG B 1 315 ? 19.766 23.641 -9.484 1 89.81 315 ARG B C 1
ATOM 4842 O O . ARG B 1 315 ? 19.344 23.062 -10.492 1 89.81 315 ARG B O 1
ATOM 4849 N N . ILE B 1 316 ? 19.109 24.312 -8.742 1 85.31 316 ILE B N 1
ATOM 4850 C CA . ILE B 1 316 ? 17.672 24.453 -8.953 1 85.31 316 ILE B CA 1
ATOM 4851 C C . ILE B 1 316 ? 17.406 25.016 -10.344 1 85.31 316 ILE B C 1
ATOM 4853 O O . ILE B 1 316 ? 16.438 24.609 -11.008 1 85.31 316 ILE B O 1
ATOM 4857 N N . GLU B 1 317 ? 18.25 25.938 -10.867 1 81.81 317 GLU B N 1
ATOM 4858 C CA . GLU B 1 317 ? 18.062 26.562 -12.172 1 81.81 317 GLU B CA 1
ATOM 4859 C C . GLU B 1 317 ? 18.391 25.594 -13.297 1 81.81 317 GLU B C 1
ATOM 4861 O O . GLU B 1 317 ? 17.828 25.672 -14.391 1 81.81 317 GLU B O 1
ATOM 4866 N N . GLU B 1 318 ? 19.266 24.641 -13.023 1 81.06 318 GLU B N 1
ATOM 4867 C CA . GLU B 1 318 ? 19.719 23.688 -14.031 1 81.06 318 GLU B CA 1
ATOM 4868 C C . GLU B 1 318 ? 18.781 22.484 -14.125 1 81.06 318 GLU B C 1
ATOM 4870 O O . GLU B 1 318 ? 18.609 21.906 -15.195 1 81.06 318 GLU B O 1
ATOM 4875 N N . VAL B 1 319 ? 18.266 22.156 -13.031 1 71.81 319 VAL B N 1
ATOM 4876 C CA . VAL B 1 319 ? 17.484 20.922 -12.977 1 71.81 319 VAL B CA 1
ATOM 4877 C C . VAL B 1 319 ? 16.047 21.203 -13.359 1 71.81 319 VAL B C 1
ATOM 4879 O O . VAL B 1 319 ? 15.273 20.281 -13.648 1 71.81 319 VAL B O 1
ATOM 4882 N N . ALA B 1 320 ? 15.688 22.469 -13.344 1 69.81 320 ALA B N 1
ATOM 4883 C CA . ALA B 1 320 ? 14.328 22.875 -13.68 1 69.81 320 ALA B CA 1
ATOM 4884 C C . ALA B 1 320 ? 14.055 22.688 -15.164 1 69.81 320 ALA B C 1
ATOM 4886 O O . ALA B 1 320 ? 14.953 22.828 -15.992 1 69.81 320 ALA B O 1
#

Solvent-accessible surface area (backbone atoms only — not comparable to full-atom values): 33495 Å² total; per-residue (Å²): 115,66,38,31,42,33,41,46,28,26,33,35,33,70,47,100,91,39,64,31,46,44,25,52,56,34,67,52,69,39,43,66,53,36,28,37,23,40,33,42,55,84,81,13,24,65,67,60,52,54,29,53,75,69,69,63,56,56,88,59,45,45,79,47,66,44,40,26,52,72,79,41,67,53,76,86,50,54,67,74,60,47,53,62,37,44,61,32,44,31,25,61,42,60,57,52,58,75,75,72,52,61,72,90,39,31,49,40,59,58,44,29,50,50,33,31,72,71,68,67,39,50,71,68,56,18,47,52,49,44,42,52,40,34,45,74,54,65,42,78,64,31,80,72,51,32,75,32,40,53,84,78,44,55,73,69,52,40,47,34,50,48,52,32,60,36,44,66,58,59,19,52,33,38,35,30,38,30,76,48,63,97,48,34,49,48,57,33,31,44,50,54,50,49,49,51,51,49,27,65,76,65,49,20,13,34,40,39,34,37,54,52,63,43,59,37,43,56,67,29,52,29,34,37,34,30,49,76,10,25,63,35,30,37,29,41,35,64,50,49,70,72,58,38,49,33,68,66,55,42,37,58,61,48,18,47,58,44,78,90,44,48,82,45,77,75,40,56,56,61,80,74,84,70,50,56,71,63,63,58,70,12,31,72,56,41,91,55,40,92,80,58,52,75,61,32,59,66,40,54,45,57,78,38,79,56,94,87,26,34,33,34,42,87,51,44,83,73,53,84,112,65,40,32,42,33,41,48,28,28,33,35,33,69,48,99,91,42,63,30,46,44,26,52,54,34,68,51,70,39,44,67,50,37,28,39,24,38,32,42,54,84,80,15,25,68,68,62,52,53,30,52,74,70,68,63,59,57,88,59,45,45,81,46,67,43,39,26,52,73,80,40,69,52,74,88,50,55,65,73,61,47,53,60,38,45,62,32,43,32,25,60,41,59,58,51,57,74,76,72,52,62,70,89,40,32,49,39,59,57,45,28,49,51,33,31,72,71,69,65,39,51,72,70,57,17,47,52,51,45,43,52,38,34,45,72,54,65,42,77,62,31,81,70,49,32,73,31,40,54,83,78,44,54,74,69,52,42,45,35,51,49,52,32,61,36,45,66,57,59,21,51,34,37,37,29,37,30,74,49,62,99,49,34,48,48,59,31,31,44,51,54,50,47,50,52,51,50,26,64,75,64,50,19,14,34,40,38,34,39,53,53,63,42,60,39,36,54,65,29,53,29,35,37,34,29,51,76,10,24,64,36,30,37,28,41,35,66,49,48,69,74,57,38,48,33,67,65,54,43,38,57,60,46,17,49,58,46,79,88,45,67,70,45,77,75,41,56,57,61,82,73,84,71,52,58,71,63,62,58,69,12,31,73,56,43,88,54,41,92,78,58,52,74,62,32,59,66,41,54,47,57,78,37,78,56,94,87,25,34,33,33,42,87,50,44,81,72,52,84

Organism: Piscirickettsia salmonis (NCBI:txid1238)

Foldseek 3Di:
DFQKWFFQKWKWFQDPVGIFTQAGGATDTFHFLFEEEEAEDPSLNLVVVVCVQLVNDDPRMDIDGFMAGVRHTDPPDDPVVSVLCELAQEFEADQDLVVQFDQVAFLQVLQLVSCCVRVVDDSVVSSVLLLVLLVLLPPPPSVVRRRPGLVVDDPLSSLSSSVSSRCSNPHQEYEYENSCPPHDPVSSVSVLVSVSVSSVVSSHYYYYYDNDLVSCLPRGQKYFYGALNYTFKIAGSCCLQVANQGQSSVQSNQQDDDPVCVPDDRRHQDDDQDDSRDAAQFDSCQVRGPPHDPRRRHHYFDFDDDPRMTGRDPCSVPRD/DFQKWFFQKWKWFQDPVGIFTQAGGATDTFHFLFEEEEAEDPSLNLVVVVCVLLVNDDPRMDIDGFMAGVRRTDPPDDPVVSVLCELAQEFEADQDLVVQFDQVAFLLVLQLVSCCVRVVDDSVVSSVLLLVLLVLLPPPPSVVRRRPGLVVDDPLSSLSSSVSSRCSNPHQEYEYENSCPPHDPVSSVSVLVSVSVSSVVSSHYYYYYDNDLVSCLPRGQKYFYGALNYTFKIAGSCCLQVANQGQVSVQSNQQDDDPVDVDDDRRHQDDDQDDSRDAAQFDSCQVRGPPHDPRRRHHYFDFDDDPRMTGRDPCRVPSD

pLDDT: mean 90.09, std 6.63, range [62.53, 97.56]

Nearest PDB structures (foldseek):
  8j5r-assembly1_D  TM=9.798E-01  e=4.012E-40  Mycobacterium tuberculosis H37Rv
  4fwi-assembly1_B  TM=9.309E-01  e=1.049E-34  Caldanaerobacter subterraneus subsp. tengcongensis MB4
  8wd9-assembly1_D  TM=9.543E-01  e=1.054E-25  Mycobacterium tuberculosis H37Rv
  7z16-assembly1_J  TM=9.096E-01  e=2.481E-25  Escherichia coli
  1z47-assembly1_B-2  TM=8.822E-01  e=1.949E-19  Alicyclobacillus acidocaldarius

Sequence (640 aa):
MNLLTVNNLQVRFKTPEGIVNAVNKVNFSVEKGKTLGIVGESGSGKSQTVLALMGLLANNGEVLGSIQFKGEELIGLPVARLNKIRGHHMAMIFQDPMTSLNPYLTVAKQMIEVLVLHKGMTKAQAQQEALNMLDAVKIPEASKRLNMYPHEFSGGMRHRVMIAMALLCRPELLIADEPTTALDVTVQAQILALLRELQQDFNTSIIMITHDLGVVAGSCDDVMVMYAGQTMEHAGVNAIFAKPLHPYTQGLLNALPRLDQVDEELVTIPGNPPNLLHLPAGCPFQQRCPVVSPVCAEKPPLLRQFNQRTGACHRIEEVAMNLLTVNNLQVRFKTPEGIVNAVNKVNFSVEKGKTLGIVGESGSGKSQTVLALMGLLANNGEVLGSIQFKGEELIGLPVARLNKIRGHHMAMIFQDPMTSLNPYLTVAKQMIEVLVLHKGMTKAQAQQEALNMLDAVKIPEASKRLNMYPHEFSGGMRHRVMIAMALLCRPELLIADEPTTALDVTVQAQILALLRELQQDFNTSIIMITHDLGVVAGSCDDVMVMYAGQTMEHAGVNAIFAKPLHPYTQGLLNALPRLDQVDEELVTIPGNPPNLLHLPAGCPFQQRCPVVSPVCAEKPPLLRQFNQRTGACHRIEEVA

Radius of gyration: 25.7 Å; Cα contacts (8 Å, |Δi|>4): 1315; chains: 2; bounding box: 62×70×59 Å

Secondary structure (DSSP, 8-state):
-EEEEEEEEEEEEEETTEEEEEEEEEEEEEETT-EEEEE-STTSSHHHHHHHHHT---TTEEEEEEEEETTEE-TT--HHHHHHHBTTTEEEE-S-GGGTS-TTS-HHHHHHHHHHHHH---HHHHHHHHHHHHHHTT-TTHHHHTTS-GGGS-HHHHHHHHHHHHHTT--SEEEEESTTTT--HHHHHHHHHHHHHHHHHHT-EEEEEES-HHHHHHH-SEEEEEETTEEEEEEEHHHHHHS--SHHHHHHHHTSPPTT-TTSPPP---S-PPPTTS--SS-TTTTT-TT--HHHHHSPPP-EE-SS-EE--TTHHHH-/-EEEEEEEEEEEEEETTEEEEEEEEEEEEEETT-EEEEE-STTSSHHHHHHHHHT---TTEEEEEEEEETTEE-TT--HHHHHHHBTTTEEEE-S-GGGTS-TTS-HHHHHHHHHHHHH---HHHHHHHHHHHHHHTT-TTHHHHTTS-GGGS-HHHHHHHHHHHHHTT--SEEEEESTTTT--HHHHHHHHHHHHHHHHHHT-EEEEEES-HHHHHHH-SEEEEEETTEEEEEEEHHHHHHS--SHHHHHHHHTSPPTT-TTPPPP---S-PPPTTS--SS-TTTTT-TT--HHHHHSPPP-EEETTEEE--TTHHHH-

InterPro domains:
  IPR003439 ABC transporter-like, ATP-binding domain [PF00005] (24-181)
  IPR003439 ABC transporter-like, ATP-binding domain [PS50893] (4-253)
  IPR003593 AAA+ ATPase domain [SM00382] (32-238)
  IPR013563 Oligopeptide/dipeptide ABC transporter, C-terminal [PF08352] (232-296)
  IPR013563 Oligopeptide/dipeptide ABC transporter, C-terminal [TIGR01727] (231-314)
  IPR027417 P-loop containing nucleoside triphosphate hydrolase [G3DSA:3.40.50.300] (1-320)
  IPR027417 P-loop containing nucleoside triphosphate hydrolase [SSF52540] (3-251)
  IPR050388 ABC Transporter, Nickel and Peptide Import [PTHR43297] (1-315)